Protein AF-A0A3M6UYC6-F1 (afdb_monomer_lite)

Secondary structure (DSSP, 8-state):
--HHHHHHHHHHHHHHHHHHHHHHHHHHHHHHHHHHHHHHHHHHS--TTTEEEEESSTTS-SEEEEETTEEEEETTSHHHHHHHHHHHHHTHHHHHHHHHHHHHHHHHTT-STTHHHHHHHHHHHTTB-GGGTTHHHHHHHHHHHHHHHHHHS-TT-HHHHHHHHHHHHHHHHHHHHH--BSSHHHHHHHHHHHHHHHHHHHHHHHHHHHHHH-TT-HHHHHHHHHHHHHHHHHHHHHHHHHHHHHHHHHHHHHHHHHHHHHHHHHHHHHHHHHHHHHH--S-----TTS-SHHHHHHHT---HHHHHHHHHHHHHHHHHTT-S-GGGTTS--BGGGT--S--TTTTSBPPPP-SSGGGGGSHHHHHHHHHHHS-HHHHS-SSHHHHHHH-

Sequence (391 aa):
MNKEDLCGHQKVMEVKSLKKSCYRNIFLLLLTTYPTTSKSIIQILPLPGACVETCFTDDKSDCIFLLRADYSIQCFTPRHSLYWLMASILALYPVGFPLLALFLTYKYRESQEYEAISFGLRVFFENYRNEFWFWEITEMYRKLILTSLIFLFGSKSLSQIGITVLTVSIFGVVYSLFRPIRDKFEDLLQIFSLWIIFFDVCLGAVYTNWDESQGEGKNDSIFVNVLFVVLNASVLLLAIGKGIRRVWSVRQNVAFNLTRCFSFLREAVTRLKNRVFTSTGTDDELHYRAHSAPLFSKLGILDIFRVNTFEIAKFMFYYRNNLLPPLLLNLFVTNSQIHNYGTRTASNYRTRLCRTNLKQFTILYQGAKIWNSLPVSVTRPSNLLSFKTKM

Structure (mmCIF, N/CA/C/O backbone):
data_AF-A0A3M6UYC6-F1
#
_entry.id   AF-A0A3M6UYC6-F1
#
loop_
_atom_site.group_PDB
_atom_site.id
_atom_site.type_symbol
_atom_site.label_atom_id
_atom_site.label_alt_id
_atom_site.label_comp_id
_atom_site.label_asym_id
_atom_site.label_entity_id
_atom_site.label_seq_id
_atom_site.pdbx_PDB_ins_code
_atom_site.Cartn_x
_atom_site.Cartn_y
_atom_site.Cartn_z
_atom_site.occupancy
_atom_site.B_iso_or_equiv
_atom_site.auth_seq_id
_atom_site.auth_comp_id
_atom_site.auth_asym_id
_atom_site.auth_atom_id
_atom_site.pdbx_PDB_model_num
ATOM 1 N N . MET A 1 1 ? -31.534 -22.264 29.968 1.00 52.84 1 MET A N 1
ATOM 2 C CA . MET A 1 1 ? -30.448 -22.465 28.985 1.00 52.84 1 MET A CA 1
ATOM 3 C C . MET A 1 1 ? -29.358 -23.265 29.678 1.00 52.84 1 MET A C 1
ATOM 5 O O . MET A 1 1 ? -28.902 -22.823 30.730 1.00 52.84 1 MET A O 1
ATOM 9 N N . ASN A 1 2 ? -29.043 -24.470 29.196 1.00 55.22 2 ASN A N 1
ATOM 10 C CA . ASN A 1 2 ? -28.123 -25.378 29.886 1.00 55.22 2 ASN A CA 1
ATOM 11 C C . ASN A 1 2 ? -26.664 -24.902 29.752 1.00 55.22 2 ASN A C 1
ATOM 13 O O . ASN A 1 2 ? -26.311 -24.178 28.822 1.00 55.22 2 ASN A O 1
ATOM 17 N N . LYS A 1 3 ? -25.793 -25.301 30.693 1.00 54.00 3 LYS A N 1
ATOM 18 C CA . LYS A 1 3 ? -24.348 -24.980 30.658 1.00 54.00 3 LYS A CA 1
ATOM 19 C C . LYS A 1 3 ? -23.662 -25.467 29.374 1.00 54.00 3 LYS A C 1
ATOM 21 O O . LYS A 1 3 ? -22.709 -24.835 28.924 1.00 54.00 3 LYS A O 1
ATOM 26 N N . GLU A 1 4 ? -24.150 -26.561 28.797 1.00 61.22 4 GLU A N 1
ATOM 27 C CA . GLU A 1 4 ? -23.664 -27.102 27.526 1.00 61.22 4 GLU A CA 1
ATOM 28 C C . GLU A 1 4 ? -24.011 -26.182 26.348 1.00 61.22 4 GLU A C 1
ATOM 30 O O . GLU A 1 4 ? -23.128 -25.885 25.544 1.00 61.22 4 GLU A O 1
ATOM 35 N N . ASP A 1 5 ? -25.218 -25.607 26.322 1.00 62.00 5 ASP A N 1
ATOM 36 C CA . ASP A 1 5 ? -25.631 -24.631 25.300 1.00 62.00 5 ASP A CA 1
ATOM 37 C C . ASP A 1 5 ? -24.810 -23.337 25.384 1.00 62.00 5 ASP A C 1
ATOM 39 O O . ASP A 1 5 ? -24.420 -22.767 24.365 1.00 62.00 5 ASP A O 1
ATOM 43 N N . LEU A 1 6 ? -24.499 -22.879 26.605 1.00 64.56 6 LEU A N 1
ATOM 44 C CA . LEU A 1 6 ? -23.694 -21.674 26.831 1.00 64.56 6 LEU A CA 1
ATOM 45 C C . LEU A 1 6 ? -22.235 -21.877 26.382 1.00 64.56 6 LEU A C 1
ATOM 47 O O . LEU A 1 6 ? -21.649 -20.999 25.748 1.00 64.56 6 LEU A O 1
ATOM 51 N N . CYS A 1 7 ? -21.662 -23.052 26.667 1.00 68.94 7 CYS A N 1
ATOM 52 C CA . CYS A 1 7 ? -20.328 -23.432 26.201 1.00 68.94 7 CYS A CA 1
ATOM 53 C C . CYS A 1 7 ? -20.288 -23.595 24.672 1.00 68.94 7 CYS A C 1
ATOM 55 O O . CYS A 1 7 ? -19.345 -23.128 24.030 1.00 68.94 7 CYS A O 1
ATOM 57 N N . GLY A 1 8 ? -21.322 -24.198 24.078 1.00 74.69 8 GLY A N 1
ATOM 58 C CA . GLY A 1 8 ? -21.476 -24.318 22.629 1.00 74.69 8 GLY A CA 1
ATOM 59 C C . GLY A 1 8 ? -21.560 -22.956 21.941 1.00 74.69 8 GLY A C 1
ATOM 60 O O . GLY A 1 8 ? -20.796 -22.684 21.016 1.00 74.69 8 GLY A O 1
ATOM 61 N N . HIS A 1 9 ? -22.405 -22.054 22.444 1.00 75.44 9 HIS A N 1
ATOM 62 C CA . HIS A 1 9 ? -22.546 -20.700 21.907 1.00 75.44 9 HIS A CA 1
ATOM 63 C C . HIS A 1 9 ? -21.238 -19.898 21.998 1.00 75.44 9 HIS A C 1
ATOM 65 O O . HIS A 1 9 ? -20.860 -19.200 21.055 1.00 75.44 9 HIS A O 1
ATOM 71 N N . GLN A 1 10 ? -20.504 -20.022 23.108 1.00 78.62 10 GLN A N 1
ATOM 72 C CA . GLN A 1 10 ? -19.215 -19.352 23.269 1.00 78.62 10 GLN A CA 1
ATOM 73 C C . GLN A 1 10 ? -18.165 -19.873 22.275 1.00 78.62 10 GLN A C 1
ATOM 75 O O . GLN A 1 10 ? -17.498 -19.068 21.624 1.00 78.62 10 GLN A O 1
ATOM 80 N N . LYS A 1 11 ? -18.093 -21.194 22.063 1.00 81.19 11 LYS A N 1
ATOM 81 C CA . LYS A 1 11 ? -17.222 -21.797 21.039 1.00 81.19 11 LYS A CA 1
ATOM 82 C C . LYS A 1 11 ? -17.581 -21.325 19.626 1.00 81.19 11 LYS A C 1
ATOM 84 O O . LYS A 1 11 ? -16.691 -20.998 18.846 1.00 81.19 11 LYS A O 1
ATOM 89 N N . VAL A 1 12 ? -18.870 -21.235 19.292 1.00 83.38 12 VAL A N 1
ATOM 90 C CA . VAL A 1 12 ? -19.331 -20.743 17.978 1.00 83.38 12 VAL A CA 1
ATOM 91 C C . VAL A 1 12 ? -18.917 -19.283 17.752 1.00 83.38 12 VAL A C 1
ATOM 93 O O . VAL A 1 12 ? -18.438 -18.936 16.669 1.00 83.38 12 VAL A O 1
ATOM 96 N N . MET A 1 13 ? -19.035 -18.432 18.775 1.00 82.69 13 MET A N 1
ATOM 97 C CA . MET A 1 13 ? -18.610 -17.029 18.713 1.00 82.69 13 MET A CA 1
ATOM 98 C C . MET A 1 13 ? -17.091 -16.880 18.547 1.00 82.69 13 MET A C 1
ATOM 100 O O . MET A 1 13 ? -16.644 -16.051 17.751 1.00 82.69 13 MET A O 1
ATOM 104 N N . GLU A 1 14 ? -16.297 -17.702 19.239 1.00 87.06 14 GLU A N 1
ATOM 105 C CA . GLU A 1 14 ? -14.835 -17.745 19.092 1.00 87.06 14 GLU A CA 1
ATOM 106 C C . GLU A 1 14 ? -14.411 -18.212 17.692 1.00 87.06 14 GLU A C 1
ATOM 108 O O . GLU A 1 14 ? -13.566 -17.586 17.055 1.00 87.06 14 GLU A O 1
ATOM 113 N N . VAL A 1 15 ? -15.050 -19.249 17.144 1.00 86.88 15 VAL A N 1
ATOM 114 C CA . VAL A 1 15 ? -14.785 -19.696 15.766 1.00 86.88 15 VAL A CA 1
ATOM 115 C C . VAL A 1 15 ? -15.145 -18.601 14.757 1.00 86.88 15 VAL A C 1
ATOM 117 O O . VAL A 1 15 ? -14.406 -18.369 13.797 1.00 86.88 15 VAL A O 1
ATOM 120 N N . LYS A 1 16 ? -16.256 -17.885 14.964 1.00 86.75 16 LYS A N 1
ATOM 121 C CA . LYS A 1 16 ? -16.679 -16.787 14.084 1.00 86.75 16 LYS A CA 1
ATOM 122 C C . LYS A 1 16 ? -15.695 -15.612 14.117 1.00 86.75 16 LYS A C 1
ATOM 124 O O . LYS A 1 16 ? -15.400 -15.042 13.064 1.00 86.75 16 LYS A O 1
ATOM 129 N N . SER A 1 17 ? -15.168 -15.254 15.291 1.00 87.56 17 SER A N 1
ATOM 130 C CA . SER A 1 17 ? -14.168 -14.186 15.424 1.00 87.56 17 SER A CA 1
ATOM 131 C C . SER A 1 17 ? -12.818 -14.583 14.814 1.00 87.56 17 SER A C 1
ATOM 133 O O . SER A 1 17 ? -12.215 -13.779 14.098 1.00 87.56 17 SER A O 1
ATOM 135 N N . LEU A 1 18 ? -12.396 -15.841 14.986 1.00 89.62 18 LEU A N 1
ATOM 136 C CA . LEU A 1 18 ? -11.199 -16.396 14.351 1.00 89.62 18 LEU A CA 1
ATOM 137 C C . LEU A 1 18 ? -11.305 -16.378 12.825 1.00 89.62 18 LEU A C 1
ATOM 139 O O . LEU A 1 18 ? -10.388 -15.896 12.163 1.00 89.62 18 LEU A O 1
ATOM 143 N N . LYS A 1 19 ? -12.437 -16.820 12.256 1.00 90.38 19 LYS A N 1
ATOM 144 C CA . LYS A 1 19 ? -12.676 -16.773 10.801 1.00 90.38 19 LYS A CA 1
ATOM 145 C C . LYS A 1 19 ? -12.556 -15.350 10.256 1.00 90.38 19 LYS A C 1
ATOM 147 O O . LYS A 1 19 ? -11.851 -15.135 9.275 1.00 90.38 19 LYS A O 1
ATOM 152 N N . LYS A 1 20 ? -13.181 -14.369 10.918 1.00 92.19 20 LYS A N 1
ATOM 153 C CA . LYS A 1 20 ? -13.075 -12.943 10.554 1.00 92.19 20 LYS A CA 1
ATOM 154 C C . LYS A 1 20 ? -11.625 -12.458 10.544 1.00 92.19 20 LYS A C 1
ATOM 156 O O . LYS A 1 20 ? -11.196 -11.830 9.579 1.00 92.19 20 LYS A O 1
ATOM 161 N N . SER A 1 21 ? -10.867 -12.759 11.601 1.00 91.31 21 SER A N 1
ATOM 162 C CA . SER A 1 21 ? -9.459 -12.358 11.682 1.00 91.31 21 SER A CA 1
ATOM 163 C C . SER A 1 21 ? -8.600 -13.062 10.631 1.00 91.31 21 SER A C 1
ATOM 165 O O . SER A 1 21 ? -7.697 -12.444 10.075 1.00 91.31 21 SER A O 1
ATOM 167 N N . CYS A 1 22 ? -8.886 -14.332 10.338 1.00 94.62 22 CYS A N 1
ATOM 168 C CA . CYS A 1 22 ? -8.178 -15.117 9.334 1.00 94.62 22 CYS A CA 1
ATOM 169 C C . CYS A 1 22 ? -8.372 -14.527 7.931 1.00 94.62 22 CYS A C 1
ATOM 171 O O . CYS A 1 22 ? -7.385 -14.178 7.289 1.00 94.62 22 CYS A O 1
ATOM 173 N N . TYR A 1 23 ? -9.620 -14.309 7.495 1.00 93.25 23 TYR A N 1
ATOM 174 C CA . TYR A 1 23 ? -9.899 -13.696 6.189 1.00 93.25 23 TYR A CA 1
ATOM 175 C C . TYR A 1 23 ? -9.268 -12.311 6.056 1.00 93.25 23 TYR A C 1
ATOM 177 O O . TYR A 1 23 ? -8.634 -12.025 5.043 1.00 93.25 23 TYR A O 1
ATOM 185 N N . ARG A 1 24 ? -9.387 -11.464 7.086 1.00 94.31 24 ARG A N 1
ATOM 186 C CA . ARG A 1 24 ? -8.769 -10.132 7.088 1.00 94.31 24 ARG A CA 1
ATOM 187 C C . ARG A 1 24 ? -7.253 -10.205 6.904 1.00 94.31 24 ARG A C 1
ATOM 189 O O . ARG A 1 24 ? -6.713 -9.472 6.084 1.00 94.31 24 ARG A O 1
ATOM 196 N N . ASN A 1 25 ? -6.575 -11.087 7.636 1.00 94.38 25 ASN A N 1
ATOM 197 C CA . ASN A 1 25 ? -5.124 -11.232 7.532 1.00 94.38 25 ASN A CA 1
ATOM 198 C C . ASN A 1 25 ? -4.698 -11.815 6.178 1.00 94.38 25 ASN A C 1
ATOM 200 O O . ASN A 1 25 ? -3.698 -11.366 5.628 1.00 94.38 25 ASN A O 1
ATOM 204 N N . ILE A 1 26 ? -5.463 -12.758 5.616 1.00 95.31 26 ILE A N 1
ATOM 205 C CA . ILE A 1 26 ? -5.207 -13.310 4.277 1.00 95.31 26 ILE A CA 1
ATOM 206 C C . ILE A 1 26 ? -5.325 -12.213 3.216 1.00 95.31 26 ILE A C 1
ATOM 208 O O . ILE A 1 26 ? -4.396 -12.025 2.436 1.00 95.31 26 ILE A O 1
ATOM 212 N N . PHE A 1 27 ? -6.426 -11.456 3.194 1.00 95.06 27 PHE A N 1
ATOM 213 C CA . PHE A 1 27 ? -6.597 -10.379 2.216 1.00 95.06 27 PHE A CA 1
ATOM 214 C C . PHE A 1 27 ? -5.557 -9.272 2.384 1.00 95.06 27 PHE A C 1
ATOM 216 O O . PHE A 1 27 ? -5.043 -8.774 1.388 1.00 95.06 27 PHE A O 1
ATOM 223 N N . LEU A 1 28 ? -5.188 -8.936 3.622 1.00 94.88 28 LEU A N 1
ATOM 224 C CA . LEU A 1 28 ? -4.113 -7.985 3.892 1.00 94.88 28 LEU A CA 1
ATOM 225 C C . LEU A 1 28 ? -2.761 -8.490 3.372 1.00 94.88 28 LEU A C 1
ATOM 227 O O . LEU A 1 28 ? -2.026 -7.728 2.746 1.00 94.88 28 LEU A O 1
ATOM 231 N N . LEU A 1 29 ? -2.437 -9.768 3.582 1.00 95.44 29 LEU A N 1
ATOM 232 C CA . LEU A 1 29 ? -1.210 -10.371 3.066 1.00 95.44 29 LEU A CA 1
ATOM 233 C C . LEU A 1 29 ? -1.194 -10.352 1.533 1.00 95.44 29 LEU A C 1
ATOM 235 O O . LEU A 1 29 ? -0.203 -9.944 0.935 1.00 95.44 29 LEU A O 1
ATOM 239 N N . LEU A 1 30 ? -2.299 -10.734 0.892 1.00 94.44 30 LEU A N 1
ATOM 240 C CA . LEU A 1 30 ? -2.424 -10.700 -0.567 1.00 94.44 30 LEU A CA 1
ATOM 241 C C . LEU A 1 30 ? -2.281 -9.274 -1.114 1.00 94.44 30 LEU A C 1
ATOM 243 O O . LEU A 1 30 ? -1.532 -9.057 -2.060 1.00 94.44 30 LEU A O 1
ATOM 247 N N . LEU A 1 31 ? -2.932 -8.288 -0.490 1.00 93.19 31 LEU A N 1
ATOM 248 C CA . LEU A 1 31 ? -2.850 -6.889 -0.911 1.00 93.19 31 LEU A CA 1
ATOM 249 C C . LEU A 1 31 ? -1.435 -6.312 -0.754 1.00 93.19 31 LEU A C 1
ATOM 251 O O . LEU A 1 31 ? -0.949 -5.602 -1.630 1.00 93.19 31 LEU A O 1
ATOM 255 N N . THR A 1 32 ? -0.756 -6.630 0.349 1.00 92.50 32 THR A N 1
ATOM 256 C CA . THR A 1 32 ? 0.599 -6.127 0.637 1.00 92.50 32 THR A CA 1
ATOM 257 C C . THR A 1 32 ? 1.678 -6.794 -0.217 1.00 92.50 32 THR A C 1
ATOM 259 O O . THR A 1 32 ? 2.638 -6.133 -0.606 1.00 92.50 32 THR A O 1
ATOM 262 N N . THR A 1 33 ? 1.520 -8.078 -0.549 1.00 94.50 33 THR A N 1
ATOM 263 C CA . THR A 1 33 ? 2.461 -8.830 -1.402 1.00 94.50 33 THR A CA 1
ATOM 264 C C . THR A 1 33 ? 2.193 -8.666 -2.900 1.00 94.50 33 THR A C 1
ATOM 266 O O . THR A 1 33 ? 3.075 -8.947 -3.711 1.00 94.50 33 THR A O 1
ATOM 269 N N . TYR A 1 34 ? 1.021 -8.169 -3.302 1.00 93.94 34 TYR A N 1
ATOM 270 C CA . TYR A 1 34 ? 0.656 -7.998 -4.711 1.00 93.94 34 TYR A CA 1
ATOM 271 C C . TYR A 1 34 ? 1.639 -7.128 -5.526 1.00 93.94 34 TYR A C 1
ATOM 273 O O . TYR A 1 34 ? 2.043 -7.563 -6.606 1.00 93.94 34 TYR A O 1
ATOM 281 N N . PRO A 1 35 ? 2.073 -5.929 -5.075 1.00 92.56 35 PRO A N 1
ATOM 282 C CA . PRO A 1 35 ? 2.946 -5.082 -5.890 1.00 92.56 35 PRO A CA 1
ATOM 283 C C . PRO A 1 35 ? 4.319 -5.710 -6.137 1.00 92.56 35 PRO A C 1
ATOM 285 O O . PRO A 1 35 ? 4.864 -5.595 -7.234 1.00 92.56 35 PRO A O 1
ATOM 288 N N . THR A 1 36 ? 4.882 -6.380 -5.128 1.00 92.44 36 THR A N 1
ATOM 289 C CA . THR A 1 36 ? 6.202 -7.014 -5.223 1.00 92.44 36 THR A CA 1
ATOM 290 C C . THR A 1 36 ? 6.150 -8.249 -6.111 1.00 92.44 36 THR A C 1
ATOM 292 O O . THR A 1 36 ? 6.947 -8.360 -7.037 1.00 92.44 36 THR A O 1
ATOM 295 N N . THR A 1 37 ? 5.167 -9.126 -5.896 1.00 93.50 37 THR A N 1
ATOM 296 C CA . THR A 1 37 ? 4.957 -10.325 -6.724 1.00 93.50 37 THR A CA 1
ATOM 297 C C . THR A 1 37 ? 4.672 -9.965 -8.180 1.00 93.50 37 THR A C 1
ATOM 299 O O . THR A 1 37 ? 5.302 -10.518 -9.079 1.00 93.50 37 THR A O 1
ATOM 302 N N . SER A 1 38 ? 3.805 -8.978 -8.428 1.00 93.81 38 SER A N 1
ATOM 303 C CA . SER A 1 38 ? 3.492 -8.523 -9.787 1.00 93.81 38 SER A CA 1
ATOM 304 C C . SER A 1 38 ? 4.711 -7.940 -10.494 1.00 93.81 38 SER A C 1
ATOM 306 O O . SER A 1 38 ? 4.972 -8.289 -11.644 1.00 93.81 38 SER A O 1
ATOM 308 N N . LYS A 1 39 ? 5.506 -7.110 -9.802 1.00 91.38 39 LYS A N 1
ATOM 309 C CA . LYS A 1 39 ? 6.760 -6.570 -10.343 1.00 91.38 39 LYS A CA 1
ATOM 310 C C . LYS A 1 39 ? 7.725 -7.690 -10.739 1.00 91.38 39 LYS A C 1
ATOM 312 O O . LYS A 1 39 ? 8.262 -7.647 -11.842 1.00 91.38 39 LYS A O 1
ATOM 317 N N . SER A 1 40 ? 7.931 -8.684 -9.874 1.00 90.75 40 SER A N 1
ATOM 318 C CA . SER A 1 40 ? 8.832 -9.807 -10.160 1.00 90.75 40 SER A CA 1
ATOM 319 C C . SER A 1 40 ? 8.378 -10.631 -11.365 1.00 90.75 40 SER A C 1
ATOM 321 O O . SER A 1 40 ? 9.211 -11.017 -12.177 1.00 90.75 40 SER A O 1
ATOM 323 N N . ILE A 1 41 ? 7.070 -10.858 -11.524 1.00 92.38 41 ILE A N 1
ATOM 324 C CA . ILE A 1 41 ? 6.526 -11.576 -12.687 1.00 92.38 41 ILE A CA 1
ATOM 325 C C . ILE A 1 41 ? 6.775 -10.782 -13.978 1.00 92.38 41 ILE A C 1
ATOM 327 O O . ILE A 1 41 ? 7.283 -11.336 -14.950 1.00 92.38 41 ILE A O 1
ATOM 331 N N . ILE A 1 42 ? 6.482 -9.476 -13.978 1.00 90.62 42 ILE A N 1
ATOM 332 C CA . ILE A 1 42 ? 6.685 -8.596 -15.144 1.00 90.62 42 ILE A CA 1
ATOM 333 C C . ILE A 1 42 ? 8.162 -8.533 -15.554 1.00 90.62 42 ILE A C 1
ATOM 335 O O . ILE A 1 42 ? 8.461 -8.486 -16.741 1.00 90.62 42 ILE A O 1
ATOM 339 N N . GLN A 1 43 ? 9.085 -8.569 -14.589 1.00 88.81 43 GLN A N 1
ATOM 340 C CA . GLN A 1 43 ? 10.531 -8.537 -14.839 1.00 88.81 43 GLN A CA 1
ATOM 341 C C . GLN A 1 43 ? 11.080 -9.786 -15.551 1.00 88.81 43 GLN A C 1
ATOM 343 O O . GLN A 1 43 ? 12.166 -9.712 -16.119 1.00 88.81 43 GLN A O 1
ATOM 348 N N . ILE A 1 44 ? 10.362 -10.913 -15.504 1.00 89.56 44 ILE A N 1
ATOM 349 C CA . ILE A 1 44 ? 10.750 -12.184 -16.146 1.00 89.56 44 ILE A CA 1
ATOM 350 C C . ILE A 1 44 ? 9.979 -12.399 -17.463 1.00 89.56 44 ILE A C 1
ATOM 352 O O . ILE A 1 44 ? 10.400 -13.175 -18.320 1.00 89.56 44 ILE A O 1
ATOM 356 N N . LEU A 1 45 ? 8.843 -11.717 -17.638 1.00 88.38 45 LEU A N 1
ATOM 357 C CA . LEU A 1 45 ? 8.027 -11.758 -18.853 1.00 88.38 45 LEU A CA 1
ATOM 358 C C . LEU A 1 45 ? 8.863 -11.311 -20.077 1.00 88.38 45 LEU A C 1
ATOM 360 O O . LEU A 1 45 ? 9.732 -10.454 -19.915 1.00 88.38 45 LEU A O 1
ATOM 364 N N . PRO A 1 46 ? 8.622 -11.837 -21.299 1.00 80.38 46 PRO A N 1
ATOM 365 C CA . PRO A 1 46 ? 9.439 -11.586 -22.495 1.00 80.38 46 PRO A CA 1
ATOM 366 C C . PRO A 1 46 ? 9.129 -10.206 -23.090 1.00 80.38 46 PRO A C 1
ATOM 368 O O . PRO A 1 46 ? 8.725 -10.064 -24.243 1.00 80.38 46 PRO A O 1
ATOM 371 N N . LEU A 1 47 ? 9.246 -9.174 -22.270 1.00 83.69 47 LEU A N 1
ATOM 372 C CA . LEU A 1 47 ? 9.134 -7.796 -22.691 1.00 83.69 47 LEU A CA 1
ATOM 373 C C . LEU A 1 47 ? 10.489 -7.361 -23.261 1.00 83.69 47 LEU A C 1
ATOM 375 O O . LEU A 1 47 ? 11.531 -7.795 -22.765 1.00 83.69 47 LEU A O 1
ATOM 379 N N . PRO A 1 48 ? 10.511 -6.489 -24.278 1.00 79.25 48 PRO A N 1
ATOM 380 C CA . PRO A 1 48 ? 11.753 -6.098 -24.945 1.00 79.25 48 PRO A CA 1
ATOM 381 C C . PRO A 1 48 ? 12.769 -5.443 -23.993 1.00 79.25 48 PRO A C 1
ATOM 383 O O . PRO A 1 48 ? 13.967 -5.540 -24.225 1.00 79.25 48 PRO A O 1
ATOM 386 N N . GLY A 1 49 ? 12.324 -4.825 -22.893 1.00 80.69 49 GLY A N 1
ATOM 387 C CA . GLY A 1 49 ? 13.187 -4.258 -21.852 1.00 80.69 49 GLY A CA 1
ATOM 388 C C . GLY A 1 49 ? 13.549 -5.201 -20.696 1.00 80.69 49 GLY A C 1
ATOM 389 O O . GLY A 1 49 ? 14.140 -4.736 -19.717 1.00 80.69 49 GLY A O 1
ATOM 390 N N . ALA A 1 50 ? 13.169 -6.484 -20.752 1.00 85.62 50 ALA A N 1
ATOM 391 C CA . ALA A 1 50 ? 13.515 -7.478 -19.730 1.00 85.62 50 ALA A CA 1
ATOM 392 C C . ALA A 1 50 ? 14.954 -7.996 -19.880 1.00 85.62 50 ALA A C 1
ATOM 394 O O . ALA A 1 50 ? 15.615 -8.271 -18.878 1.00 85.62 50 ALA A O 1
ATOM 395 N N . CYS A 1 51 ? 15.454 -8.081 -21.114 1.00 88.00 51 CYS A N 1
ATOM 396 C CA . CYS A 1 51 ? 16.841 -8.419 -21.412 1.00 88.00 51 CYS A CA 1
ATOM 397 C C . CYS A 1 51 ? 17.669 -7.145 -21.584 1.00 88.00 51 CYS A C 1
ATOM 399 O O . CYS A 1 51 ? 17.221 -6.181 -22.203 1.00 88.00 51 CYS A O 1
ATOM 401 N N . VAL A 1 52 ? 18.881 -7.147 -21.042 1.00 87.06 52 VAL A N 1
ATOM 402 C CA . VAL A 1 52 ? 19.851 -6.064 -21.195 1.00 87.06 52 VAL A CA 1
ATOM 403 C C . VAL A 1 52 ? 21.111 -6.606 -21.847 1.00 87.06 52 VAL A C 1
ATOM 405 O O . VAL A 1 52 ? 21.573 -7.698 -21.525 1.00 87.06 52 VAL A O 1
ATOM 408 N N . GLU A 1 53 ? 21.640 -5.846 -22.793 1.00 87.31 53 GLU A N 1
ATOM 409 C CA . GLU A 1 53 ? 22.913 -6.142 -23.433 1.00 87.31 53 GLU A CA 1
ATOM 410 C C . GLU A 1 53 ? 24.064 -5.749 -22.502 1.00 87.31 53 GLU A C 1
ATOM 412 O O . GLU A 1 53 ? 24.125 -4.620 -22.010 1.00 87.31 53 GLU A O 1
ATOM 417 N N . THR A 1 54 ? 24.972 -6.688 -22.258 1.00 87.00 54 THR A N 1
ATOM 418 C CA . THR A 1 54 ? 26.200 -6.477 -21.491 1.00 87.00 54 THR A CA 1
ATOM 419 C C . THR A 1 54 ? 27.388 -6.938 -22.321 1.00 87.00 54 THR A C 1
ATOM 421 O O . THR A 1 54 ? 27.437 -8.101 -22.722 1.00 87.00 54 THR A O 1
ATOM 424 N N . CYS A 1 55 ? 28.338 -6.038 -22.559 1.00 87.06 55 CYS A N 1
ATOM 425 C CA . CYS A 1 55 ? 29.572 -6.319 -23.288 1.00 87.06 55 CYS A CA 1
ATOM 426 C C . CYS A 1 55 ? 30.745 -6.363 -22.304 1.00 87.06 55 CYS A C 1
ATOM 428 O O . CYS A 1 55 ? 30.833 -5.506 -21.425 1.00 87.06 55 CYS A O 1
ATOM 430 N N . PHE A 1 56 ? 31.621 -7.362 -22.431 1.00 82.56 56 PHE A N 1
ATOM 431 C CA . PHE A 1 56 ? 32.781 -7.525 -21.538 1.00 82.56 56 PHE A CA 1
ATOM 432 C C . PHE A 1 56 ? 34.053 -6.847 -22.057 1.00 82.56 56 PHE A C 1
ATOM 434 O O . PHE A 1 56 ? 34.996 -6.659 -21.292 1.00 82.56 56 PHE A O 1
ATOM 441 N N . THR A 1 57 ? 34.080 -6.488 -23.339 1.00 81.44 57 THR A N 1
ATOM 442 C CA . THR A 1 57 ? 35.187 -5.792 -23.997 1.00 81.44 57 THR A CA 1
ATOM 443 C C . THR A 1 57 ? 34.783 -4.360 -24.347 1.00 81.44 57 THR A C 1
ATOM 445 O O . THR A 1 57 ? 33.650 -4.121 -24.776 1.00 81.44 57 THR A O 1
ATOM 448 N N . ASP A 1 58 ? 35.710 -3.407 -24.193 1.00 73.75 58 ASP A N 1
ATOM 449 C CA . ASP A 1 58 ? 35.487 -1.991 -24.543 1.00 73.75 58 ASP A CA 1
ATOM 450 C C . ASP A 1 58 ? 35.173 -1.809 -26.040 1.00 73.75 58 ASP A C 1
ATOM 452 O O . ASP A 1 58 ? 34.395 -0.934 -26.421 1.00 73.75 58 ASP A O 1
ATOM 456 N N . ASP A 1 59 ? 35.681 -2.717 -26.879 1.00 78.06 59 ASP A N 1
ATOM 457 C CA . ASP A 1 59 ? 35.438 -2.751 -28.325 1.00 78.06 59 ASP A CA 1
ATOM 458 C C . ASP A 1 59 ? 34.047 -3.300 -28.707 1.00 78.06 59 ASP A C 1
ATOM 460 O O . ASP A 1 59 ? 33.730 -3.404 -29.893 1.00 78.06 59 ASP A O 1
ATOM 464 N N . LYS A 1 60 ? 33.202 -3.668 -27.726 1.00 75.62 60 LYS A N 1
ATOM 465 C CA . LYS A 1 60 ? 31.868 -4.278 -27.925 1.00 75.62 60 LYS A CA 1
ATOM 466 C C . LYS A 1 60 ? 31.884 -5.538 -28.807 1.00 75.62 60 LYS A C 1
ATOM 468 O O . LYS A 1 60 ? 30.901 -5.841 -29.478 1.00 75.62 60 LYS A O 1
ATOM 473 N N . SER A 1 61 ? 32.995 -6.272 -28.818 1.00 75.12 61 SER A N 1
ATOM 474 C CA . SER A 1 61 ? 33.152 -7.481 -29.634 1.00 75.12 61 SER A CA 1
ATOM 475 C C . SER A 1 61 ? 32.396 -8.685 -29.061 1.00 75.12 61 SER A C 1
ATOM 477 O O . SER A 1 61 ? 31.833 -9.461 -29.827 1.00 75.12 61 SER A O 1
ATOM 479 N N . ASP A 1 62 ? 32.330 -8.802 -27.729 1.00 82.12 62 ASP A N 1
ATOM 480 C CA . ASP A 1 62 ? 31.688 -9.914 -27.020 1.00 82.12 62 ASP A CA 1
ATOM 481 C C . ASP A 1 62 ? 30.547 -9.404 -26.125 1.00 82.12 62 ASP A C 1
ATOM 483 O O . ASP A 1 62 ? 30.719 -9.151 -24.925 1.00 82.12 62 ASP A O 1
ATOM 487 N N . CYS A 1 63 ? 29.366 -9.234 -26.726 1.00 87.56 63 CYS A N 1
ATOM 488 C CA . CYS A 1 63 ? 28.145 -8.814 -26.040 1.00 87.56 63 CYS A CA 1
ATOM 489 C C . CYS A 1 63 ? 27.187 -9.994 -25.845 1.00 87.56 63 CYS A C 1
ATOM 491 O O . CYS A 1 63 ? 26.885 -10.745 -26.774 1.00 87.56 63 CYS A O 1
ATOM 493 N N . ILE A 1 64 ? 26.671 -10.141 -24.625 1.00 89.81 64 ILE A N 1
ATOM 494 C CA . ILE A 1 64 ? 25.636 -11.120 -24.288 1.00 89.81 64 ILE A CA 1
ATOM 495 C C . ILE A 1 64 ? 24.398 -10.413 -23.744 1.00 89.81 64 ILE A C 1
ATOM 497 O O . ILE A 1 64 ? 24.487 -9.382 -23.082 1.00 89.81 64 ILE A O 1
ATOM 501 N N . PHE A 1 65 ? 23.226 -10.990 -23.998 1.00 89.50 65 PHE A N 1
ATOM 502 C CA . PHE A 1 65 ? 21.974 -10.510 -23.423 1.00 89.50 65 PHE A CA 1
ATOM 503 C C . PHE A 1 65 ? 21.694 -11.247 -22.118 1.00 89.50 65 PHE A C 1
ATOM 505 O O . PHE A 1 65 ? 21.543 -12.469 -22.116 1.00 89.50 65 PHE A O 1
ATOM 512 N N . LEU A 1 66 ? 21.597 -10.509 -21.019 1.00 91.00 66 LEU A N 1
ATOM 513 C CA . LEU A 1 66 ? 21.312 -11.031 -19.686 1.00 91.00 66 LEU A CA 1
ATOM 514 C C . LEU A 1 66 ? 19.928 -10.586 -19.218 1.00 91.00 66 LEU A C 1
ATOM 516 O O . LEU A 1 66 ? 19.453 -9.503 -19.564 1.00 91.00 66 LEU A O 1
ATOM 520 N N . LEU A 1 67 ? 19.269 -11.416 -18.413 1.00 90.19 67 LEU A N 1
ATOM 521 C CA . LEU A 1 67 ? 17.979 -11.078 -17.825 1.00 90.19 67 LEU A CA 1
ATOM 522 C C . LEU A 1 67 ? 18.166 -10.024 -16.722 1.00 90.19 67 LEU A C 1
ATOM 524 O O . LEU A 1 67 ? 18.889 -10.236 -15.756 1.00 90.19 67 LEU A O 1
ATOM 528 N N . ARG A 1 68 ? 17.458 -8.894 -16.800 1.00 86.31 68 ARG A N 1
ATOM 529 C CA . ARG A 1 68 ? 17.575 -7.793 -15.824 1.00 86.31 68 ARG A CA 1
ATOM 530 C C . ARG A 1 68 ? 17.135 -8.180 -14.409 1.00 86.31 68 ARG A C 1
ATOM 532 O O . ARG A 1 68 ? 17.581 -7.576 -13.436 1.00 86.31 68 ARG A O 1
ATOM 539 N N . ALA A 1 69 ? 16.225 -9.147 -14.298 1.00 87.62 69 ALA A N 1
ATOM 540 C CA . ALA A 1 69 ? 15.791 -9.698 -13.017 1.00 87.62 69 ALA A CA 1
ATOM 541 C C . ALA A 1 69 ? 16.900 -10.513 -12.331 1.00 87.62 69 ALA A C 1
ATOM 543 O O . ALA A 1 69 ? 16.972 -10.533 -11.105 1.00 87.62 69 ALA A O 1
ATOM 544 N N . ASP A 1 70 ? 17.740 -11.176 -13.128 1.00 89.69 70 ASP A N 1
ATOM 545 C CA . ASP A 1 70 ? 18.810 -12.057 -12.676 1.00 89.69 70 ASP A CA 1
ATOM 546 C C . ASP A 1 70 ? 19.893 -12.165 -13.761 1.00 89.69 70 ASP A C 1
ATOM 548 O O . ASP A 1 70 ? 19.751 -12.900 -14.743 1.00 89.69 70 ASP A O 1
ATOM 552 N N . TYR A 1 71 ? 21.000 -11.449 -13.555 1.00 89.50 71 TYR A N 1
ATOM 553 C CA . TYR A 1 71 ? 22.130 -11.405 -14.486 1.00 89.50 71 TYR A CA 1
ATOM 554 C C . TYR A 1 71 ? 22.861 -12.750 -14.642 1.00 89.50 71 TYR A C 1
ATOM 556 O O . TYR A 1 71 ? 23.732 -12.863 -15.498 1.00 89.50 71 TYR A O 1
ATOM 564 N N . SER A 1 72 ? 22.530 -13.781 -13.856 1.00 89.69 72 SER A N 1
ATOM 565 C CA . SER A 1 72 ? 23.070 -15.133 -14.058 1.00 89.69 72 SER A CA 1
ATOM 566 C C . SER A 1 72 ? 22.407 -15.886 -15.219 1.00 89.69 72 SER A C 1
ATOM 568 O O . SER A 1 72 ? 22.914 -16.919 -15.662 1.00 89.69 72 SER A O 1
ATOM 570 N N . ILE A 1 73 ? 21.269 -15.391 -15.721 1.00 90.19 73 ILE A N 1
ATOM 571 C CA . ILE A 1 73 ? 20.498 -16.029 -16.788 1.00 90.19 73 ILE A CA 1
ATOM 572 C C . ILE A 1 73 ? 20.728 -15.283 -18.102 1.00 90.19 73 ILE A C 1
ATOM 574 O O . ILE A 1 73 ? 20.359 -14.119 -18.251 1.00 90.19 73 ILE A O 1
ATOM 578 N N . GLN A 1 74 ? 21.271 -15.990 -19.091 1.00 90.50 74 GLN A N 1
ATOM 579 C CA . GLN A 1 74 ? 21.419 -15.479 -20.450 1.00 90.50 74 GLN A CA 1
ATOM 580 C C . GLN A 1 74 ? 20.103 -15.606 -21.228 1.00 90.50 74 GLN A C 1
ATOM 582 O O . GLN A 1 74 ? 19.503 -16.685 -21.300 1.00 90.50 74 GLN A O 1
ATOM 587 N N . CYS A 1 75 ? 19.665 -14.505 -21.831 1.00 90.31 75 CYS A N 1
ATOM 588 C CA . CYS A 1 75 ? 18.497 -14.454 -22.699 1.00 90.31 75 CYS A CA 1
ATOM 589 C C . CYS A 1 75 ? 18.696 -15.298 -23.966 1.00 90.31 75 CYS A C 1
ATOM 591 O O . CYS A 1 75 ? 19.816 -15.588 -24.375 1.00 90.31 75 CYS A O 1
ATOM 593 N N . PHE A 1 76 ? 17.585 -15.716 -24.581 1.00 88.38 76 PHE A N 1
ATOM 594 C CA . PHE A 1 76 ? 17.560 -16.565 -25.788 1.00 88.38 76 PHE A CA 1
ATOM 595 C C . PHE A 1 76 ? 18.167 -17.973 -25.627 1.00 88.38 76 PHE A C 1
ATOM 597 O O . PHE A 1 76 ? 18.339 -18.692 -26.606 1.00 88.38 76 PHE A O 1
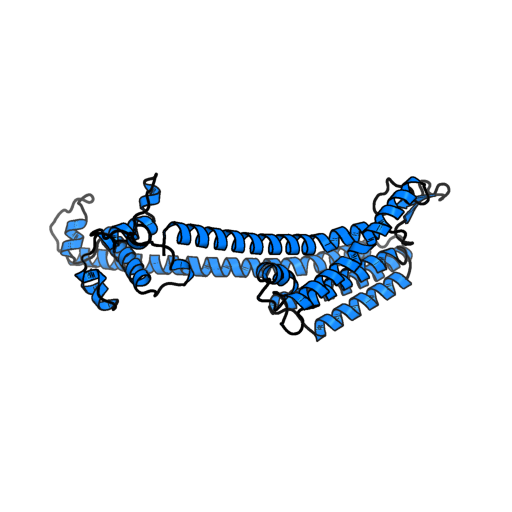ATOM 604 N N . THR A 1 77 ? 18.431 -18.413 -24.395 1.00 90.06 77 THR A N 1
ATOM 605 C CA . THR A 1 77 ? 18.839 -19.793 -24.094 1.00 90.06 77 THR A CA 1
ATOM 606 C C . THR A 1 77 ? 17.631 -20.697 -23.795 1.00 90.06 77 THR A C 1
ATOM 608 O O . THR A 1 77 ? 16.575 -20.204 -23.381 1.00 90.06 77 THR A O 1
ATOM 611 N N . PRO A 1 78 ? 17.756 -22.036 -23.911 1.00 91.25 78 PRO A N 1
ATOM 612 C CA . PRO A 1 78 ? 16.697 -22.967 -23.501 1.00 91.25 78 PRO A CA 1
ATOM 613 C C . PRO A 1 78 ? 16.286 -22.794 -22.032 1.00 91.25 78 PRO A C 1
ATOM 615 O O . PRO A 1 78 ? 15.107 -22.887 -21.690 1.00 91.25 78 PRO A O 1
ATOM 618 N N . ARG A 1 79 ? 17.252 -22.462 -21.163 1.00 88.81 79 ARG A N 1
ATOM 619 C CA . ARG A 1 79 ? 16.998 -22.142 -19.754 1.00 88.81 79 ARG A CA 1
ATOM 620 C C . ARG A 1 79 ? 16.082 -20.924 -19.621 1.00 88.81 79 ARG A C 1
ATOM 622 O O . ARG A 1 79 ? 15.113 -20.984 -18.873 1.00 88.81 79 ARG A O 1
ATOM 629 N N . HIS A 1 80 ? 16.343 -19.855 -20.373 1.00 89.38 80 HIS A N 1
ATOM 630 C CA . HIS A 1 80 ? 15.489 -18.665 -20.402 1.00 89.38 80 HIS A CA 1
ATOM 631 C C . HIS A 1 80 ? 14.073 -18.969 -20.921 1.00 89.38 80 HIS A C 1
ATOM 633 O O . HIS A 1 80 ? 13.099 -18.482 -20.352 1.00 89.38 80 HIS A O 1
ATOM 639 N N . SER A 1 81 ? 13.936 -19.829 -21.937 1.00 89.25 81 SER A N 1
ATOM 640 C CA . SER A 1 81 ? 12.626 -20.238 -22.470 1.00 89.25 81 SER A CA 1
ATOM 641 C C . SER A 1 81 ? 11.738 -20.920 -21.416 1.00 89.25 81 SER A C 1
ATOM 643 O O . SER A 1 81 ? 10.539 -20.642 -21.352 1.00 89.25 81 SER A O 1
ATOM 645 N N . LEU A 1 82 ? 12.319 -21.731 -20.522 1.00 91.00 82 LEU A N 1
ATOM 646 C CA . LEU A 1 82 ? 11.584 -22.337 -19.405 1.00 91.00 82 LEU A CA 1
ATOM 647 C C . LEU A 1 82 ? 11.053 -21.279 -18.420 1.00 91.00 82 LEU A C 1
ATOM 649 O O . LEU A 1 82 ? 9.884 -21.325 -18.035 1.00 91.00 82 LEU A O 1
ATOM 653 N N . TYR A 1 83 ? 11.889 -20.313 -18.023 1.00 89.50 83 TYR A N 1
ATOM 654 C CA . TYR A 1 83 ? 11.471 -19.217 -17.136 1.00 89.50 83 TYR A CA 1
ATOM 655 C C . TYR A 1 83 ? 10.409 -18.328 -17.772 1.00 89.50 83 TYR A C 1
ATOM 657 O O . TYR A 1 83 ? 9.455 -17.943 -17.098 1.00 89.50 83 TYR A O 1
ATOM 665 N N . TRP A 1 84 ? 10.526 -18.068 -19.072 1.00 88.19 84 TRP A N 1
ATOM 666 C CA . TRP A 1 84 ? 9.505 -17.367 -19.834 1.00 88.19 84 TRP A CA 1
ATOM 667 C C . TRP A 1 84 ? 8.152 -18.099 -19.780 1.00 88.19 84 TRP A C 1
ATOM 669 O O . TRP A 1 84 ? 7.131 -17.477 -19.465 1.00 88.19 84 TRP A O 1
ATOM 679 N N . LEU A 1 85 ? 8.119 -19.411 -20.035 1.00 90.31 85 LEU A N 1
ATOM 680 C CA . LEU A 1 85 ? 6.880 -20.192 -19.965 1.00 90.31 85 LEU A CA 1
ATOM 681 C C . LEU A 1 85 ? 6.232 -20.076 -18.574 1.00 90.31 85 LEU A C 1
ATOM 683 O O . LEU A 1 85 ? 5.044 -19.769 -18.464 1.00 90.31 85 LEU A O 1
ATOM 687 N N . MET A 1 86 ? 7.026 -20.249 -17.512 1.00 90.75 86 MET A N 1
ATOM 688 C CA . MET A 1 86 ? 6.555 -20.116 -16.128 1.00 90.75 86 MET A CA 1
ATOM 689 C C . MET A 1 86 ? 6.010 -18.710 -15.838 1.00 90.75 86 MET A C 1
ATOM 691 O O . MET A 1 86 ? 4.919 -18.574 -15.282 1.00 90.75 86 MET A O 1
ATOM 695 N N . ALA A 1 87 ? 6.728 -17.661 -16.247 1.00 90.81 87 ALA A N 1
ATOM 696 C CA . ALA A 1 87 ? 6.302 -16.277 -16.055 1.00 90.81 87 ALA A CA 1
ATOM 697 C C . ALA A 1 87 ? 5.026 -15.945 -16.839 1.00 90.81 87 ALA A C 1
ATOM 699 O O . ALA A 1 87 ? 4.175 -15.226 -16.326 1.00 90.81 87 ALA A O 1
ATOM 700 N N . SER A 1 88 ? 4.845 -16.510 -18.034 1.00 89.12 88 SER A N 1
ATOM 701 C CA . SER A 1 88 ? 3.637 -16.312 -18.847 1.00 89.12 88 SER A CA 1
ATOM 702 C C . SER A 1 88 ? 2.398 -16.927 -18.196 1.00 89.12 88 SER A C 1
ATOM 704 O O . SER A 1 88 ? 1.335 -16.313 -18.202 1.00 89.12 88 SER A O 1
ATOM 706 N N . ILE A 1 89 ? 2.532 -18.102 -17.570 1.00 91.25 89 ILE A N 1
ATOM 707 C CA . ILE A 1 89 ? 1.445 -18.721 -16.793 1.00 91.25 89 ILE A CA 1
ATOM 708 C C . ILE A 1 89 ? 1.119 -17.860 -15.564 1.00 91.25 89 ILE A C 1
ATOM 710 O O . ILE A 1 89 ? -0.047 -17.595 -15.266 1.00 91.25 89 ILE A O 1
ATOM 714 N N . LEU A 1 90 ? 2.148 -17.374 -14.867 1.00 93.00 90 LEU A N 1
ATOM 715 C CA . LEU A 1 90 ? 1.986 -16.526 -13.685 1.00 93.00 90 LEU A CA 1
ATOM 716 C C . LEU A 1 90 ? 1.520 -15.099 -14.014 1.00 93.00 90 LEU A C 1
ATOM 718 O O . LEU A 1 90 ? 0.983 -14.431 -13.133 1.00 93.00 90 LEU A O 1
ATOM 722 N N . ALA A 1 91 ? 1.639 -14.636 -15.262 1.00 90.88 91 ALA A N 1
ATOM 723 C CA . ALA A 1 91 ? 1.165 -13.323 -15.709 1.00 90.88 91 ALA A CA 1
ATOM 724 C C . ALA A 1 91 ? -0.360 -13.155 -15.599 1.00 90.88 91 ALA A C 1
ATOM 726 O O . ALA A 1 91 ? -0.862 -12.029 -15.601 1.00 90.88 91 ALA A O 1
ATOM 727 N N . LEU A 1 92 ? -1.100 -14.254 -15.413 1.00 92.31 92 LEU A N 1
ATOM 728 C CA . LEU A 1 92 ? -2.512 -14.194 -15.055 1.00 92.31 92 LEU A CA 1
ATOM 729 C C . LEU A 1 92 ? -2.734 -13.567 -13.670 1.00 92.31 92 LEU A C 1
ATOM 731 O O . LEU A 1 92 ? -3.766 -12.942 -13.454 1.00 92.31 92 LEU A O 1
ATOM 735 N N . TYR A 1 93 ? -1.791 -13.690 -12.730 1.00 94.00 93 TYR A N 1
ATOM 736 C CA . TYR A 1 93 ? -1.948 -13.166 -11.370 1.00 94.00 93 TYR A CA 1
ATOM 737 C C . TYR A 1 93 ? -2.030 -11.625 -11.310 1.00 94.00 93 TYR A C 1
ATOM 739 O O . TYR A 1 93 ? -3.005 -11.131 -10.734 1.00 94.00 93 TYR A O 1
ATOM 747 N N . PRO A 1 94 ? -1.105 -10.850 -11.922 1.00 93.56 94 PRO A N 1
ATOM 748 C CA . PRO A 1 94 ? -1.159 -9.386 -11.908 1.00 93.56 94 PRO A CA 1
ATOM 749 C C . PRO A 1 94 ? -2.475 -8.783 -12.419 1.00 93.56 94 PRO A C 1
ATOM 751 O O . PRO A 1 94 ? -2.912 -7.761 -11.906 1.00 93.56 94 PRO A O 1
ATOM 754 N N . VAL A 1 95 ? -3.133 -9.413 -13.399 1.00 92.00 95 VAL A N 1
ATOM 755 C CA . VAL A 1 95 ? -4.418 -8.936 -13.948 1.00 92.00 95 VAL A CA 1
ATOM 756 C C . VAL A 1 95 ? -5.611 -9.587 -13.240 1.00 92.00 95 VAL A C 1
ATOM 758 O O . VAL A 1 95 ? -6.587 -8.924 -12.893 1.00 92.00 95 VAL A O 1
ATOM 761 N N . GLY A 1 96 ? -5.538 -10.892 -12.984 1.00 93.88 96 GLY A N 1
ATOM 762 C CA . GLY A 1 96 ? -6.631 -11.685 -12.432 1.00 93.88 96 GLY A CA 1
ATOM 763 C C . GLY A 1 96 ? -6.934 -11.380 -10.969 1.00 93.88 96 GLY A C 1
ATOM 764 O O . GLY A 1 96 ? -8.103 -11.357 -10.589 1.00 93.88 96 GLY A O 1
ATOM 765 N N . PHE A 1 97 ? -5.921 -11.099 -10.142 1.00 94.88 97 PHE A N 1
ATOM 766 C CA . PHE A 1 97 ? -6.145 -10.789 -8.728 1.00 94.88 97 PHE A CA 1
ATOM 767 C C . PHE A 1 97 ? -6.931 -9.478 -8.517 1.00 94.88 97 PHE A C 1
ATOM 769 O O . PHE A 1 97 ? -7.935 -9.529 -7.802 1.00 94.88 97 PHE A O 1
ATOM 776 N N . PRO A 1 98 ? -6.586 -8.337 -9.154 1.00 95.25 98 PRO A N 1
ATOM 777 C CA . PRO A 1 98 ? -7.414 -7.129 -9.107 1.00 95.25 98 PRO A CA 1
ATOM 778 C C . PRO A 1 98 ? -8.859 -7.352 -9.580 1.00 95.25 98 PRO A C 1
ATOM 780 O O . PRO A 1 98 ? -9.788 -6.875 -8.929 1.00 95.25 98 PRO A O 1
ATOM 783 N N . LEU A 1 99 ? -9.075 -8.101 -10.674 1.00 95.19 99 LEU A N 1
ATOM 784 C CA . LEU A 1 99 ? -10.426 -8.419 -11.169 1.00 95.19 99 LEU A CA 1
ATOM 785 C C . LEU A 1 99 ? -11.218 -9.268 -10.176 1.00 95.19 99 LEU A C 1
ATOM 787 O O . LEU A 1 99 ? -12.386 -8.986 -9.908 1.00 95.19 99 LEU A O 1
ATOM 791 N N . LEU A 1 100 ? -10.580 -10.288 -9.602 1.00 94.94 100 LEU A N 1
ATOM 792 C CA . LEU A 1 100 ? -11.195 -11.132 -8.588 1.00 94.94 100 LEU A CA 1
ATOM 793 C C . LEU A 1 100 ? -11.540 -10.314 -7.339 1.00 94.94 100 LEU A C 1
ATOM 795 O O . LEU A 1 100 ? -12.650 -10.428 -6.826 1.00 94.94 100 LEU A O 1
ATOM 799 N N . ALA A 1 101 ? -10.631 -9.460 -6.869 1.00 94.62 101 ALA A N 1
ATOM 800 C CA . ALA A 1 101 ? -10.871 -8.584 -5.727 1.00 94.62 101 ALA A CA 1
ATOM 801 C C . ALA A 1 101 ? -12.016 -7.593 -5.999 1.00 94.62 101 ALA A C 1
ATOM 803 O O . ALA A 1 101 ? -12.867 -7.395 -5.128 1.00 94.62 101 ALA A O 1
ATOM 804 N N . LEU A 1 102 ? -12.099 -7.038 -7.213 1.00 95.50 102 LEU A N 1
ATOM 805 C CA . LEU A 1 102 ? -13.211 -6.189 -7.643 1.00 95.50 102 LEU A CA 1
ATOM 806 C C . LEU A 1 102 ? -14.539 -6.950 -7.615 1.00 95.50 102 LEU A C 1
ATOM 808 O O . LEU A 1 102 ? -15.499 -6.473 -7.016 1.00 95.50 102 LEU A O 1
ATOM 812 N N . PHE A 1 103 ? -14.582 -8.146 -8.204 1.00 95.44 103 PHE A N 1
ATOM 813 C CA . PHE A 1 103 ? -15.773 -8.993 -8.227 1.00 95.44 103 PHE A CA 1
ATOM 814 C C . PHE A 1 103 ? -16.228 -9.392 -6.817 1.00 95.44 103 PHE A C 1
ATOM 816 O O . PHE A 1 103 ? -17.405 -9.261 -6.481 1.00 95.44 103 PHE A O 1
ATOM 823 N N . LEU A 1 104 ? -15.300 -9.843 -5.967 1.00 94.12 104 LEU A N 1
ATOM 824 C CA . LEU A 1 104 ? -15.596 -10.227 -4.587 1.00 94.12 104 LEU A CA 1
ATOM 825 C C . LEU A 1 104 ? -16.103 -9.034 -3.774 1.00 94.12 104 LEU A C 1
ATOM 827 O O . LEU A 1 104 ? -17.073 -9.174 -3.030 1.00 94.12 104 LEU A O 1
ATOM 831 N N . THR A 1 105 ? -15.484 -7.864 -3.934 1.00 92.69 105 THR A N 1
ATOM 832 C CA . THR A 1 105 ? -15.906 -6.645 -3.237 1.00 92.69 105 THR A CA 1
ATOM 833 C C . THR A 1 105 ? -17.273 -6.187 -3.731 1.00 92.69 105 THR A C 1
ATOM 835 O O . THR A 1 105 ? -18.146 -5.919 -2.915 1.00 92.69 105 THR A O 1
ATOM 838 N N . TYR A 1 106 ? -17.515 -6.188 -5.042 1.00 93.81 106 TYR A N 1
ATOM 839 C CA . TYR A 1 106 ? -18.821 -5.858 -5.612 1.00 93.81 106 TYR A CA 1
ATOM 840 C C . TYR A 1 106 ? -19.931 -6.785 -5.091 1.00 93.81 106 TYR A C 1
ATOM 842 O O . TYR A 1 106 ? -20.990 -6.316 -4.684 1.00 93.81 106 TYR A O 1
ATOM 850 N N . LYS A 1 107 ? -19.673 -8.100 -5.044 1.00 93.44 107 LYS A N 1
ATOM 851 C CA . LYS A 1 107 ? -20.672 -9.108 -4.663 1.00 93.44 107 LYS A CA 1
ATOM 852 C C . LYS A 1 107 ? -20.915 -9.210 -3.154 1.00 93.44 107 LYS A C 1
ATOM 854 O O . LYS A 1 107 ? -22.053 -9.404 -2.735 1.00 93.44 107 LYS A O 1
ATOM 859 N N . TYR A 1 108 ? -19.866 -9.137 -2.331 1.00 91.94 108 TYR A N 1
ATOM 860 C CA . TYR A 1 108 ? -19.945 -9.484 -0.904 1.00 91.94 108 TYR A CA 1
ATOM 861 C C . TYR A 1 108 ? -19.807 -8.297 0.058 1.00 91.94 108 TYR A C 1
ATOM 863 O O . TYR A 1 108 ? -19.964 -8.501 1.262 1.00 91.94 108 TYR A O 1
ATOM 871 N N . ARG A 1 109 ? -19.550 -7.066 -0.412 1.00 88.12 109 ARG A N 1
ATOM 872 C CA . ARG A 1 109 ? -19.368 -5.883 0.460 1.00 88.12 109 ARG A CA 1
ATOM 873 C C . ARG A 1 109 ? -20.529 -5.653 1.428 1.00 88.12 109 ARG A C 1
ATOM 875 O O . ARG A 1 109 ? -20.283 -5.358 2.595 1.00 88.12 109 ARG A O 1
ATOM 882 N N . GLU A 1 110 ? -21.764 -5.808 0.958 1.00 88.56 110 GLU A N 1
ATOM 883 C CA . GLU A 1 110 ? -22.983 -5.585 1.754 1.00 88.56 110 GLU A CA 1
ATOM 884 C C . GLU A 1 110 ? -23.664 -6.890 2.200 1.00 88.56 110 GLU A C 1
ATOM 886 O O . GLU A 1 110 ? -24.731 -6.871 2.810 1.00 88.56 110 GLU A O 1
ATOM 891 N N . SER A 1 111 ? -23.042 -8.044 1.940 1.00 87.62 111 SER A N 1
ATOM 892 C CA . SER A 1 111 ? -23.624 -9.340 2.293 1.00 87.62 111 SER A CA 1
ATOM 893 C C . SER A 1 111 ? -23.587 -9.582 3.807 1.00 87.62 111 SER A C 1
ATOM 895 O O . SER A 1 111 ? -22.519 -9.601 4.430 1.00 87.62 111 SER A O 1
ATOM 897 N N . GLN A 1 112 ? -24.767 -9.809 4.394 1.00 81.19 112 GLN A N 1
ATOM 898 C CA . GLN A 1 112 ? -24.923 -10.203 5.800 1.00 81.19 112 GLN A CA 1
ATOM 899 C C . GLN A 1 112 ? -24.739 -11.713 6.015 1.00 81.19 112 GLN A C 1
ATOM 901 O O . GLN A 1 112 ? -24.282 -12.130 7.078 1.00 81.19 112 GLN A O 1
ATOM 906 N N . GLU A 1 113 ? -25.038 -12.526 4.998 1.00 85.06 113 GLU A N 1
ATOM 907 C CA . GLU A 1 113 ? -24.908 -13.988 5.040 1.00 85.06 113 GLU A CA 1
ATOM 908 C C . GLU A 1 113 ? -23.436 -14.420 5.176 1.00 85.06 113 GLU A C 1
ATOM 910 O O . GLU A 1 113 ? -23.100 -15.298 5.971 1.00 85.06 113 GLU A O 1
ATOM 915 N N . TYR A 1 114 ? -22.526 -13.718 4.491 1.00 84.12 114 TYR A N 1
ATOM 916 C CA . TYR A 1 114 ? -21.087 -14.001 4.491 1.00 84.12 114 TYR A CA 1
ATOM 917 C C . TYR A 1 114 ? -20.282 -12.986 5.316 1.00 84.12 114 TYR A C 1
ATOM 919 O O . TYR A 1 114 ? -19.268 -12.454 4.862 1.00 84.12 114 TYR A O 1
ATOM 927 N N . GLU A 1 115 ? -20.695 -12.745 6.566 1.00 88.12 115 GLU A N 1
ATOM 928 C CA . GLU A 1 115 ? -20.104 -11.716 7.442 1.00 88.12 115 GLU A CA 1
ATOM 929 C C . GLU A 1 115 ? -18.579 -11.857 7.642 1.00 88.12 115 GLU A C 1
ATOM 931 O O . GLU A 1 115 ? -17.863 -10.873 7.817 1.00 88.12 115 GLU A O 1
ATOM 936 N N . ALA A 1 116 ? -18.048 -13.085 7.634 1.00 88.94 116 ALA A N 1
ATOM 937 C CA . ALA A 1 116 ? -16.611 -13.313 7.793 1.00 88.94 116 ALA A CA 1
ATOM 938 C C . ALA A 1 116 ? -15.801 -12.840 6.573 1.00 88.94 116 ALA A C 1
ATOM 940 O O . ALA A 1 116 ? -14.728 -12.257 6.736 1.00 88.94 116 ALA A O 1
ATOM 941 N N . ILE A 1 117 ? -16.338 -13.060 5.370 1.00 89.50 117 ILE A N 1
ATOM 942 C CA . ILE A 1 117 ? -15.718 -12.662 4.103 1.00 89.50 117 ILE A CA 1
ATOM 943 C C . ILE A 1 117 ? -15.872 -11.155 3.911 1.00 89.50 117 ILE A C 1
ATOM 945 O O . ILE A 1 117 ? -14.885 -10.483 3.620 1.00 89.50 117 ILE A O 1
ATOM 949 N N . SER A 1 118 ? -17.069 -10.606 4.148 1.00 91.12 118 SER A N 1
ATOM 950 C CA . SER A 1 118 ? -17.314 -9.163 4.036 1.00 91.12 118 SER A CA 1
ATOM 951 C C . SER A 1 118 ? -16.455 -8.363 5.018 1.00 91.12 118 SER A C 1
ATOM 953 O O . SER A 1 118 ? -15.910 -7.324 4.650 1.00 91.12 118 SER A O 1
ATOM 955 N N . PHE A 1 119 ? -16.229 -8.877 6.235 1.00 91.62 119 PHE A N 1
ATOM 956 C CA . PHE A 1 119 ? -15.280 -8.288 7.183 1.00 91.62 119 PHE A CA 1
ATOM 957 C C . PHE A 1 119 ? -13.832 -8.327 6.681 1.00 91.62 119 PHE A C 1
ATOM 959 O O . PHE A 1 119 ? -13.101 -7.361 6.876 1.00 91.62 119 PHE A O 1
ATOM 966 N N . GLY A 1 120 ? -13.412 -9.417 6.034 1.00 92.12 120 GLY A N 1
ATOM 967 C CA . GLY A 1 120 ? -12.080 -9.511 5.439 1.00 92.12 120 GLY A CA 1
ATOM 968 C C . GLY A 1 120 ? -11.882 -8.537 4.273 1.00 92.12 120 GLY A C 1
ATOM 969 O O . GLY A 1 120 ? -10.862 -7.855 4.213 1.00 92.12 120 GLY A O 1
ATOM 970 N N . LEU A 1 121 ? -12.881 -8.416 3.393 1.00 92.75 121 LEU A N 1
ATOM 971 C CA . LEU A 1 121 ? -12.854 -7.524 2.229 1.00 92.75 121 LEU A CA 1
ATOM 972 C C . LEU A 1 121 ? -12.806 -6.037 2.598 1.00 92.75 121 LEU A C 1
ATOM 974 O O . LEU A 1 121 ? -12.385 -5.229 1.773 1.00 92.75 121 LEU A O 1
ATOM 978 N N . ARG A 1 122 ? -13.168 -5.663 3.836 1.00 91.81 122 ARG A N 1
ATOM 979 C CA . ARG A 1 122 ? -13.036 -4.279 4.326 1.00 91.81 122 ARG A CA 1
ATOM 980 C C . ARG A 1 122 ? -11.638 -3.715 4.128 1.00 91.81 122 ARG A C 1
ATOM 982 O O . ARG A 1 122 ? -11.528 -2.524 3.887 1.00 91.81 122 ARG A O 1
ATOM 989 N N . VAL A 1 123 ? -10.597 -4.548 4.140 1.00 93.50 123 VAL A N 1
ATOM 990 C CA . VAL A 1 123 ? -9.217 -4.109 3.880 1.00 93.50 123 VAL A CA 1
ATOM 991 C C . VAL A 1 123 ? -9.092 -3.309 2.574 1.00 93.50 123 VAL A C 1
ATOM 993 O O . VAL A 1 123 ? -8.324 -2.355 2.538 1.00 93.50 123 VAL A O 1
ATOM 996 N N . PHE A 1 124 ? -9.872 -3.635 1.537 1.00 92.75 124 PHE A N 1
ATOM 997 C CA . PHE A 1 124 ? -9.814 -2.945 0.243 1.00 92.75 124 PHE A CA 1
ATOM 998 C C . PHE A 1 124 ? -10.568 -1.607 0.212 1.00 92.75 124 PHE A C 1
ATOM 1000 O O . PHE A 1 124 ? -10.228 -0.746 -0.586 1.00 92.75 124 PHE A O 1
ATOM 1007 N N . PHE A 1 125 ? -11.597 -1.405 1.043 1.00 92.00 125 PHE A N 1
ATOM 1008 C CA . PHE A 1 125 ? -12.480 -0.231 0.925 1.00 92.00 125 PHE A CA 1
ATOM 1009 C C . PHE A 1 125 ? -12.654 0.586 2.215 1.00 92.00 125 PHE A C 1
ATOM 1011 O O . PHE A 1 125 ? -13.225 1.670 2.163 1.00 92.00 125 PHE A O 1
ATOM 1018 N N . GLU A 1 126 ? -12.169 0.117 3.370 1.00 91.12 126 GLU A N 1
ATOM 1019 C CA . GLU A 1 126 ? -12.335 0.776 4.679 1.00 91.12 126 GLU A CA 1
ATOM 1020 C C . GLU A 1 126 ? -11.695 2.171 4.725 1.00 91.12 126 GLU A C 1
ATOM 1022 O O . GLU A 1 126 ? -12.217 3.053 5.410 1.00 91.12 126 GLU A O 1
ATOM 1027 N N . ASN A 1 127 ? -10.612 2.391 3.968 1.00 91.56 127 ASN A N 1
ATOM 1028 C CA . ASN A 1 127 ? -9.920 3.682 3.932 1.00 91.56 127 ASN A CA 1
ATOM 1029 C C . ASN A 1 127 ? -10.549 4.715 2.975 1.00 91.56 127 ASN A C 1
ATOM 1031 O O . ASN A 1 127 ? -10.250 5.911 3.034 1.00 91.56 127 ASN A O 1
ATOM 1035 N N . TYR A 1 128 ? -11.434 4.272 2.085 1.00 92.75 128 TYR A N 1
ATOM 1036 C CA . TYR A 1 128 ? -12.000 5.109 1.033 1.00 92.75 128 TYR A CA 1
ATOM 1037 C C . TYR A 1 128 ? -13.399 5.610 1.397 1.00 92.75 128 TYR A C 1
ATOM 1039 O O . TYR A 1 128 ? -14.097 5.064 2.256 1.00 92.75 128 TYR A O 1
ATOM 1047 N N . ARG A 1 129 ? -13.831 6.691 0.743 1.00 91.81 129 ARG A N 1
ATOM 1048 C CA . ARG A 1 129 ? -15.225 7.146 0.813 1.00 91.81 129 ARG A CA 1
ATOM 1049 C C . ARG A 1 129 ? -16.152 6.099 0.188 1.00 91.81 129 ARG A C 1
ATOM 1051 O O . ARG A 1 129 ? -15.769 5.392 -0.738 1.00 91.81 129 ARG A O 1
ATOM 1058 N N . ASN A 1 130 ? -17.397 6.031 0.664 1.00 88.31 130 ASN A N 1
ATOM 1059 C CA . ASN A 1 130 ? -18.350 4.995 0.242 1.00 88.31 130 ASN A CA 1
ATOM 1060 C C . ASN A 1 130 ? -18.630 4.983 -1.271 1.00 88.31 130 ASN A C 1
ATOM 1062 O O . ASN A 1 130 ? -18.863 3.901 -1.813 1.00 88.31 130 ASN A O 1
ATOM 1066 N N . GLU A 1 131 ? -18.580 6.153 -1.914 1.00 91.00 131 GLU A N 1
ATOM 1067 C CA . GLU A 1 131 ? -18.732 6.359 -3.363 1.00 91.00 131 GLU A CA 1
ATOM 1068 C C . GLU A 1 131 ? -17.544 5.797 -4.166 1.00 91.00 131 GLU A C 1
ATOM 1070 O O . GLU A 1 131 ? -17.729 5.269 -5.258 1.00 91.00 131 GLU A O 1
ATOM 1075 N N . PHE A 1 132 ? -16.335 5.826 -3.593 1.00 93.06 132 PHE A N 1
ATOM 1076 C CA . PHE A 1 132 ? -15.071 5.435 -4.234 1.00 93.06 132 PHE A CA 1
ATOM 1077 C C . PHE A 1 132 ? -14.513 4.120 -3.672 1.00 93.06 132 PHE A C 1
ATOM 1079 O O . PHE A 1 132 ? -13.310 3.945 -3.502 1.00 93.06 132 PHE A O 1
ATOM 1086 N N . TRP A 1 133 ? -15.391 3.168 -3.369 1.00 93.06 133 TRP A N 1
ATOM 1087 C CA . TRP A 1 133 ? -15.024 1.897 -2.737 1.00 93.06 133 TRP A CA 1
ATOM 1088 C C . TRP A 1 133 ? -14.103 1.005 -3.582 1.00 93.06 133 TRP A C 1
ATOM 1090 O O . TRP A 1 133 ? -13.390 0.172 -3.033 1.00 93.06 133 TRP A O 1
ATOM 1100 N N . PHE A 1 134 ? -14.121 1.160 -4.907 1.00 94.06 134 PHE A N 1
ATOM 1101 C CA . PHE A 1 134 ? -13.306 0.386 -5.848 1.00 94.06 134 PHE A CA 1
ATOM 1102 C C . PHE A 1 134 ? -11.891 0.959 -6.028 1.00 94.06 134 PHE A C 1
ATOM 1104 O O . PHE A 1 134 ? -11.099 0.402 -6.786 1.00 94.06 134 PHE A O 1
ATOM 1111 N N . TRP A 1 135 ? -11.562 2.072 -5.364 1.00 94.75 135 TRP A N 1
ATOM 1112 C CA . TRP A 1 135 ? -10.346 2.827 -5.659 1.00 94.75 135 TRP A CA 1
ATOM 1113 C C . TRP A 1 135 ? -9.051 2.055 -5.388 1.00 94.75 135 TRP A C 1
ATOM 1115 O O . TRP A 1 135 ? -8.087 2.219 -6.130 1.00 94.75 135 TRP A O 1
ATOM 1125 N N . GLU A 1 136 ? -9.031 1.154 -4.402 1.00 94.12 136 GLU A N 1
ATOM 1126 C CA . GLU A 1 136 ? -7.864 0.290 -4.169 1.00 94.12 136 GLU A CA 1
ATOM 1127 C C . GLU A 1 136 ? -7.519 -0.548 -5.407 1.00 94.12 136 GLU A C 1
ATOM 1129 O O . GLU A 1 136 ? -6.351 -0.705 -5.752 1.00 94.12 136 GLU A O 1
ATOM 1134 N N . ILE A 1 137 ? -8.533 -1.019 -6.140 1.00 94.44 137 ILE A N 1
ATOM 1135 C CA . ILE A 1 137 ? -8.341 -1.775 -7.382 1.00 94.44 137 ILE A CA 1
ATOM 1136 C C . ILE A 1 137 ? -7.757 -0.869 -8.473 1.00 94.44 137 ILE A C 1
ATOM 1138 O O . ILE A 1 137 ? -6.833 -1.267 -9.185 1.00 94.44 137 ILE A O 1
ATOM 1142 N N . THR A 1 138 ? -8.240 0.370 -8.581 1.00 93.44 138 THR A N 1
ATOM 1143 C CA . THR A 1 138 ? -7.675 1.374 -9.495 1.00 93.44 138 THR A CA 1
ATOM 1144 C C . THR A 1 138 ? -6.203 1.652 -9.176 1.00 93.44 138 THR A C 1
ATOM 1146 O O . THR A 1 138 ? -5.375 1.703 -10.085 1.00 93.44 138 THR A O 1
ATOM 1149 N N . GLU A 1 139 ? -5.836 1.758 -7.895 1.00 92.19 139 GLU A N 1
ATOM 1150 C CA . GLU A 1 139 ? -4.442 1.922 -7.458 1.00 92.19 139 GLU A CA 1
ATOM 1151 C C . GLU A 1 139 ? -3.571 0.706 -7.804 1.00 92.19 139 GLU A C 1
ATOM 1153 O O . GLU A 1 139 ? -2.405 0.861 -8.184 1.00 92.19 139 GLU A O 1
ATOM 1158 N N . MET A 1 140 ? -4.120 -0.507 -7.715 1.00 93.75 140 MET A N 1
ATOM 1159 C CA . MET A 1 140 ? -3.428 -1.730 -8.133 1.00 93.75 140 MET A CA 1
ATOM 1160 C C . MET A 1 140 ? -3.143 -1.741 -9.638 1.00 93.75 140 MET A C 1
ATOM 1162 O O . MET A 1 140 ? -2.021 -2.067 -10.037 1.00 93.75 140 MET A O 1
ATOM 1166 N N . TYR A 1 141 ? -4.109 -1.336 -10.467 1.00 92.69 141 TYR A N 1
ATOM 1167 C CA . TYR A 1 141 ? -3.912 -1.204 -11.912 1.00 92.69 141 TYR A CA 1
ATOM 1168 C C . TYR A 1 141 ? -2.948 -0.084 -12.277 1.00 92.69 141 TYR A C 1
ATOM 1170 O O . TYR A 1 141 ? -2.093 -0.274 -13.136 1.00 92.69 141 TYR A O 1
ATOM 1178 N N . ARG A 1 142 ? -3.016 1.062 -11.595 1.00 92.50 142 ARG A N 1
ATOM 1179 C CA . ARG A 1 142 ? -2.062 2.160 -11.783 1.00 92.50 142 ARG A CA 1
ATOM 1180 C C . ARG A 1 142 ? -0.622 1.684 -11.581 1.00 92.50 142 ARG A C 1
ATOM 1182 O O . ARG A 1 142 ? 0.237 1.942 -12.422 1.00 92.50 142 ARG A O 1
ATOM 1189 N N . LYS A 1 143 ? -0.356 0.962 -10.485 1.00 91.31 143 LYS A N 1
ATOM 1190 C CA . LYS A 1 143 ? 0.966 0.375 -10.198 1.00 91.31 143 LYS A CA 1
ATOM 1191 C C . LYS A 1 143 ? 1.380 -0.631 -11.278 1.00 91.31 143 LYS A C 1
ATOM 1193 O O . LYS A 1 143 ? 2.541 -0.637 -11.686 1.00 91.31 143 LYS A O 1
ATOM 1198 N N . LEU A 1 144 ? 0.441 -1.442 -11.768 1.00 92.06 144 LEU A N 1
ATOM 1199 C CA . LEU A 1 144 ? 0.687 -2.416 -12.833 1.00 92.06 144 LEU A CA 1
ATOM 1200 C C . LEU A 1 144 ? 1.052 -1.749 -14.168 1.00 92.06 144 LEU A C 1
ATOM 1202 O O . LEU A 1 144 ? 2.021 -2.145 -14.809 1.00 92.06 144 LEU A O 1
ATOM 1206 N N . ILE A 1 145 ? 0.311 -0.715 -14.568 1.00 91.81 145 ILE A N 1
ATOM 1207 C CA . ILE A 1 145 ? 0.551 0.034 -15.808 1.00 91.81 145 ILE A CA 1
ATOM 1208 C C . ILE A 1 145 ? 1.927 0.701 -15.750 1.00 91.81 145 ILE A C 1
ATOM 1210 O O . ILE A 1 145 ? 2.734 0.511 -16.655 1.00 91.81 145 ILE A O 1
ATOM 1214 N N . LEU A 1 146 ? 2.236 1.409 -14.658 1.00 89.62 146 LEU A N 1
ATOM 1215 C CA . LEU A 1 146 ? 3.528 2.083 -14.496 1.00 89.62 146 LEU A CA 1
ATOM 1216 C C . LEU A 1 146 ? 4.706 1.103 -14.497 1.00 89.62 146 LEU A C 1
ATOM 1218 O O . LEU A 1 146 ? 5.729 1.378 -15.114 1.00 89.62 146 LEU A O 1
ATOM 1222 N N . THR A 1 147 ? 4.569 -0.052 -13.841 1.00 88.44 147 THR A N 1
ATOM 1223 C CA . THR A 1 147 ? 5.627 -1.074 -13.856 1.00 88.44 147 THR A CA 1
ATOM 1224 C C . THR A 1 147 ? 5.786 -1.716 -15.231 1.00 88.44 147 THR A C 1
ATOM 1226 O O . THR A 1 147 ? 6.915 -1.891 -15.671 1.00 88.44 147 THR A O 1
ATOM 1229 N N . SER A 1 148 ? 4.695 -1.999 -15.945 1.00 88.19 148 SER A N 1
ATOM 1230 C CA . SER A 1 148 ? 4.737 -2.612 -17.283 1.00 88.19 148 SER A CA 1
ATOM 1231 C C . SER A 1 148 ? 5.340 -1.682 -18.341 1.00 88.19 148 SER A C 1
ATOM 1233 O O . SER A 1 148 ? 6.154 -2.124 -19.151 1.00 88.19 148 SER A O 1
ATOM 1235 N N . LEU A 1 149 ? 5.000 -0.386 -18.311 1.00 86.88 149 LEU A N 1
ATOM 1236 C CA . LEU A 1 149 ? 5.521 0.617 -19.250 1.00 86.88 149 LEU A CA 1
ATOM 1237 C C . LEU A 1 149 ? 7.052 0.711 -19.228 1.00 86.88 149 LEU A C 1
ATOM 1239 O O . LEU A 1 149 ? 7.666 0.889 -20.278 1.00 86.88 149 LEU A O 1
ATOM 1243 N N . ILE A 1 150 ? 7.669 0.530 -18.057 1.00 82.56 150 ILE A N 1
ATOM 1244 C CA . ILE A 1 150 ? 9.129 0.590 -17.902 1.00 82.56 150 ILE A CA 1
ATOM 1245 C C . ILE A 1 150 ? 9.839 -0.544 -18.662 1.00 82.56 150 ILE A C 1
ATOM 1247 O O . ILE A 1 150 ? 10.956 -0.356 -19.143 1.00 82.56 150 ILE A O 1
ATOM 1251 N N . PHE A 1 151 ? 9.211 -1.719 -18.771 1.00 81.50 151 PHE A N 1
ATOM 1252 C CA . PHE A 1 151 ? 9.793 -2.891 -19.437 1.00 81.50 151 PHE A CA 1
ATOM 1253 C C . PHE A 1 151 ? 9.352 -3.038 -20.900 1.00 81.50 151 PHE A C 1
ATOM 1255 O O . PHE A 1 151 ? 10.022 -3.727 -21.664 1.00 81.50 151 PHE A O 1
ATOM 1262 N N . LEU A 1 152 ? 8.262 -2.386 -21.314 1.00 80.19 152 LEU A N 1
ATOM 1263 C CA . LEU A 1 152 ? 7.729 -2.479 -22.678 1.00 80.19 152 LEU A CA 1
ATOM 1264 C C . LEU A 1 152 ? 8.548 -1.729 -23.736 1.00 80.19 152 LEU A C 1
ATOM 1266 O O . LEU A 1 152 ? 8.478 -2.103 -24.901 1.00 80.19 152 LEU A O 1
ATOM 1270 N N . PHE A 1 153 ? 9.301 -0.691 -23.369 1.00 70.12 153 PHE A N 1
ATOM 1271 C CA . PHE A 1 153 ? 9.921 0.212 -24.349 1.00 70.12 153 PHE A CA 1
ATOM 1272 C C . PHE A 1 153 ? 11.459 0.264 -24.308 1.00 70.12 153 PHE A C 1
ATOM 1274 O O . PHE A 1 153 ? 12.059 1.011 -25.082 1.00 70.12 153 PHE A O 1
ATOM 1281 N N . GLY A 1 154 ? 12.101 -0.582 -23.492 1.00 63.62 154 GLY A N 1
ATOM 1282 C CA . GLY A 1 154 ? 13.563 -0.662 -23.379 1.00 63.62 154 GLY A CA 1
ATOM 1283 C C . GLY A 1 154 ? 14.185 0.585 -22.735 1.00 63.62 154 GLY A C 1
ATOM 1284 O O . GLY A 1 154 ? 13.759 1.710 -22.954 1.00 63.62 154 GLY A O 1
ATOM 1285 N N . SER A 1 155 ? 15.245 0.417 -21.943 1.00 58.75 155 SER A N 1
ATOM 1286 C CA . SER A 1 155 ? 15.737 1.443 -21.003 1.00 58.75 155 SER A CA 1
ATOM 1287 C C . SER A 1 155 ? 16.283 2.754 -21.594 1.00 58.75 155 SER A C 1
ATOM 1289 O O . SER A 1 155 ? 16.844 3.538 -20.837 1.00 58.75 155 SER A O 1
ATOM 1291 N N . LYS A 1 156 ? 16.175 2.988 -22.906 1.00 65.62 156 LYS A N 1
ATOM 1292 C CA . LYS A 1 156 ? 16.797 4.125 -23.602 1.00 65.62 156 LYS A CA 1
ATOM 1293 C C . LYS A 1 156 ? 15.892 4.830 -24.621 1.00 65.62 156 LYS A C 1
ATOM 1295 O O . LYS A 1 156 ? 16.371 5.683 -25.355 1.00 65.62 156 LYS A O 1
ATOM 1300 N N . SER A 1 157 ? 14.605 4.489 -24.723 1.00 78.12 157 SER A N 1
ATOM 1301 C CA . SER A 1 157 ? 13.737 5.148 -25.709 1.00 78.12 157 SER A CA 1
ATOM 1302 C C . SER A 1 157 ? 13.099 6.433 -25.158 1.00 78.12 157 SER A C 1
ATOM 1304 O O . SER A 1 157 ? 12.457 6.436 -24.107 1.00 78.12 157 SER A O 1
ATOM 1306 N N . LEU A 1 158 ? 13.217 7.538 -25.905 1.00 80.94 158 LEU A N 1
ATOM 1307 C CA . LEU A 1 158 ? 12.550 8.815 -25.590 1.00 80.94 158 LEU A CA 1
ATOM 1308 C C . LEU A 1 158 ? 11.020 8.665 -25.498 1.00 80.94 158 LEU A C 1
ATOM 1310 O O . LEU A 1 158 ? 10.364 9.333 -24.696 1.00 80.94 158 LEU A O 1
ATOM 1314 N N . SER A 1 159 ? 10.444 7.748 -26.281 1.00 83.38 159 SER A N 1
ATOM 1315 C CA . SER A 1 159 ? 9.018 7.416 -26.239 1.00 83.38 159 SER A CA 1
ATOM 1316 C C . SER A 1 159 ? 8.596 6.810 -24.898 1.00 83.38 159 SER A C 1
ATOM 1318 O O . SER A 1 159 ? 7.536 7.175 -24.390 1.00 83.38 159 SER A O 1
ATOM 1320 N N . GLN A 1 160 ? 9.424 5.959 -24.274 1.00 84.88 160 GLN A N 1
ATOM 1321 C CA . GLN A 1 160 ? 9.153 5.425 -22.935 1.00 84.88 160 GLN A CA 1
ATOM 1322 C C . GLN A 1 160 ? 9.010 6.544 -21.909 1.00 84.88 160 GLN A C 1
ATOM 1324 O O . GLN A 1 160 ? 8.067 6.549 -21.113 1.00 84.88 160 GLN A O 1
ATOM 1329 N N . ILE A 1 161 ? 9.954 7.486 -21.927 1.00 85.62 161 ILE A N 1
ATOM 1330 C CA . ILE A 1 161 ? 9.991 8.610 -20.993 1.00 85.62 161 ILE A CA 1
ATOM 1331 C C . ILE A 1 161 ? 8.731 9.463 -21.173 1.00 85.62 161 ILE A C 1
ATOM 1333 O O . ILE A 1 161 ? 8.009 9.697 -20.203 1.00 85.62 161 ILE A O 1
ATOM 1337 N N . GLY A 1 162 ? 8.407 9.839 -22.415 1.00 88.38 162 GLY A N 1
ATOM 1338 C CA . GLY A 1 162 ? 7.215 10.631 -22.728 1.00 88.38 162 GLY A CA 1
ATOM 1339 C C . GLY A 1 162 ? 5.907 9.959 -22.291 1.00 88.38 162 GLY A C 1
ATOM 1340 O O . GLY A 1 162 ? 5.087 10.584 -21.615 1.00 88.38 162 GLY A O 1
ATOM 1341 N N . ILE A 1 163 ? 5.726 8.669 -22.602 1.00 89.75 163 ILE A N 1
ATOM 1342 C CA . ILE A 1 163 ? 4.532 7.903 -22.201 1.00 89.75 163 ILE A CA 1
ATOM 1343 C C . ILE A 1 163 ? 4.445 7.781 -20.674 1.00 89.75 163 ILE A C 1
ATOM 1345 O O . ILE A 1 163 ? 3.354 7.886 -20.108 1.00 89.75 163 ILE A O 1
ATOM 1349 N N . THR A 1 164 ? 5.573 7.594 -19.985 1.00 89.88 164 THR A N 1
ATOM 1350 C CA . THR A 1 164 ? 5.602 7.478 -18.519 1.00 89.88 164 THR A CA 1
ATOM 1351 C C . THR A 1 164 ? 5.210 8.797 -17.854 1.00 89.88 164 THR A C 1
ATOM 1353 O O . THR A 1 164 ? 4.338 8.796 -16.984 1.00 89.88 164 THR A O 1
ATOM 1356 N N . VAL A 1 165 ? 5.776 9.926 -18.300 1.00 91.75 165 VAL A N 1
ATOM 1357 C CA . VAL A 1 165 ? 5.422 11.270 -17.807 1.00 91.75 165 VAL A CA 1
ATOM 1358 C C . VAL A 1 165 ? 3.934 11.546 -18.021 1.00 91.75 165 VAL A C 1
ATOM 1360 O O . VAL A 1 165 ? 3.242 11.953 -17.083 1.00 91.75 165 VAL A O 1
ATOM 1363 N N . LEU A 1 166 ? 3.414 11.271 -19.221 1.00 93.38 166 LEU A N 1
ATOM 1364 C CA . LEU A 1 166 ? 1.994 11.444 -19.529 1.00 93.38 166 LEU A CA 1
ATOM 1365 C C . LEU A 1 166 ? 1.114 10.592 -18.602 1.00 93.38 166 LEU A C 1
ATOM 1367 O O . LEU A 1 166 ? 0.158 11.092 -18.012 1.00 93.38 166 LEU A O 1
ATOM 1371 N N . THR A 1 167 ? 1.471 9.320 -18.422 1.00 92.75 167 THR A N 1
ATOM 1372 C CA . THR A 1 167 ? 0.709 8.373 -17.599 1.00 92.75 167 THR A CA 1
ATOM 1373 C C . THR A 1 167 ? 0.674 8.801 -16.130 1.00 92.75 167 THR A C 1
ATOM 1375 O O . THR A 1 167 ? -0.399 8.844 -15.527 1.00 92.75 167 THR A O 1
ATOM 1378 N N . VAL A 1 168 ? 1.822 9.168 -15.548 1.00 94.56 168 VAL A N 1
ATOM 1379 C CA . VAL A 1 168 ? 1.897 9.658 -14.160 1.00 94.56 168 VAL A CA 1
ATOM 1380 C C . VAL A 1 168 ? 1.094 10.949 -13.988 1.00 94.56 168 VAL A C 1
ATOM 1382 O O . VAL A 1 168 ? 0.372 11.085 -12.999 1.00 94.56 168 VAL A O 1
ATOM 1385 N N . SER A 1 169 ? 1.152 11.856 -14.968 1.00 93.81 169 SER A N 1
ATOM 1386 C CA . SER A 1 169 ? 0.398 13.117 -14.944 1.00 93.81 169 SER A CA 1
ATOM 1387 C C . SER A 1 169 ? -1.109 12.878 -14.926 1.00 93.81 169 SER A C 1
ATOM 1389 O O . SER A 1 169 ? -1.812 13.432 -14.082 1.00 93.81 169 SER A O 1
ATOM 1391 N N . ILE A 1 170 ? -1.611 12.009 -15.812 1.00 95.12 170 ILE A N 1
ATOM 1392 C CA . ILE A 1 170 ? -3.039 11.672 -15.889 1.00 95.12 170 ILE A CA 1
ATOM 1393 C C . ILE A 1 170 ? -3.516 11.085 -14.560 1.00 95.12 170 ILE A C 1
ATOM 1395 O O . ILE A 1 170 ? -4.510 11.555 -14.008 1.00 95.12 170 ILE A O 1
ATOM 1399 N N . PHE A 1 171 ? -2.798 10.107 -13.999 1.00 94.69 171 PHE A N 1
ATOM 1400 C CA . PHE A 1 171 ? -3.183 9.511 -12.717 1.00 94.69 171 PHE A CA 1
ATOM 1401 C C . PHE A 1 171 ? -3.129 10.510 -11.554 1.00 94.69 171 PHE A C 1
ATOM 1403 O O . PHE A 1 171 ? -4.012 10.484 -10.696 1.00 94.69 171 PHE A O 1
ATOM 1410 N N . GLY A 1 172 ? -2.138 11.408 -11.531 1.00 93.94 172 GLY A N 1
ATOM 1411 C CA . GLY A 1 172 ? -2.036 12.470 -10.528 1.00 93.94 172 GLY A CA 1
ATOM 1412 C C . GLY A 1 172 ? -3.203 13.459 -10.590 1.00 93.94 172 GLY A C 1
ATOM 1413 O O . GLY A 1 172 ? -3.784 13.796 -9.554 1.00 93.94 172 GLY A O 1
ATOM 1414 N N . VAL A 1 173 ? -3.599 13.879 -11.797 1.00 94.88 173 VAL A N 1
ATOM 1415 C CA . VAL A 1 173 ? -4.754 14.766 -12.017 1.00 94.88 173 VAL A CA 1
ATOM 1416 C C . VAL A 1 173 ? -6.053 14.065 -11.631 1.00 94.88 173 VAL A C 1
ATOM 1418 O O . VAL A 1 173 ? -6.823 14.608 -10.842 1.00 94.88 173 VAL A O 1
ATOM 1421 N N . VAL A 1 174 ? -6.272 12.839 -12.115 1.00 95.00 174 VAL A N 1
ATOM 1422 C CA . VAL A 1 174 ? -7.455 12.028 -11.785 1.00 95.00 174 VAL A CA 1
ATOM 1423 C C . VAL A 1 174 ? -7.594 11.876 -10.269 1.00 95.00 174 VAL A C 1
ATOM 1425 O O . VAL A 1 174 ? -8.653 12.172 -9.716 1.00 95.00 174 VAL A O 1
ATOM 1428 N N . TYR A 1 175 ? -6.522 11.505 -9.566 1.00 95.00 175 TYR A N 1
ATOM 1429 C CA . TYR A 1 175 ? -6.555 11.406 -8.107 1.00 95.00 175 TYR A CA 1
ATOM 1430 C C . TYR A 1 175 ? -6.867 12.762 -7.448 1.00 95.00 175 TYR A C 1
ATOM 1432 O O . TYR A 1 175 ? -7.701 12.832 -6.544 1.00 95.00 175 TYR A O 1
ATOM 1440 N N . SER A 1 176 ? -6.235 13.847 -7.908 1.00 92.88 176 SER A N 1
ATOM 1441 C CA . SER A 1 176 ? -6.423 15.195 -7.348 1.00 92.88 176 SER A CA 1
ATOM 1442 C C . SER A 1 176 ? -7.854 15.724 -7.503 1.00 92.88 176 SER A C 1
ATOM 1444 O O . SER A 1 176 ? -8.288 16.523 -6.670 1.00 92.88 176 SER A O 1
ATOM 1446 N N . LEU A 1 177 ? -8.582 15.269 -8.529 1.00 92.88 177 LEU A N 1
ATOM 1447 C CA . LEU A 1 177 ? -9.989 15.602 -8.764 1.00 92.88 177 LEU A CA 1
ATOM 1448 C C . LEU A 1 177 ? -10.936 14.796 -7.863 1.00 92.88 177 LEU A C 1
ATOM 1450 O O . LEU A 1 177 ? -11.838 15.370 -7.258 1.00 92.88 177 LEU A O 1
ATOM 1454 N N . PHE A 1 178 ? -10.733 13.481 -7.742 1.00 92.56 178 PHE A N 1
ATOM 1455 C CA . PHE A 1 178 ? -11.661 12.612 -7.002 1.00 92.56 178 PHE A CA 1
ATOM 1456 C C . PHE A 1 178 ? -11.400 12.565 -5.485 1.00 92.56 178 PHE A C 1
ATOM 1458 O O . PHE A 1 178 ? -12.347 12.454 -4.698 1.00 92.56 178 PHE A O 1
ATOM 1465 N N . ARG A 1 179 ? -10.133 12.672 -5.053 1.00 92.94 179 ARG A N 1
ATOM 1466 C CA . ARG A 1 179 ? -9.687 12.629 -3.640 1.00 92.94 179 ARG A CA 1
ATOM 1467 C C . ARG A 1 179 ? -10.347 11.516 -2.809 1.00 92.94 179 ARG A C 1
ATOM 1469 O O . ARG A 1 179 ? -10.977 11.796 -1.795 1.00 92.94 179 ARG A O 1
ATOM 1476 N N . PRO A 1 180 ? -10.265 10.252 -3.224 1.00 93.69 180 PRO A N 1
ATOM 1477 C CA . PRO A 1 180 ? -11.114 9.150 -2.753 1.00 93.69 180 PRO A CA 1
ATOM 1478 C C . PRO A 1 180 ? -10.920 8.755 -1.275 1.00 93.69 180 PRO A C 1
ATOM 1480 O O . PRO A 1 180 ? -11.805 8.114 -0.703 1.00 93.69 180 PRO A O 1
ATOM 1483 N N . ILE A 1 181 ? -9.787 9.098 -0.650 1.00 93.62 181 ILE A N 1
ATOM 1484 C CA . ILE A 1 181 ? -9.456 8.714 0.731 1.00 93.62 181 ILE A CA 1
ATOM 1485 C C . ILE A 1 181 ? -10.330 9.481 1.738 1.00 93.62 181 ILE A C 1
ATOM 1487 O O . ILE A 1 181 ? -10.682 10.651 1.553 1.00 93.62 181 ILE A O 1
ATOM 1491 N N . ARG A 1 182 ? -10.719 8.804 2.826 1.00 91.31 182 ARG A N 1
ATOM 1492 C CA . ARG A 1 182 ? -11.595 9.369 3.862 1.00 91.31 182 ARG A CA 1
ATOM 1493 C C . ARG A 1 182 ? -10.862 10.306 4.827 1.00 91.31 182 ARG A C 1
ATOM 1495 O O . ARG A 1 182 ? -11.404 11.360 5.167 1.00 91.31 182 ARG A O 1
ATOM 1502 N N . ASP A 1 183 ? -9.681 9.923 5.314 1.00 90.75 183 ASP A N 1
ATOM 1503 C CA . ASP A 1 183 ? -8.895 10.757 6.233 1.00 90.75 183 ASP A CA 1
ATOM 1504 C C . ASP A 1 183 ? -8.182 11.883 5.472 1.00 90.75 183 ASP A C 1
ATOM 1506 O O . ASP A 1 183 ? -7.440 11.643 4.522 1.00 90.75 183 ASP A O 1
ATOM 1510 N N . LYS A 1 184 ? -8.380 13.134 5.910 1.00 90.62 184 LYS A N 1
ATOM 1511 C CA . LYS A 1 184 ? -7.840 14.320 5.219 1.00 90.62 184 LYS A CA 1
ATOM 1512 C C . LYS A 1 184 ? -6.318 14.311 5.112 1.00 90.62 184 LYS A C 1
ATOM 1514 O O . LYS A 1 184 ? -5.771 14.828 4.145 1.00 90.62 184 LYS A O 1
ATOM 1519 N N . PHE A 1 185 ? -5.628 13.803 6.129 1.00 89.88 185 PHE A N 1
ATOM 1520 C CA . PHE A 1 185 ? -4.172 13.789 6.117 1.00 89.88 185 PHE A CA 1
ATOM 1521 C C . PHE A 1 185 ? -3.639 12.666 5.240 1.00 89.88 185 PHE A C 1
ATOM 1523 O O . PHE A 1 185 ? -2.663 12.888 4.538 1.00 89.88 185 PHE A O 1
ATOM 1530 N N . GLU A 1 186 ? -4.255 11.485 5.283 1.00 90.62 186 GLU A N 1
ATOM 1531 C CA . GLU A 1 186 ? -3.873 10.394 4.383 1.00 90.62 186 GLU A CA 1
ATOM 1532 C C . GLU A 1 186 ? -4.114 10.778 2.918 1.00 90.62 186 GLU A C 1
ATOM 1534 O O . GLU A 1 186 ? -3.247 10.533 2.085 1.00 90.62 186 GLU A O 1
ATOM 1539 N N . ASP A 1 187 ? -5.206 11.494 2.620 1.00 93.88 187 ASP A N 1
ATOM 1540 C CA . ASP A 1 187 ? -5.444 12.078 1.293 1.00 93.88 187 ASP A CA 1
ATOM 1541 C C . ASP A 1 187 ? -4.347 13.080 0.892 1.00 93.88 187 ASP A C 1
ATOM 1543 O O . ASP A 1 187 ? -3.769 12.974 -0.186 1.00 93.88 187 ASP A O 1
ATOM 1547 N N . LEU A 1 188 ? -4.001 14.027 1.774 1.00 91.31 188 LEU A N 1
ATOM 1548 C CA . LEU A 1 188 ? -2.912 14.986 1.536 1.00 91.31 188 LEU A CA 1
ATOM 1549 C C . LEU A 1 188 ? -1.564 14.290 1.305 1.00 91.31 188 LEU A C 1
ATOM 1551 O O . LEU A 1 188 ? -0.816 14.693 0.416 1.00 91.31 188 LEU A O 1
ATOM 1555 N N . LEU A 1 189 ? -1.262 13.253 2.089 1.00 92.25 189 LEU A N 1
ATOM 1556 C CA . LEU A 1 189 ? -0.035 12.471 1.965 1.00 92.25 189 LEU A CA 1
ATOM 1557 C C . LEU A 1 189 ? 0.016 11.737 0.620 1.00 92.25 189 LEU A C 1
ATOM 1559 O O . LEU A 1 189 ? 1.055 11.745 -0.037 1.00 92.25 189 LEU A O 1
ATOM 1563 N N . GLN A 1 190 ? -1.105 11.155 0.191 1.00 93.31 190 GLN A N 1
ATOM 1564 C CA . GLN A 1 190 ? -1.218 10.470 -1.093 1.00 93.31 190 GLN A CA 1
ATOM 1565 C C . GLN A 1 190 ? -1.045 11.439 -2.270 1.00 93.31 190 GLN A C 1
ATOM 1567 O O . GLN A 1 190 ? -0.276 11.151 -3.184 1.00 93.31 190 GLN A O 1
ATOM 1572 N N . ILE A 1 191 ? -1.686 12.614 -2.237 1.00 92.94 191 ILE A N 1
ATOM 1573 C CA . ILE A 1 191 ? -1.518 13.653 -3.272 1.00 92.94 191 ILE A CA 1
ATOM 1574 C C . ILE A 1 191 ? -0.061 14.083 -3.359 1.00 92.94 191 ILE A C 1
ATOM 1576 O O . ILE A 1 191 ? 0.510 14.133 -4.445 1.00 92.94 191 ILE A O 1
ATOM 1580 N N . PHE A 1 192 ? 0.551 14.368 -2.212 1.00 93.00 192 PHE A N 1
ATOM 1581 C CA . PHE A 1 192 ? 1.944 14.783 -2.154 1.00 93.00 192 PHE A CA 1
ATOM 1582 C C . PHE A 1 192 ? 2.884 13.699 -2.702 1.00 93.00 192 PHE A C 1
ATOM 1584 O O . PHE A 1 192 ? 3.776 14.000 -3.492 1.00 93.00 192 PHE A O 1
ATOM 1591 N N . SER A 1 193 ? 2.629 12.428 -2.375 1.00 94.06 193 SER A N 1
ATOM 1592 C CA . SER A 1 193 ? 3.368 11.295 -2.937 1.00 94.06 193 SER A CA 1
ATOM 1593 C C . SER A 1 193 ? 3.215 11.187 -4.459 1.00 94.06 193 SER A C 1
ATOM 1595 O O . SER A 1 193 ? 4.208 10.950 -5.140 1.00 94.06 193 SER A O 1
ATOM 1597 N N . LEU A 1 194 ? 2.014 11.391 -5.011 1.00 93.88 194 LEU A N 1
ATOM 1598 C CA . LEU A 1 194 ? 1.788 11.353 -6.461 1.00 93.88 194 LEU A CA 1
ATOM 1599 C C . LEU A 1 194 ? 2.509 12.492 -7.194 1.00 93.88 194 LEU A C 1
ATOM 1601 O O . LEU A 1 194 ? 3.083 12.260 -8.257 1.00 93.88 194 LEU A O 1
ATOM 1605 N N . TRP A 1 195 ? 2.534 13.695 -6.615 1.00 92.62 195 TRP A N 1
ATOM 1606 C CA . TRP A 1 195 ? 3.309 14.814 -7.158 1.00 92.62 195 TRP A CA 1
ATOM 1607 C C . TRP A 1 195 ? 4.811 14.548 -7.133 1.00 92.62 195 TRP A C 1
ATOM 1609 O O . TRP A 1 195 ? 5.498 14.866 -8.098 1.00 92.62 195 TRP A O 1
ATOM 1619 N N . ILE A 1 196 ? 5.324 13.924 -6.073 1.00 93.88 196 ILE A N 1
ATOM 1620 C CA . ILE A 1 196 ? 6.742 13.556 -6.002 1.00 93.88 196 ILE A CA 1
ATOM 1621 C C . ILE A 1 196 ? 7.098 12.517 -7.058 1.00 93.88 196 ILE A C 1
ATOM 1623 O O . ILE A 1 196 ? 8.093 12.701 -7.743 1.00 93.88 196 ILE A O 1
ATOM 1627 N N . ILE A 1 197 ? 6.253 11.506 -7.283 1.00 92.88 197 ILE A N 1
ATOM 1628 C CA . ILE A 1 197 ? 6.468 10.544 -8.377 1.00 92.88 197 ILE A CA 1
ATOM 1629 C C . ILE A 1 197 ? 6.520 11.266 -9.733 1.00 92.88 197 ILE A C 1
ATOM 1631 O O . ILE A 1 197 ? 7.356 10.935 -10.568 1.00 92.88 197 ILE A O 1
ATOM 1635 N N . PHE A 1 198 ? 5.660 12.262 -9.963 1.00 93.56 198 PHE A N 1
ATOM 1636 C CA . PHE A 1 198 ? 5.710 13.077 -11.181 1.00 93.56 198 PHE A CA 1
ATOM 1637 C C . PHE A 1 198 ? 7.034 13.841 -11.315 1.00 93.56 198 PHE A C 1
ATOM 1639 O O . PHE A 1 198 ? 7.685 13.752 -12.357 1.00 93.56 198 PHE A O 1
ATOM 1646 N N . PHE A 1 199 ? 7.458 14.553 -10.267 1.00 92.62 199 PHE A N 1
ATOM 1647 C CA . PHE A 1 199 ? 8.718 15.296 -10.288 1.00 92.62 199 PHE A CA 1
ATOM 1648 C C . PHE A 1 199 ? 9.930 14.377 -10.449 1.00 92.62 199 PHE A C 1
ATOM 1650 O O . PHE A 1 199 ? 10.808 14.692 -11.244 1.00 92.62 199 PHE A O 1
ATOM 1657 N N . ASP A 1 200 ? 9.948 13.224 -9.784 1.00 92.31 200 ASP A N 1
ATOM 1658 C CA . ASP A 1 200 ? 11.015 12.229 -9.891 1.00 92.31 200 ASP A CA 1
ATOM 1659 C C . ASP A 1 200 ? 11.140 11.683 -11.320 1.00 92.31 200 ASP A C 1
ATOM 1661 O O . ASP A 1 200 ? 12.243 11.573 -11.855 1.00 92.31 200 ASP A O 1
ATOM 1665 N N . VAL A 1 201 ? 10.020 11.385 -11.986 1.00 90.69 201 VAL A N 1
ATOM 1666 C CA . VAL A 1 201 ? 10.048 10.939 -13.388 1.00 90.69 201 VAL A CA 1
ATOM 1667 C C . VAL A 1 201 ? 10.553 12.055 -14.310 1.00 90.69 201 VAL A C 1
ATOM 1669 O O . VAL A 1 201 ? 11.364 11.786 -15.195 1.00 90.69 201 VAL A O 1
ATOM 1672 N N . CYS A 1 202 ? 10.140 13.307 -14.091 1.00 89.56 202 CYS A N 1
ATOM 1673 C CA . CYS A 1 202 ? 10.640 14.457 -14.850 1.00 89.56 202 CYS A CA 1
ATOM 1674 C C . CYS A 1 202 ? 12.142 14.695 -14.628 1.00 89.56 202 CYS A C 1
ATOM 1676 O O . CYS A 1 202 ? 12.873 14.936 -15.585 1.00 89.56 202 CYS A O 1
ATOM 1678 N N . LEU A 1 203 ? 12.628 14.582 -13.391 1.00 89.06 203 LEU A N 1
ATOM 1679 C CA . LEU A 1 203 ? 14.054 14.679 -13.080 1.00 89.06 203 LEU A CA 1
ATOM 1680 C C . LEU A 1 203 ? 14.845 13.538 -13.723 1.00 89.06 203 LEU A C 1
ATOM 1682 O O . LEU A 1 203 ? 15.920 13.779 -14.263 1.00 89.06 203 LEU A O 1
ATOM 1686 N N . GLY A 1 204 ? 14.297 12.320 -13.737 1.00 86.56 204 GLY A N 1
ATOM 1687 C CA . GLY A 1 204 ? 14.913 11.172 -14.406 1.00 86.56 204 GLY A CA 1
ATOM 1688 C C . GLY A 1 204 ? 15.010 11.359 -15.923 1.00 86.56 204 GLY A C 1
ATOM 1689 O O . GLY A 1 204 ? 16.021 11.007 -16.531 1.00 86.56 204 GLY A O 1
ATOM 1690 N N . ALA A 1 205 ? 13.994 11.976 -16.531 1.00 84.81 205 ALA A N 1
ATOM 1691 C CA . ALA A 1 205 ? 14.006 12.360 -17.941 1.00 84.81 205 ALA A CA 1
ATOM 1692 C C . ALA A 1 205 ? 15.099 13.394 -18.253 1.00 84.81 205 ALA A C 1
ATOM 1694 O O . ALA A 1 205 ? 15.803 13.280 -19.251 1.00 84.81 205 ALA A O 1
ATOM 1695 N N . VAL A 1 206 ? 15.262 14.403 -17.393 1.00 83.38 206 VAL A N 1
ATOM 1696 C CA . VAL A 1 206 ? 16.323 15.408 -17.548 1.00 83.38 206 VAL A CA 1
ATOM 1697 C C . VAL A 1 206 ? 17.697 14.760 -17.371 1.00 83.38 206 VAL A C 1
ATOM 1699 O O . VAL A 1 206 ? 18.566 14.954 -18.211 1.00 83.38 206 VAL A O 1
ATOM 1702 N N . TYR A 1 207 ? 17.869 13.933 -16.339 1.00 82.25 207 TYR A N 1
ATOM 1703 C CA . TYR A 1 207 ? 19.131 13.260 -16.033 1.00 82.25 207 TYR A CA 1
ATOM 1704 C C . TYR A 1 207 ? 19.634 12.376 -17.181 1.00 82.25 207 TYR A C 1
ATOM 1706 O O . TYR A 1 207 ? 20.800 12.451 -17.551 1.00 82.25 207 TYR A O 1
ATOM 1714 N N . THR A 1 208 ? 18.746 11.577 -17.777 1.00 77.19 208 THR A N 1
ATOM 1715 C CA . THR A 1 208 ? 19.094 10.691 -18.902 1.00 77.19 208 THR A CA 1
ATOM 1716 C C . THR A 1 208 ? 19.548 11.462 -20.142 1.00 77.19 208 THR A C 1
ATOM 1718 O O . THR A 1 208 ? 20.543 11.086 -20.752 1.00 77.19 208 THR A O 1
ATOM 1721 N N . ASN A 1 209 ? 18.897 12.583 -20.469 1.00 71.38 209 ASN A N 1
ATOM 1722 C CA . ASN A 1 209 ? 19.326 13.445 -21.578 1.00 71.38 209 ASN A CA 1
ATOM 1723 C C . ASN A 1 209 ? 20.677 14.140 -21.307 1.00 71.38 209 ASN A C 1
ATOM 1725 O O . ASN A 1 209 ? 21.413 14.470 -22.238 1.00 71.38 209 ASN A O 1
ATOM 1729 N N . TRP A 1 210 ? 20.999 14.411 -20.039 1.00 69.19 210 TRP A N 1
ATOM 1730 C CA . TRP A 1 210 ? 22.257 15.058 -19.649 1.00 69.19 210 TRP A CA 1
ATOM 1731 C C . TRP A 1 210 ? 23.439 14.088 -19.729 1.00 69.19 210 TRP A C 1
ATOM 1733 O O . TRP A 1 210 ? 24.485 14.458 -20.255 1.00 69.19 210 TRP A O 1
ATOM 1743 N N . ASP A 1 211 ? 23.247 12.843 -19.284 1.00 66.38 211 ASP A N 1
ATOM 1744 C CA . ASP A 1 211 ? 24.251 11.772 -19.379 1.00 66.38 211 ASP A CA 1
ATOM 1745 C C . ASP A 1 211 ? 24.643 11.481 -20.841 1.00 66.38 211 ASP A C 1
ATOM 1747 O O . ASP A 1 211 ? 25.807 11.251 -21.156 1.00 66.38 211 ASP A O 1
ATOM 1751 N N . GLU A 1 212 ? 23.682 11.581 -21.765 1.00 65.44 212 GLU A N 1
ATOM 1752 C CA . GLU A 1 212 ? 23.917 11.360 -23.196 1.00 65.44 212 GLU A CA 1
ATOM 1753 C C . GLU A 1 212 ? 24.607 12.550 -23.899 1.00 65.44 212 GLU A C 1
ATOM 1755 O O . GLU A 1 212 ? 25.227 12.371 -24.947 1.00 65.44 212 GLU A O 1
ATOM 1760 N N . SER A 1 213 ? 24.533 13.763 -23.332 1.00 60.78 213 SER A N 1
ATOM 1761 C CA . SER A 1 213 ? 25.019 14.999 -23.972 1.00 60.78 213 SER A CA 1
ATOM 1762 C C . SER A 1 213 ? 26.346 15.542 -23.436 1.00 60.78 213 SER A C 1
ATOM 1764 O O . SER A 1 213 ? 27.028 16.256 -24.174 1.00 60.78 213 SER A O 1
ATOM 1766 N N . GLN A 1 214 ? 26.760 15.220 -22.206 1.00 55.59 214 GLN A N 1
ATOM 1767 C CA . GLN A 1 214 ? 28.061 15.645 -21.675 1.00 55.59 214 GLN A CA 1
ATOM 1768 C C . GLN A 1 214 ? 28.694 14.596 -20.758 1.00 55.59 214 GLN A C 1
ATOM 1770 O O . GLN A 1 214 ? 28.263 14.392 -19.627 1.00 55.59 214 GLN A O 1
ATOM 1775 N N . GLY A 1 215 ? 29.813 14.025 -21.202 1.00 54.88 215 GLY A N 1
ATOM 1776 C CA . GLY A 1 215 ? 30.604 13.055 -20.440 1.00 54.88 215 GLY A CA 1
ATOM 1777 C C . GLY A 1 215 ? 31.345 13.589 -19.202 1.00 54.88 215 GLY A C 1
ATOM 1778 O O . GLY A 1 215 ? 32.222 12.885 -18.717 1.00 54.88 215 GLY A O 1
ATOM 1779 N N . GLU A 1 216 ? 31.067 14.796 -18.681 1.00 51.44 216 GLU A N 1
ATOM 1780 C CA . GLU A 1 216 ? 31.887 15.365 -17.588 1.00 51.44 216 GLU A CA 1
ATOM 1781 C C . GLU A 1 216 ? 31.210 16.428 -16.681 1.00 51.44 216 GLU A C 1
ATOM 1783 O O . GLU A 1 216 ? 31.874 17.250 -16.053 1.00 51.44 216 GLU A O 1
ATOM 1788 N N . GLY A 1 217 ? 29.880 16.406 -16.523 1.00 59.56 217 GLY A N 1
ATOM 1789 C CA . GLY A 1 217 ? 29.138 17.301 -15.610 1.00 59.56 217 GLY A CA 1
ATOM 1790 C C . GLY A 1 217 ? 29.007 16.781 -14.165 1.00 59.56 217 GLY A C 1
ATOM 1791 O O . GLY A 1 217 ? 27.907 16.470 -13.699 1.00 59.56 217 GLY A O 1
ATOM 1792 N N . LYS A 1 218 ? 30.113 16.645 -13.416 1.00 62.34 218 LYS A N 1
ATOM 1793 C CA . LYS A 1 218 ? 30.100 16.020 -12.068 1.00 62.34 218 LYS A CA 1
ATOM 1794 C C . LYS A 1 218 ? 29.232 16.760 -11.034 1.00 62.34 218 LYS A C 1
ATOM 1796 O O . LYS A 1 218 ? 28.650 16.120 -10.164 1.00 62.34 218 LYS A O 1
ATOM 1801 N N . ASN A 1 219 ? 29.115 18.085 -11.115 1.00 68.50 219 ASN A N 1
ATOM 1802 C CA . ASN A 1 219 ? 28.352 18.866 -10.130 1.00 68.50 219 ASN A CA 1
ATOM 1803 C C . ASN A 1 219 ? 26.833 18.769 -10.343 1.00 68.50 219 ASN A C 1
ATOM 1805 O O . ASN A 1 219 ? 26.078 18.720 -9.370 1.00 68.50 219 ASN A O 1
ATOM 1809 N N . ASP A 1 220 ? 26.386 18.667 -11.592 1.00 70.62 220 ASP A N 1
ATOM 1810 C CA . ASP A 1 220 ? 24.959 18.649 -11.921 1.00 70.62 220 ASP A CA 1
ATOM 1811 C C . ASP A 1 220 ? 24.322 17.283 -11.645 1.00 70.62 220 ASP A C 1
ATOM 1813 O O . ASP A 1 220 ? 23.211 17.196 -11.118 1.00 70.62 220 ASP A O 1
ATOM 1817 N N . SER A 1 221 ? 25.070 16.199 -11.876 1.00 76.75 221 SER A N 1
ATOM 1818 C CA . SER A 1 221 ? 24.663 14.849 -11.462 1.00 76.75 221 SER A CA 1
ATOM 1819 C C . SER A 1 221 ? 24.523 14.720 -9.939 1.00 76.75 221 SER A C 1
ATOM 1821 O O . SER A 1 221 ? 23.586 14.083 -9.453 1.00 76.75 221 SER A O 1
ATOM 1823 N N . ILE A 1 222 ? 25.400 15.371 -9.162 1.00 83.94 222 ILE A N 1
ATOM 1824 C CA . ILE A 1 222 ? 25.281 15.430 -7.697 1.00 83.94 222 ILE A CA 1
ATOM 1825 C C . ILE A 1 222 ? 24.017 16.195 -7.294 1.00 83.94 222 ILE A C 1
ATOM 1827 O O . ILE A 1 222 ? 23.273 15.721 -6.435 1.00 83.94 222 ILE A O 1
ATOM 1831 N N . PHE A 1 223 ? 23.746 17.344 -7.918 1.00 84.56 223 PHE A N 1
ATOM 1832 C CA . PHE A 1 223 ? 22.558 18.144 -7.618 1.00 84.56 223 PHE A CA 1
ATOM 1833 C C . PHE A 1 223 ? 21.256 17.362 -7.846 1.00 84.56 223 PHE A C 1
ATOM 1835 O O . PHE A 1 223 ? 20.408 17.312 -6.952 1.00 84.56 223 PHE A O 1
ATOM 1842 N N . VAL A 1 224 ? 21.119 16.698 -8.998 1.00 85.31 224 VAL A N 1
ATOM 1843 C CA . VAL A 1 224 ? 19.928 15.896 -9.321 1.00 85.31 224 VAL A CA 1
ATOM 1844 C C . VAL A 1 224 ? 19.746 14.749 -8.322 1.00 85.31 224 VAL A C 1
ATOM 1846 O O . VAL A 1 224 ? 18.646 14.557 -7.802 1.00 85.31 224 VAL A O 1
ATOM 1849 N N . ASN A 1 225 ? 20.821 14.037 -7.971 1.00 86.75 225 ASN A N 1
ATOM 1850 C CA . ASN A 1 225 ? 20.773 12.961 -6.976 1.00 86.75 225 ASN A CA 1
ATOM 1851 C C . ASN A 1 225 ? 20.360 13.458 -5.580 1.00 86.75 225 ASN A C 1
ATOM 1853 O O . ASN A 1 225 ? 19.549 12.817 -4.909 1.00 86.75 225 ASN A O 1
ATOM 1857 N N . VAL A 1 226 ? 20.875 14.611 -5.139 1.00 91.12 226 VAL A N 1
ATOM 1858 C CA . VAL A 1 226 ? 20.464 15.234 -3.868 1.00 91.12 226 VAL A CA 1
ATOM 1859 C C . VAL A 1 226 ? 18.980 15.595 -3.904 1.00 91.12 226 VAL A C 1
ATOM 1861 O O . VAL A 1 226 ? 18.262 15.318 -2.942 1.00 91.12 226 VAL A O 1
ATOM 1864 N N . LEU A 1 227 ? 18.499 16.160 -5.012 1.00 91.62 227 LEU A N 1
ATOM 1865 C CA . LEU A 1 227 ? 17.097 16.531 -5.170 1.00 91.62 227 LEU A CA 1
ATOM 1866 C C . LEU A 1 227 ? 16.169 15.308 -5.092 1.00 91.62 227 LEU A C 1
ATOM 1868 O O . LEU A 1 227 ? 15.187 15.352 -4.350 1.00 91.62 227 LEU A O 1
ATOM 1872 N N . PHE A 1 228 ? 16.520 14.199 -5.751 1.00 90.31 228 PHE A N 1
ATOM 1873 C CA . PHE A 1 228 ? 15.799 12.924 -5.638 1.00 90.31 228 PHE A CA 1
ATOM 1874 C C . PHE A 1 228 ? 15.673 12.451 -4.185 1.00 90.31 228 PHE A C 1
ATOM 1876 O O . PHE A 1 228 ? 14.584 12.086 -3.730 1.00 90.31 228 PHE A O 1
ATOM 1883 N N . VAL A 1 229 ? 16.778 12.476 -3.432 1.00 93.12 229 VAL A N 1
ATOM 1884 C CA . VAL A 1 229 ? 16.789 12.056 -2.022 1.00 93.12 229 VAL A CA 1
ATOM 1885 C C . VAL A 1 229 ? 15.917 12.977 -1.171 1.00 93.12 229 VAL A C 1
ATOM 1887 O O . VAL A 1 229 ? 15.130 12.491 -0.358 1.00 93.12 229 VAL A O 1
ATOM 1890 N N . VAL A 1 230 ? 16.014 14.295 -1.363 1.00 94.38 230 VAL A N 1
ATOM 1891 C CA . VAL A 1 230 ? 15.237 15.286 -0.602 1.00 94.38 230 VAL A CA 1
ATOM 1892 C C . VAL A 1 230 ? 13.738 15.140 -0.867 1.00 94.38 230 VAL A C 1
ATOM 1894 O O . VAL A 1 230 ? 12.952 15.117 0.086 1.00 94.38 230 VAL A O 1
ATOM 1897 N N . LEU A 1 231 ? 13.335 14.996 -2.133 1.00 93.56 231 LEU A N 1
ATOM 1898 C CA . LEU A 1 231 ? 11.935 14.797 -2.509 1.00 93.56 231 LEU A CA 1
ATOM 1899 C C . LEU A 1 231 ? 11.371 13.532 -1.856 1.00 93.56 231 LEU A C 1
ATOM 1901 O O . LEU A 1 231 ? 10.366 13.607 -1.147 1.00 93.56 231 LEU A O 1
ATOM 1905 N N . A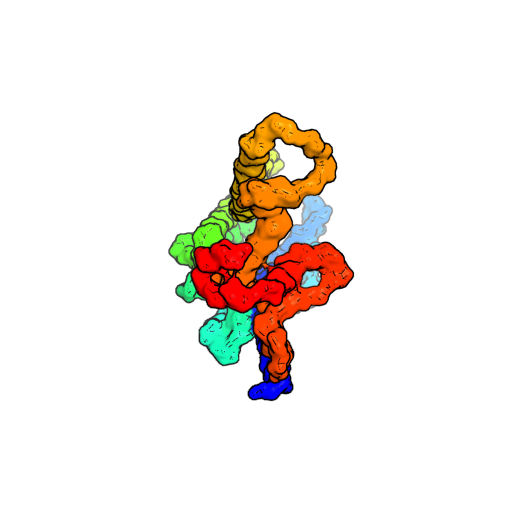SN A 1 232 ? 12.056 12.396 -1.975 1.00 92.19 232 ASN A N 1
ATOM 1906 C CA . ASN A 1 232 ? 11.605 11.139 -1.374 1.00 92.19 232 ASN A CA 1
ATOM 1907 C C . ASN A 1 232 ? 11.589 11.185 0.167 1.00 92.19 232 ASN A C 1
ATOM 1909 O O . ASN A 1 232 ? 10.643 10.707 0.802 1.00 92.19 232 ASN A O 1
ATOM 1913 N N . ALA A 1 233 ? 12.586 11.821 0.790 1.00 94.38 233 ALA A N 1
ATOM 1914 C CA . ALA A 1 233 ? 12.640 11.993 2.241 1.00 94.38 233 ALA A CA 1
ATOM 1915 C C . ALA A 1 233 ? 11.491 12.864 2.771 1.00 94.38 233 ALA A C 1
ATOM 1917 O O . ALA A 1 233 ? 10.998 12.624 3.875 1.00 94.38 233 ALA A O 1
ATOM 1918 N N . SER A 1 234 ? 11.023 13.846 1.994 1.00 93.06 234 SER A N 1
ATOM 1919 C CA . SER A 1 234 ? 9.970 14.769 2.425 1.00 93.06 234 SER A CA 1
ATOM 1920 C C . SER A 1 234 ? 8.653 14.057 2.781 1.00 93.06 234 SER A C 1
ATOM 1922 O O . SER A 1 234 ? 8.055 14.365 3.815 1.00 93.06 234 SER A O 1
ATOM 1924 N N . VAL A 1 235 ? 8.239 13.036 2.016 1.00 91.69 235 VAL A N 1
ATOM 1925 C CA . VAL A 1 235 ? 7.038 12.224 2.318 1.00 91.69 235 VAL A CA 1
ATOM 1926 C C . VAL A 1 235 ? 7.208 11.477 3.635 1.00 91.69 235 VAL A C 1
ATOM 1928 O O . VAL A 1 235 ? 6.320 11.491 4.494 1.00 91.69 235 VAL A O 1
ATOM 1931 N N . LEU A 1 236 ? 8.368 10.841 3.811 1.00 91.88 236 LEU A N 1
ATOM 1932 C CA . LEU A 1 236 ? 8.674 10.049 4.996 1.00 91.88 236 LEU A CA 1
ATOM 1933 C C . LEU A 1 236 ? 8.695 10.928 6.254 1.00 91.88 236 LEU A C 1
ATOM 1935 O O . LEU A 1 236 ? 8.104 10.568 7.274 1.00 91.88 236 LEU A O 1
ATOM 1939 N N . LEU A 1 237 ? 9.309 12.110 6.168 1.00 92.44 237 LEU A N 1
ATOM 1940 C CA . LEU A 1 237 ? 9.365 13.081 7.260 1.00 92.44 237 LEU A CA 1
ATOM 1941 C C . LEU A 1 237 ? 7.974 13.597 7.646 1.00 92.44 237 LEU A C 1
ATOM 1943 O O . LEU A 1 237 ? 7.685 13.719 8.837 1.00 92.44 237 LEU A O 1
ATOM 1947 N N . LEU A 1 238 ? 7.084 13.848 6.679 1.00 91.06 238 LEU A N 1
ATOM 1948 C CA . LEU A 1 238 ? 5.700 14.250 6.959 1.00 91.06 238 LEU A CA 1
ATOM 1949 C C . LEU A 1 238 ? 4.910 13.143 7.674 1.00 91.06 238 LEU A C 1
ATOM 1951 O O . LEU A 1 238 ? 4.210 13.416 8.658 1.00 91.06 238 LEU A O 1
ATOM 1955 N N . ALA A 1 239 ? 5.050 11.893 7.225 1.00 90.75 239 ALA A N 1
ATOM 1956 C CA . ALA A 1 239 ? 4.398 10.740 7.843 1.00 90.75 239 ALA A CA 1
ATOM 1957 C C . ALA A 1 239 ? 4.880 10.516 9.289 1.00 90.75 239 ALA A C 1
ATOM 1959 O O . ALA A 1 239 ? 4.067 10.440 10.220 1.00 90.75 239 ALA A O 1
ATOM 1960 N N . ILE A 1 240 ? 6.201 10.492 9.500 1.00 92.19 240 ILE A N 1
ATOM 1961 C CA . ILE A 1 240 ? 6.818 10.349 10.827 1.00 92.19 240 ILE A CA 1
ATOM 1962 C C . ILE A 1 240 ? 6.446 11.536 11.722 1.00 92.19 240 ILE A C 1
ATOM 1964 O O . ILE A 1 240 ? 6.070 11.345 12.880 1.00 92.19 240 ILE A O 1
ATOM 1968 N N . GLY A 1 241 ? 6.475 12.758 11.186 1.00 90.88 241 GLY A N 1
ATOM 1969 C CA . GLY A 1 241 ? 6.153 13.983 11.912 1.00 90.88 241 GLY A CA 1
ATOM 1970 C C . GLY A 1 241 ? 4.751 13.962 12.521 1.00 90.88 241 GLY A C 1
ATOM 1971 O O . GLY A 1 241 ? 4.582 14.323 13.690 1.00 90.88 241 GLY A O 1
ATOM 1972 N N . LYS A 1 242 ? 3.738 13.471 11.792 1.00 87.50 242 LYS A N 1
ATOM 1973 C CA . LYS A 1 242 ? 2.390 13.286 12.363 1.00 87.50 242 LYS A CA 1
ATOM 1974 C C . LYS A 1 242 ? 2.373 12.208 13.447 1.00 87.50 242 LYS A C 1
ATOM 1976 O O . LYS A 1 242 ? 1.741 12.415 14.486 1.00 87.50 242 LYS A O 1
ATOM 1981 N N . GLY A 1 243 ? 3.058 11.085 13.226 1.00 85.50 243 GLY A N 1
ATOM 1982 C CA . GLY A 1 243 ? 3.181 10.010 14.214 1.00 85.50 243 GLY A CA 1
ATOM 1983 C C . GLY A 1 243 ? 3.761 10.516 15.536 1.00 85.50 243 GLY A C 1
ATOM 1984 O O . GLY A 1 243 ? 3.150 10.338 16.592 1.00 85.50 243 GLY A O 1
ATOM 1985 N N . ILE A 1 244 ? 4.874 11.252 15.466 1.00 89.88 244 ILE A N 1
ATOM 1986 C CA . ILE A 1 244 ? 5.526 11.874 16.623 1.00 89.88 244 ILE A CA 1
ATOM 1987 C C . ILE A 1 244 ? 4.59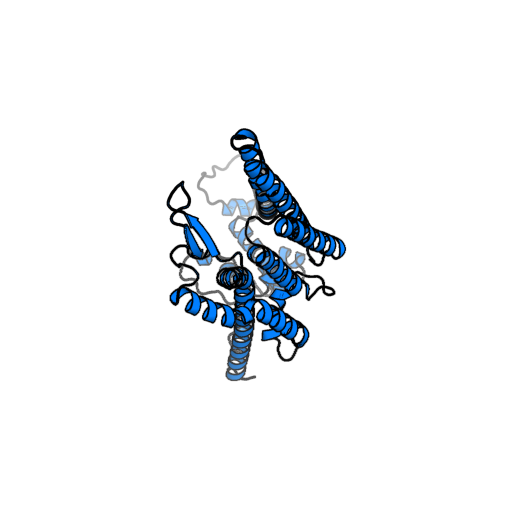8 12.887 17.290 1.00 89.88 244 ILE A C 1
ATOM 1989 O O . ILE A 1 244 ? 4.428 12.820 18.503 1.00 89.88 244 ILE A O 1
ATOM 1993 N N . ARG A 1 245 ? 3.936 13.781 16.538 1.00 88.12 245 ARG A N 1
ATOM 1994 C CA . ARG A 1 245 ? 2.974 14.741 17.118 1.00 88.12 245 ARG A CA 1
ATOM 1995 C C . ARG A 1 245 ? 1.848 14.040 17.873 1.00 88.12 245 ARG A C 1
ATOM 1997 O O . ARG A 1 245 ? 1.455 14.503 18.942 1.00 88.12 245 ARG A O 1
ATOM 2004 N N . ARG A 1 246 ? 1.346 12.914 17.357 1.00 84.25 246 ARG A N 1
ATOM 2005 C CA . ARG A 1 246 ? 0.294 12.130 18.019 1.00 84.25 246 ARG A CA 1
ATOM 2006 C C . ARG A 1 246 ? 0.798 11.503 19.316 1.00 84.25 246 ARG A C 1
ATOM 2008 O O . ARG A 1 246 ? 0.142 11.642 20.344 1.00 84.25 246 ARG A O 1
ATOM 2015 N N . VAL A 1 247 ? 1.968 10.866 19.285 1.00 82.75 247 VAL A N 1
ATOM 2016 C CA . VAL A 1 247 ? 2.603 10.283 20.479 1.00 82.75 247 VAL A CA 1
ATOM 2017 C C . VAL A 1 247 ? 2.918 11.366 21.510 1.00 82.75 247 VAL A C 1
ATOM 2019 O O . VAL A 1 247 ? 2.648 11.184 22.695 1.00 82.75 247 VAL A O 1
ATOM 2022 N N . TRP A 1 248 ? 3.431 12.512 21.067 1.00 82.62 248 TRP A N 1
ATOM 2023 C CA . TRP A 1 248 ? 3.757 13.643 21.925 1.00 82.62 248 TRP A CA 1
ATOM 2024 C C . TRP A 1 248 ? 2.506 14.247 22.567 1.00 82.62 248 TRP A C 1
ATOM 2026 O O . TRP A 1 248 ? 2.494 14.444 23.776 1.00 82.62 248 TRP A O 1
ATOM 2036 N N . SER A 1 249 ? 1.418 14.423 21.812 1.00 77.88 249 SER A N 1
ATOM 2037 C CA . SER A 1 249 ? 0.125 14.874 22.346 1.00 77.88 249 SER A CA 1
ATOM 2038 C C . SER A 1 249 ? -0.449 13.899 23.382 1.00 77.88 249 SER A C 1
ATOM 2040 O O . SER A 1 249 ? -0.894 14.321 24.450 1.00 77.88 249 SER A O 1
ATOM 2042 N N . VAL A 1 250 ? -0.381 12.586 23.129 1.00 79.69 250 VAL A N 1
ATOM 2043 C CA . VAL A 1 250 ? -0.805 11.565 24.105 1.00 79.69 250 VAL A CA 1
ATOM 2044 C C . VAL A 1 250 ? 0.073 11.614 25.355 1.00 79.69 250 VAL A C 1
ATOM 2046 O O . VAL A 1 250 ? -0.449 11.635 26.468 1.00 79.69 250 VAL A O 1
ATOM 2049 N N . ARG A 1 251 ? 1.398 11.693 25.190 1.00 74.44 251 ARG A N 1
ATOM 2050 C CA . ARG A 1 251 ? 2.348 11.816 26.302 1.00 74.44 251 ARG A CA 1
ATOM 2051 C C . ARG A 1 251 ? 2.091 13.084 27.115 1.00 74.44 251 ARG A C 1
ATOM 2053 O O . ARG A 1 251 ? 2.109 13.013 28.338 1.00 74.44 251 ARG A O 1
ATOM 2060 N N . GLN A 1 252 ? 1.825 14.214 26.465 1.00 71.31 252 GLN A N 1
ATOM 2061 C CA . GLN A 1 252 ? 1.528 15.483 27.124 1.00 71.31 252 GLN A CA 1
ATOM 2062 C C . GLN A 1 252 ? 0.206 15.413 27.895 1.00 71.31 252 GLN A C 1
ATOM 2064 O O . GLN A 1 252 ? 0.168 15.833 29.045 1.00 71.31 252 GLN A O 1
ATOM 2069 N N . ASN A 1 253 ? -0.839 14.797 27.335 1.00 67.31 253 ASN A N 1
ATOM 2070 C CA . ASN A 1 253 ? -2.113 14.585 28.033 1.00 67.31 253 ASN A CA 1
ATOM 2071 C C . ASN A 1 253 ? -1.977 13.643 29.244 1.00 67.31 253 ASN A C 1
ATOM 2073 O O . ASN A 1 253 ? -2.565 13.894 30.296 1.00 67.31 253 ASN A O 1
ATOM 2077 N N . VAL A 1 254 ? -1.179 12.575 29.133 1.00 69.25 254 VAL A N 1
ATOM 2078 C CA . VAL A 1 254 ? -0.885 11.667 30.256 1.00 69.25 254 VAL A CA 1
ATOM 2079 C C . VAL A 1 254 ? -0.059 12.377 31.332 1.00 69.25 254 VAL A C 1
ATOM 2081 O O . VAL A 1 254 ? -0.388 12.287 32.514 1.00 69.25 254 VAL A O 1
ATOM 2084 N N . ALA A 1 255 ? 0.974 13.124 30.935 1.00 62.16 255 ALA A N 1
ATOM 2085 C CA . ALA A 1 255 ? 1.817 13.886 31.851 1.00 62.16 255 ALA A CA 1
ATOM 2086 C C . ALA A 1 255 ? 1.024 14.982 32.574 1.00 62.16 255 ALA A C 1
ATOM 2088 O O . ALA A 1 255 ? 1.149 15.098 33.787 1.00 62.16 255 ALA A O 1
ATOM 2089 N N . PHE A 1 256 ? 0.165 15.719 31.861 1.00 54.12 256 PHE A N 1
ATOM 2090 C CA . PHE A 1 256 ? -0.687 16.773 32.418 1.00 54.12 256 PHE A CA 1
ATOM 2091 C C . PHE A 1 256 ? -1.680 16.232 33.458 1.00 54.12 256 PHE A C 1
ATOM 2093 O O . PHE A 1 256 ? -1.899 16.853 34.496 1.00 54.12 256 PHE A O 1
ATOM 2100 N N . ASN A 1 257 ? -2.234 15.035 33.236 1.00 54.62 257 ASN A N 1
ATOM 2101 C CA . ASN A 1 257 ? -3.070 14.361 34.233 1.00 54.62 257 ASN A CA 1
ATOM 2102 C C . ASN A 1 257 ? -2.268 13.924 35.472 1.00 54.62 257 ASN A C 1
ATOM 2104 O O . ASN A 1 257 ? -2.781 14.005 36.590 1.00 54.62 257 ASN A O 1
ATOM 2108 N N . LEU A 1 258 ? -1.005 13.516 35.300 1.00 55.41 258 LEU A N 1
ATOM 2109 C CA . LEU A 1 258 ? -0.118 13.160 36.411 1.00 55.41 258 LEU A CA 1
ATOM 2110 C C . LEU A 1 258 ? 0.293 14.386 37.241 1.00 55.41 258 LEU A C 1
ATOM 2112 O O . LEU A 1 258 ? 0.215 14.339 38.467 1.00 55.41 258 LEU A O 1
ATOM 2116 N N . THR A 1 259 ? 0.682 15.497 36.605 1.00 58.78 259 THR A N 1
ATOM 2117 C CA . THR A 1 259 ? 1.038 16.741 37.310 1.00 58.78 259 THR A CA 1
ATOM 2118 C C . THR A 1 259 ? -0.159 17.367 38.003 1.00 58.78 259 THR A C 1
ATOM 2120 O O . THR A 1 259 ? -0.005 17.845 39.122 1.00 58.78 259 THR A O 1
ATOM 2123 N N . ARG A 1 260 ? -1.356 17.305 37.410 1.00 55.03 260 ARG A N 1
ATOM 2124 C CA . ARG A 1 260 ? -2.595 17.770 38.052 1.00 55.03 260 ARG A CA 1
ATOM 2125 C C . ARG A 1 260 ? -2.989 16.909 39.259 1.00 55.03 260 ARG A C 1
ATOM 2127 O O . ARG A 1 260 ? -3.513 17.430 40.240 1.00 55.03 260 ARG A O 1
ATOM 2134 N N . CYS A 1 261 ? -2.700 15.607 39.223 1.00 53.66 261 CYS A N 1
ATOM 2135 C CA . CYS A 1 261 ? -2.841 14.724 40.384 1.00 53.66 261 CYS A CA 1
ATOM 2136 C C . CYS A 1 261 ? -1.812 15.069 41.478 1.00 53.66 261 CYS A C 1
ATOM 2138 O O . CYS A 1 261 ? -2.158 15.188 42.653 1.00 53.66 261 CYS A O 1
ATOM 2140 N N . PHE A 1 262 ? -0.556 15.309 41.090 1.00 56.12 262 PHE A N 1
ATOM 2141 C CA . PHE A 1 262 ? 0.526 15.632 42.020 1.00 56.12 262 PHE A CA 1
ATOM 2142 C C . PHE A 1 262 ? 0.370 17.018 42.660 1.00 56.12 262 PHE A C 1
ATOM 2144 O O . PHE A 1 262 ? 0.650 17.179 43.845 1.00 56.12 262 PHE A O 1
ATOM 2151 N N . SER A 1 263 ? -0.118 18.018 41.918 1.00 56.31 263 SER A N 1
ATOM 2152 C CA . SER A 1 263 ? -0.417 19.347 42.462 1.00 56.31 263 SER A CA 1
ATOM 2153 C C . SER A 1 263 ? -1.553 19.283 43.480 1.00 56.31 263 SER A C 1
ATOM 2155 O O . SER A 1 263 ? -1.443 19.888 44.541 1.00 56.31 263 SER A O 1
ATOM 2157 N N . PHE A 1 264 ? -2.589 18.481 43.212 1.00 57.66 264 PHE A N 1
ATOM 2158 C CA . PHE A 1 264 ? -3.694 18.259 44.145 1.00 57.66 264 PHE A CA 1
ATOM 2159 C C . PHE A 1 264 ? -3.226 17.552 45.429 1.00 57.66 264 PHE A C 1
ATOM 2161 O O . PHE A 1 264 ? -3.571 17.968 46.534 1.00 57.66 264 PHE A O 1
ATOM 2168 N N . LEU A 1 265 ? -2.367 16.533 45.297 1.00 57.97 265 LEU A N 1
ATOM 2169 C CA . LEU A 1 265 ? -1.715 15.860 46.427 1.00 57.97 265 LEU A CA 1
ATOM 2170 C C . LEU A 1 265 ? -0.817 16.811 47.231 1.00 57.97 265 LEU A C 1
ATOM 2172 O O . LEU A 1 265 ? -0.880 16.825 48.458 1.00 57.97 265 LEU A O 1
ATOM 2176 N N . ARG A 1 266 ? -0.007 17.639 46.563 1.00 61.25 266 ARG A N 1
ATOM 2177 C CA . ARG A 1 266 ? 0.881 18.611 47.218 1.00 61.25 266 ARG A CA 1
ATOM 2178 C C . ARG A 1 266 ? 0.093 19.672 47.979 1.00 61.25 266 ARG A C 1
ATOM 2180 O O . ARG A 1 266 ? 0.461 20.017 49.100 1.00 61.25 266 ARG A O 1
ATOM 2187 N N . GLU A 1 267 ? -0.988 20.177 47.400 1.00 62.22 267 GLU A N 1
ATOM 2188 C CA . GLU A 1 267 ? -1.843 21.170 48.047 1.00 62.22 267 GLU A CA 1
ATOM 2189 C C . GLU A 1 267 ? -2.574 20.576 49.260 1.00 62.22 267 GLU A C 1
ATOM 2191 O O . GLU A 1 267 ? -2.608 21.200 50.320 1.00 62.22 267 GLU A O 1
ATOM 2196 N N . ALA A 1 268 ? -3.045 19.327 49.163 1.00 56.88 268 ALA A N 1
ATOM 2197 C CA . ALA A 1 268 ? -3.598 18.588 50.296 1.00 56.88 268 ALA A CA 1
ATOM 2198 C C . ALA A 1 268 ? -2.566 18.395 51.425 1.00 56.88 268 ALA A C 1
ATOM 2200 O O . ALA A 1 268 ? -2.875 18.670 52.584 1.00 56.88 268 ALA A O 1
ATOM 2201 N N . VAL A 1 269 ? -1.326 18.007 51.098 1.00 64.06 269 VAL A N 1
ATOM 2202 C CA . VAL A 1 269 ? -0.226 17.846 52.072 1.00 64.06 269 VAL A CA 1
ATOM 2203 C C . VAL A 1 269 ? 0.178 19.181 52.710 1.00 64.06 269 VAL A C 1
ATOM 2205 O O . VAL A 1 269 ? 0.457 19.235 53.906 1.00 64.06 269 VAL A O 1
ATOM 2208 N N . THR A 1 270 ? 0.175 20.276 51.949 1.00 59.81 270 THR A N 1
ATOM 2209 C CA . THR A 1 270 ? 0.533 21.609 52.468 1.00 59.81 270 THR A CA 1
ATOM 2210 C C . THR A 1 270 ? -0.550 22.138 53.411 1.00 59.81 270 THR A C 1
ATOM 2212 O O . THR A 1 270 ? -0.237 22.642 54.488 1.00 59.81 270 THR A O 1
ATOM 2215 N N . ARG A 1 271 ? -1.834 21.938 53.072 1.00 58.59 271 ARG A N 1
ATOM 2216 C CA . ARG A 1 271 ? -2.961 22.246 53.971 1.00 58.59 271 ARG A CA 1
ATOM 2217 C C . ARG A 1 271 ? -2.910 21.408 55.249 1.00 58.59 271 ARG A C 1
ATOM 2219 O O . ARG A 1 271 ? -3.157 21.943 56.324 1.00 58.59 271 ARG A O 1
ATOM 2226 N N . LEU A 1 272 ? -2.536 20.133 55.138 1.00 56.31 272 LEU A N 1
ATOM 2227 C CA . LEU A 1 272 ? -2.268 19.231 56.262 1.00 56.31 272 LEU A CA 1
ATOM 2228 C C . LEU A 1 272 ? -1.176 19.772 57.185 1.00 56.31 272 LEU A C 1
ATOM 2230 O O . LEU A 1 272 ? -1.414 19.932 58.377 1.00 56.31 272 LEU A O 1
ATOM 2234 N N . LYS A 1 273 ? -0.007 20.106 56.628 1.00 57.81 273 LYS A N 1
ATOM 2235 C CA . LYS A 1 273 ? 1.138 20.635 57.380 1.00 57.81 273 LYS A CA 1
ATOM 2236 C C . LYS A 1 273 ? 0.784 21.926 58.124 1.00 57.81 273 LYS A C 1
ATOM 2238 O O . LYS A 1 273 ? 1.118 22.059 59.297 1.00 57.81 273 LYS A O 1
ATOM 2243 N N . ASN A 1 274 ? 0.064 22.837 57.471 1.00 56.69 274 ASN A N 1
ATOM 2244 C CA . ASN A 1 274 ? -0.341 24.100 58.086 1.00 56.69 274 ASN A CA 1
ATOM 2245 C C . ASN A 1 274 ? -1.378 23.892 59.202 1.00 56.69 274 ASN A C 1
ATOM 2247 O O . ASN A 1 274 ? -1.279 24.542 60.235 1.00 56.69 274 ASN A O 1
ATOM 2251 N N . ARG A 1 275 ? -2.319 22.946 59.042 1.00 56.25 275 ARG A N 1
ATOM 2252 C CA . ARG A 1 275 ? -3.301 22.599 60.088 1.00 56.25 275 ARG A CA 1
ATOM 2253 C C . ARG A 1 275 ? -2.668 21.939 61.313 1.00 56.25 275 ARG A C 1
ATOM 2255 O O . ARG A 1 275 ? -3.086 22.235 62.429 1.00 56.25 275 ARG A O 1
ATOM 2262 N N . VAL A 1 276 ? -1.672 21.071 61.105 1.00 53.28 276 VAL A N 1
ATOM 2263 C CA . VAL A 1 276 ? -0.861 20.482 62.187 1.00 53.28 276 VAL A CA 1
ATOM 2264 C C . VAL A 1 276 ? -0.211 21.601 62.999 1.00 53.28 276 VAL A C 1
ATOM 2266 O O . VAL A 1 276 ? -0.422 21.661 64.204 1.00 53.28 276 VAL A O 1
ATOM 2269 N N . PHE A 1 277 ? 0.485 22.524 62.327 1.00 52.66 277 PHE A N 1
ATOM 2270 C CA . PHE A 1 277 ? 1.224 23.614 62.970 1.00 52.66 277 PHE A CA 1
ATOM 2271 C C . PHE A 1 277 ? 0.321 24.569 63.766 1.00 52.66 277 PHE A C 1
ATOM 2273 O O . PHE A 1 277 ? 0.710 25.039 64.825 1.00 52.66 277 PHE A O 1
ATOM 2280 N N . THR A 1 278 ? -0.908 24.822 63.302 1.00 52.47 278 THR A N 1
ATOM 2281 C CA . THR A 1 278 ? -1.887 25.635 64.048 1.00 52.47 278 THR A CA 1
ATOM 2282 C C . THR A 1 278 ? -2.558 24.904 65.214 1.00 52.47 278 THR A C 1
ATOM 2284 O O . THR A 1 278 ? -3.084 25.560 66.104 1.00 52.47 278 THR A O 1
ATOM 2287 N N . SER A 1 279 ? -2.598 23.565 65.211 1.00 50.69 279 SER A N 1
ATOM 2288 C CA . SER A 1 279 ? -3.272 22.779 66.259 1.00 50.69 279 SER A CA 1
ATOM 2289 C C . SER A 1 279 ? -2.329 22.315 67.368 1.00 50.69 279 SER A C 1
ATOM 2291 O O . SER A 1 279 ? -2.802 21.993 68.457 1.00 50.69 279 SER A O 1
ATOM 2293 N N . THR A 1 280 ? -1.028 22.244 67.098 1.00 49.03 280 THR A N 1
ATOM 2294 C CA . THR A 1 280 ? 0.014 22.079 68.111 1.00 49.03 280 THR A CA 1
ATOM 2295 C C . THR A 1 280 ? 0.473 23.470 68.530 1.00 49.03 280 THR A C 1
ATOM 2297 O O . THR A 1 280 ? 1.517 23.952 68.096 1.00 49.03 280 THR A O 1
ATOM 2300 N N . GLY A 1 281 ? -0.348 24.139 69.344 1.00 47.16 281 GLY A N 1
ATOM 2301 C CA . GLY A 1 281 ? 0.205 25.117 70.273 1.00 47.16 281 GLY A CA 1
ATOM 2302 C C . GLY A 1 281 ? 1.320 24.437 71.068 1.00 47.16 281 GLY A C 1
ATOM 2303 O O . GLY A 1 281 ? 1.246 23.232 71.304 1.00 47.16 281 GLY A O 1
ATOM 2304 N N . THR A 1 282 ? 2.362 25.209 71.356 1.00 46.81 282 THR A N 1
ATOM 2305 C CA . THR A 1 282 ? 3.465 24.907 72.277 1.00 46.81 282 THR A CA 1
ATOM 2306 C C . THR A 1 282 ? 3.120 23.819 73.299 1.00 46.81 282 THR A C 1
ATOM 2308 O O . THR A 1 282 ? 2.101 23.941 73.974 1.00 46.81 282 THR A O 1
ATOM 2311 N N . ASP A 1 283 ? 4.000 22.820 73.403 1.00 44.66 283 ASP A N 1
ATOM 2312 C CA . ASP A 1 283 ? 4.026 21.738 74.403 1.00 44.66 283 ASP A CA 1
ATOM 2313 C C . ASP A 1 283 ? 3.396 20.404 73.960 1.00 44.66 283 ASP A C 1
ATOM 2315 O O . ASP A 1 283 ? 2.274 20.062 74.308 1.00 44.66 283 ASP A O 1
ATOM 2319 N N . ASP A 1 284 ? 4.153 19.643 73.162 1.00 46.12 284 ASP A N 1
ATOM 2320 C CA . ASP A 1 284 ? 4.322 18.189 73.330 1.00 46.12 284 ASP A CA 1
ATOM 2321 C C . ASP A 1 284 ? 5.431 17.708 72.372 1.00 46.12 284 ASP A C 1
ATOM 2323 O O . ASP A 1 284 ? 5.322 17.832 71.147 1.00 46.12 284 ASP A O 1
ATOM 2327 N N . GLU A 1 285 ? 6.520 17.160 72.921 1.00 48.78 285 GLU A N 1
ATOM 2328 C CA . GLU A 1 285 ? 7.606 16.506 72.176 1.00 48.78 285 GLU A CA 1
ATOM 2329 C C . GLU A 1 285 ? 7.086 15.252 71.444 1.00 48.78 285 GLU A C 1
ATOM 2331 O O . GLU A 1 285 ? 7.250 14.112 71.882 1.00 48.78 285 GLU A O 1
ATOM 2336 N N . LEU A 1 286 ? 6.461 15.426 70.277 1.00 50.88 286 LEU A N 1
ATOM 2337 C CA . LEU A 1 286 ? 6.232 14.309 69.363 1.00 50.88 286 LEU A CA 1
ATOM 2338 C C . LEU A 1 286 ? 7.568 13.912 68.723 1.00 50.88 286 LEU A C 1
ATOM 2340 O O . LEU A 1 286 ? 8.057 14.557 67.794 1.00 50.88 286 LEU A O 1
ATOM 2344 N N . HIS A 1 287 ? 8.138 12.801 69.190 1.00 49.97 287 HIS A N 1
ATOM 2345 C CA . HIS A 1 287 ? 9.259 12.124 68.538 1.00 49.97 287 HIS A CA 1
ATOM 2346 C C . HIS A 1 287 ? 9.006 12.011 67.023 1.00 49.97 287 HIS A C 1
ATOM 2348 O O . HIS A 1 287 ? 7.959 11.526 66.599 1.00 49.97 287 HIS A O 1
ATOM 2354 N N . TYR A 1 288 ? 9.985 12.363 66.185 1.00 54.84 288 TYR A N 1
ATOM 2355 C CA . TYR A 1 288 ? 9.872 12.338 64.712 1.00 54.84 288 TYR A CA 1
ATOM 2356 C C . TYR A 1 288 ? 9.514 10.960 64.100 1.00 54.84 288 TYR A C 1
ATOM 2358 O O . TYR A 1 288 ? 9.245 10.864 62.903 1.00 54.84 288 TYR A O 1
ATOM 2366 N N . ARG A 1 289 ? 9.526 9.887 64.906 1.00 47.56 289 ARG A N 1
ATOM 2367 C CA . ARG A 1 289 ? 9.114 8.514 64.551 1.00 47.56 289 ARG A CA 1
ATOM 2368 C C . ARG A 1 289 ? 7.739 8.108 65.094 1.00 47.56 289 ARG A C 1
ATOM 2370 O O . ARG A 1 289 ? 7.342 6.961 64.907 1.00 47.56 289 ARG A O 1
ATOM 2377 N N . ALA A 1 290 ? 7.024 8.997 65.778 1.00 59.97 290 ALA A N 1
ATOM 2378 C CA . ALA A 1 290 ? 5.690 8.709 66.2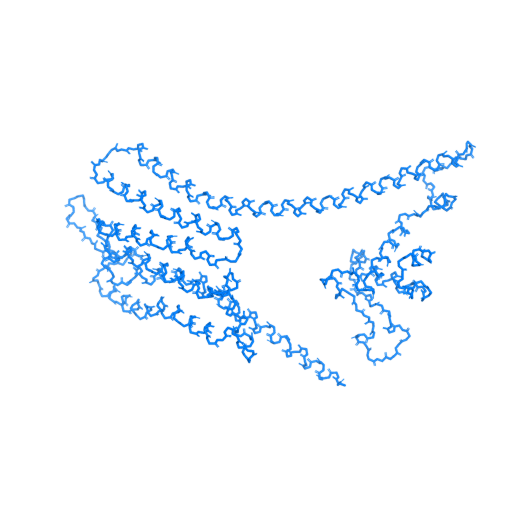85 1.00 59.97 290 ALA A CA 1
ATOM 2379 C C . ALA A 1 290 ? 4.722 8.418 65.127 1.00 59.97 290 ALA A C 1
ATOM 2381 O O . ALA A 1 290 ? 4.783 9.037 64.060 1.00 59.97 290 ALA A O 1
ATOM 2382 N N . HIS A 1 291 ? 3.817 7.458 65.331 1.00 60.47 291 HIS A N 1
ATOM 2383 C CA . HIS A 1 291 ? 2.805 7.125 64.335 1.00 60.47 291 HIS A CA 1
ATOM 2384 C C . HIS A 1 291 ? 1.929 8.345 64.034 1.00 60.47 291 HIS A C 1
ATOM 2386 O O . HIS A 1 291 ? 1.401 8.993 64.933 1.00 60.47 291 HIS A O 1
ATOM 2392 N N . SER A 1 292 ? 1.731 8.629 62.748 1.00 67.25 292 SER A N 1
ATOM 2393 C CA . SER A 1 292 ? 0.987 9.806 62.293 1.00 67.25 292 SER A CA 1
ATOM 2394 C C . SER A 1 292 ? -0.538 9.655 62.397 1.00 67.25 292 SER A C 1
ATOM 2396 O O . SER A 1 292 ? -1.253 10.653 62.391 1.00 67.25 292 SER A O 1
ATOM 2398 N N . ALA A 1 293 ? -1.055 8.430 62.542 1.00 68.81 293 ALA A N 1
ATOM 2399 C CA . ALA A 1 293 ? -2.489 8.128 62.637 1.00 68.81 293 ALA A CA 1
ATOM 2400 C C . ALA A 1 293 ? -3.273 8.937 63.708 1.00 68.81 293 ALA A C 1
ATOM 2402 O O . ALA A 1 293 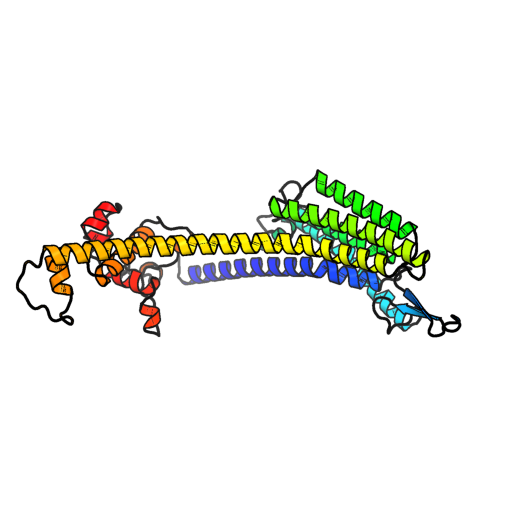? -4.309 9.507 63.354 1.00 68.81 293 ALA A O 1
ATOM 2403 N N . PRO A 1 294 ? -2.822 9.056 64.978 1.00 71.94 294 PRO A N 1
ATOM 2404 C CA . PRO A 1 294 ? -3.503 9.879 65.988 1.00 71.94 294 PRO A CA 1
ATOM 2405 C C . PRO A 1 294 ? -3.568 11.368 65.614 1.00 71.94 294 PRO A C 1
ATOM 2407 O O . PRO A 1 294 ? -4.583 12.021 65.863 1.00 71.94 294 PRO A O 1
ATOM 2410 N N . LEU A 1 295 ? -2.538 11.895 64.945 1.00 70.56 295 LEU A N 1
ATOM 2411 C CA . LEU A 1 295 ? -2.495 13.285 64.482 1.00 70.56 295 LEU A CA 1
ATOM 2412 C C . LEU A 1 295 ? -3.523 13.546 63.368 1.00 70.56 295 LEU A C 1
ATOM 2414 O O . LEU A 1 295 ? -4.255 14.534 63.418 1.00 70.56 295 LEU A O 1
ATOM 2418 N N . PHE A 1 296 ? -3.633 12.632 62.398 1.00 69.88 296 PHE A N 1
ATOM 2419 C CA . PHE A 1 296 ? -4.652 12.690 61.342 1.00 69.88 296 PHE A CA 1
ATOM 2420 C C . PHE A 1 296 ? -6.077 12.655 61.914 1.00 69.88 296 PHE A C 1
ATOM 2422 O O . PHE A 1 296 ? -6.936 13.424 61.477 1.00 69.88 296 PHE A O 1
ATOM 2429 N N . SER A 1 297 ? -6.310 11.825 62.939 1.00 72.06 297 SER A N 1
ATOM 2430 C CA . SER A 1 297 ? -7.603 11.746 63.627 1.00 72.06 297 SER A CA 1
ATOM 2431 C C . SER A 1 297 ? -7.954 13.045 64.358 1.00 72.06 297 SER A C 1
ATOM 2433 O O . SER A 1 297 ? -9.086 13.509 64.246 1.00 72.06 297 SER A O 1
ATOM 2435 N N . LYS A 1 298 ? -6.993 13.660 65.064 1.00 72.94 298 LYS A N 1
ATOM 2436 C CA . LYS A 1 298 ? -7.196 14.927 65.794 1.00 72.94 298 LYS A CA 1
ATOM 2437 C C . LYS A 1 298 ? -7.505 16.099 64.855 1.00 72.94 298 LYS A C 1
ATOM 2439 O O . LYS A 1 298 ? -8.300 16.966 65.193 1.00 72.94 298 LYS A O 1
ATOM 2444 N N . LEU A 1 299 ? -6.912 16.106 63.659 1.00 73.81 299 LEU A N 1
ATOM 2445 C CA . LEU A 1 299 ? -7.089 17.169 62.661 1.00 73.81 299 LEU A CA 1
ATOM 2446 C C . LEU A 1 299 ? -8.287 16.963 61.723 1.00 73.81 299 LEU A C 1
ATOM 2448 O O . LEU A 1 299 ? -8.568 17.835 60.893 1.00 73.81 299 LEU A O 1
ATOM 2452 N N . GLY A 1 300 ? -8.969 15.817 61.821 1.00 70.38 300 GLY A N 1
ATOM 2453 C CA . GLY A 1 300 ? -10.077 15.455 60.938 1.00 70.38 300 GLY A CA 1
ATOM 2454 C C . GLY A 1 300 ? -9.647 15.296 59.478 1.00 70.38 300 GLY A C 1
ATOM 2455 O O . GLY A 1 300 ? -10.368 15.720 58.575 1.00 70.38 300 GLY A O 1
ATOM 2456 N N . ILE A 1 301 ? -8.451 14.750 59.229 1.00 73.69 301 ILE A N 1
ATOM 2457 C CA . ILE A 1 301 ? -7.906 14.581 57.877 1.00 73.69 301 ILE A CA 1
ATOM 2458 C C . ILE A 1 301 ? -7.664 13.099 57.600 1.00 73.69 301 ILE A C 1
ATOM 2460 O O . ILE A 1 301 ? -7.139 12.377 58.442 1.00 73.69 301 ILE A O 1
ATOM 2464 N N . LEU A 1 302 ? -8.047 12.637 56.408 1.00 70.62 302 LEU A N 1
ATOM 2465 C CA . LEU A 1 302 ? -7.826 11.254 55.994 1.00 70.62 302 LEU A CA 1
ATOM 2466 C C . LEU A 1 302 ? -6.337 10.994 55.734 1.00 70.62 302 LEU A C 1
ATOM 2468 O O . LEU A 1 302 ? -5.673 11.760 55.035 1.00 70.62 302 LEU A O 1
ATOM 2472 N N . ASP A 1 303 ? -5.836 9.880 56.264 1.00 74.50 303 ASP A N 1
ATOM 2473 C CA . ASP A 1 303 ? -4.501 9.381 55.945 1.00 74.50 303 ASP A CA 1
ATOM 2474 C C . ASP A 1 303 ? -4.412 8.892 54.481 1.00 74.50 303 ASP A C 1
ATOM 2476 O O . ASP A 1 303 ? -5.421 8.639 53.814 1.00 74.50 303 ASP A O 1
ATOM 2480 N N . ILE A 1 304 ? -3.190 8.739 53.961 1.00 74.31 304 ILE A N 1
ATOM 2481 C CA . ILE A 1 304 ? -2.953 8.338 52.563 1.00 74.31 304 ILE A CA 1
ATOM 2482 C C . ILE A 1 304 ? -3.558 6.966 52.218 1.00 74.31 304 ILE A C 1
ATOM 2484 O O . ILE A 1 304 ? -3.970 6.735 51.080 1.00 74.31 304 ILE A O 1
ATOM 2488 N N . PHE A 1 305 ? -3.658 6.060 53.193 1.00 77.94 305 PHE A N 1
ATOM 2489 C CA . PHE A 1 305 ? -4.224 4.728 52.991 1.00 77.94 305 PHE A CA 1
ATOM 2490 C C . PHE A 1 305 ? -5.748 4.796 52.857 1.00 77.94 305 PHE A C 1
ATOM 2492 O O . PHE A 1 305 ? -6.323 4.144 51.980 1.00 77.94 305 PHE A O 1
ATOM 2499 N N . ARG A 1 306 ? -6.404 5.636 53.660 1.00 79.88 306 ARG A N 1
ATOM 2500 C CA . ARG A 1 306 ? -7.834 5.940 53.584 1.00 79.88 306 ARG A CA 1
ATOM 2501 C C . ARG A 1 306 ? -8.173 6.711 52.314 1.00 79.88 306 ARG A C 1
ATOM 2503 O O . ARG A 1 306 ? -9.154 6.365 51.668 1.00 79.88 306 ARG A O 1
ATOM 2510 N N . VAL A 1 307 ? -7.342 7.668 51.894 1.00 82.00 307 VAL A N 1
ATOM 2511 C CA . VAL A 1 307 ? -7.505 8.371 50.606 1.00 82.00 307 VAL A CA 1
ATOM 2512 C C . VAL A 1 307 ? -7.428 7.391 49.436 1.00 82.00 307 VAL A C 1
ATOM 2514 O O . VAL A 1 307 ? -8.296 7.400 48.565 1.00 82.00 307 VAL A O 1
ATOM 2517 N N . ASN A 1 308 ? -6.435 6.499 49.430 1.00 81.06 308 ASN A N 1
ATOM 2518 C CA . ASN A 1 308 ? -6.323 5.469 48.397 1.00 81.06 308 ASN A CA 1
ATOM 2519 C C . ASN A 1 308 ? -7.544 4.530 48.397 1.00 81.06 308 ASN A C 1
ATOM 2521 O O . ASN A 1 308 ? -8.114 4.240 47.347 1.00 81.06 308 ASN A O 1
ATOM 2525 N N . THR A 1 309 ? -7.996 4.107 49.581 1.00 83.50 309 THR A N 1
ATOM 2526 C CA . THR A 1 309 ? -9.203 3.278 49.743 1.00 83.50 309 THR A CA 1
ATOM 2527 C C . THR A 1 309 ? -10.445 3.988 49.193 1.00 83.50 309 THR A C 1
ATOM 2529 O O . THR A 1 309 ? -11.242 3.375 48.481 1.00 83.50 309 THR A O 1
ATOM 2532 N N . PHE A 1 310 ? -10.578 5.288 49.458 1.00 85.25 310 PHE A N 1
ATOM 2533 C CA . PHE A 1 310 ? -11.670 6.127 48.974 1.00 85.25 310 PHE A CA 1
ATOM 2534 C C . PHE A 1 310 ? -11.674 6.282 47.451 1.00 85.25 310 PHE A C 1
ATOM 2536 O O . PHE A 1 310 ? -12.709 6.069 46.819 1.00 85.25 310 PHE A O 1
ATOM 2543 N N . GLU A 1 311 ? -10.533 6.590 46.831 1.00 84.06 311 GLU A N 1
ATOM 2544 C CA . GLU A 1 311 ? -10.459 6.733 45.370 1.00 84.06 311 GLU A CA 1
ATOM 2545 C C . GLU A 1 311 ? -10.707 5.399 44.646 1.00 84.06 311 GLU A C 1
ATOM 2547 O O . GLU A 1 311 ? -11.416 5.367 43.637 1.00 84.06 311 GLU A O 1
ATOM 2552 N N . ILE A 1 312 ? -10.224 4.275 45.193 1.00 84.94 312 ILE A N 1
ATOM 2553 C CA . ILE A 1 312 ? -10.538 2.939 44.663 1.00 84.94 312 ILE A CA 1
ATOM 2554 C C . ILE A 1 312 ? -12.042 2.648 44.768 1.00 84.94 312 ILE A C 1
ATOM 2556 O O . ILE A 1 312 ? -12.650 2.171 43.807 1.00 84.94 312 ILE A O 1
ATOM 2560 N N . ALA A 1 313 ? -12.672 2.959 45.903 1.00 86.75 313 ALA A N 1
ATOM 2561 C CA . ALA A 1 313 ? -14.107 2.757 46.077 1.00 86.75 313 ALA A CA 1
ATOM 2562 C C . ALA A 1 313 ? -14.928 3.647 45.130 1.00 86.75 313 ALA A C 1
ATOM 2564 O O . ALA A 1 313 ? -15.889 3.191 44.518 1.00 86.75 313 ALA A O 1
ATOM 2565 N N . LYS A 1 314 ? -14.519 4.899 44.931 1.00 87.19 314 LYS A N 1
ATOM 2566 C CA . LYS A 1 314 ? -15.141 5.827 43.980 1.00 87.19 314 LYS A CA 1
ATOM 2567 C C . LYS A 1 314 ? -15.031 5.335 42.533 1.00 87.19 314 LYS A C 1
ATOM 2569 O O . LYS A 1 314 ? -15.999 5.432 41.782 1.00 87.19 314 LYS A O 1
ATOM 2574 N N . PHE A 1 315 ? -13.900 4.749 42.140 1.00 88.50 315 PHE A N 1
ATOM 2575 C CA . PHE A 1 315 ? -13.772 4.082 40.841 1.00 88.50 315 PHE A CA 1
ATOM 2576 C C . PHE A 1 315 ? -14.769 2.922 40.693 1.00 88.50 315 PHE A C 1
ATOM 2578 O O . PHE A 1 315 ? -15.477 2.837 39.688 1.00 88.50 315 PHE A O 1
ATOM 2585 N N . MET A 1 316 ? -14.884 2.071 41.716 1.00 87.25 316 MET A N 1
ATOM 2586 C CA . MET A 1 316 ? -15.848 0.964 41.737 1.00 87.25 316 MET A CA 1
ATOM 2587 C C . MET A 1 316 ? -17.307 1.447 41.698 1.00 87.25 316 MET A C 1
ATOM 2589 O O . MET A 1 316 ? -18.149 0.807 41.066 1.00 87.25 316 MET A O 1
ATOM 2593 N N . PHE A 1 317 ? -17.603 2.605 42.294 1.00 88.00 317 PHE A N 1
ATOM 2594 C CA . PHE A 1 317 ? -18.905 3.262 42.195 1.00 88.00 317 PHE A CA 1
ATOM 2595 C C . PHE A 1 317 ? -19.224 3.687 40.757 1.00 88.00 317 PHE A C 1
ATOM 2597 O O . PHE A 1 317 ? -20.313 3.391 40.259 1.00 88.00 317 PHE A O 1
ATOM 2604 N N . TYR A 1 318 ? -18.285 4.340 40.062 1.00 85.25 318 TYR A N 1
ATOM 2605 C CA . TYR A 1 318 ? -18.473 4.709 38.653 1.00 85.25 318 TYR A CA 1
ATOM 2606 C C . TYR A 1 318 ? -18.638 3.481 37.759 1.00 85.25 318 TYR A C 1
ATOM 2608 O O . TYR A 1 318 ? -19.485 3.487 36.867 1.00 85.25 318 TYR A O 1
ATOM 2616 N N . TYR A 1 319 ? -17.874 2.421 38.030 1.00 85.38 319 TYR A N 1
ATOM 2617 C CA . TYR A 1 319 ? -18.002 1.143 37.338 1.00 85.38 319 TYR A CA 1
ATOM 2618 C C . TYR A 1 319 ? -19.400 0.536 37.523 1.00 85.38 319 TYR A C 1
ATOM 2620 O O . TYR A 1 319 ? -20.062 0.212 36.542 1.00 85.38 319 TYR A O 1
ATOM 2628 N N . ARG A 1 320 ? -19.897 0.452 38.766 1.00 85.31 320 ARG A N 1
ATOM 2629 C CA . ARG A 1 320 ? -21.222 -0.111 39.081 1.00 85.31 320 ARG A CA 1
ATOM 2630 C C . ARG A 1 320 ? -22.373 0.651 38.419 1.00 85.31 320 ARG A C 1
ATOM 2632 O O . ARG A 1 320 ? -23.373 0.031 38.072 1.00 85.31 320 ARG A O 1
ATOM 2639 N N . ASN A 1 321 ? -22.236 1.968 38.265 1.00 83.56 321 ASN A N 1
ATOM 2640 C CA . ASN A 1 321 ? -23.249 2.837 37.661 1.00 83.56 321 ASN A CA 1
ATOM 2641 C C . ASN A 1 321 ? -23.059 3.042 36.142 1.00 83.56 321 ASN A C 1
ATOM 2643 O O . ASN A 1 321 ? -23.732 3.890 35.567 1.00 83.56 321 ASN A O 1
ATOM 2647 N N . ASN A 1 322 ? -22.163 2.290 35.483 1.00 82.38 322 ASN A N 1
ATOM 2648 C CA . ASN A 1 322 ? -21.872 2.399 34.043 1.00 82.38 322 ASN A CA 1
ATOM 2649 C C . ASN A 1 322 ? -21.432 3.804 33.580 1.00 82.38 322 ASN A C 1
ATOM 2651 O O . ASN A 1 322 ? -21.662 4.193 32.439 1.00 82.38 322 ASN A O 1
ATOM 2655 N N . LEU A 1 323 ? -20.771 4.569 34.454 1.00 82.44 323 LEU A N 1
ATOM 2656 C CA . LEU A 1 323 ? -20.284 5.926 34.165 1.00 82.44 323 LEU A CA 1
ATOM 2657 C C . LEU A 1 323 ? -18.843 5.948 33.614 1.00 82.44 323 LEU A C 1
ATOM 2659 O O . LEU A 1 323 ? -18.254 7.016 33.456 1.00 82.44 323 LEU A O 1
ATOM 2663 N N . LEU A 1 324 ? -18.248 4.779 33.353 1.00 78.56 324 LEU A N 1
ATOM 2664 C CA . LEU A 1 324 ? -16.895 4.640 32.806 1.00 78.56 324 LEU A CA 1
ATOM 2665 C C . LEU A 1 324 ? -16.909 4.444 31.276 1.00 78.56 324 LEU A C 1
ATOM 2667 O O . LEU A 1 324 ? -17.882 3.918 30.737 1.00 78.56 324 LEU A O 1
ATOM 2671 N N . PRO A 1 325 ? -15.817 4.802 30.568 1.00 76.75 325 PRO A N 1
ATOM 2672 C CA . PRO A 1 325 ? -15.655 4.521 29.142 1.00 76.75 325 PRO A CA 1
ATOM 2673 C C . PRO A 1 325 ? -15.936 3.049 28.772 1.00 76.75 325 PRO A C 1
ATOM 2675 O O . PRO A 1 325 ? -15.556 2.160 29.542 1.00 76.75 325 PRO A O 1
ATOM 2678 N N . PRO A 1 326 ? -16.485 2.756 27.571 1.00 70.12 326 PRO A N 1
ATOM 2679 C CA . PRO A 1 326 ? -16.922 1.406 27.180 1.00 70.12 326 PRO A CA 1
ATOM 2680 C C . PRO A 1 326 ? -15.849 0.316 27.304 1.00 70.12 326 PRO A C 1
ATOM 2682 O O . PRO A 1 326 ? -16.148 -0.831 27.621 1.00 70.12 326 PRO A O 1
ATOM 2685 N N . LEU A 1 327 ? -14.580 0.687 27.114 1.00 69.38 327 LEU A N 1
ATOM 2686 C CA . LEU A 1 327 ? -13.420 -0.202 27.232 1.00 69.38 327 LEU A CA 1
ATOM 2687 C C . LEU A 1 327 ? -13.232 -0.782 28.647 1.00 69.38 327 LEU A C 1
ATOM 2689 O O . LEU A 1 327 ? -12.612 -1.8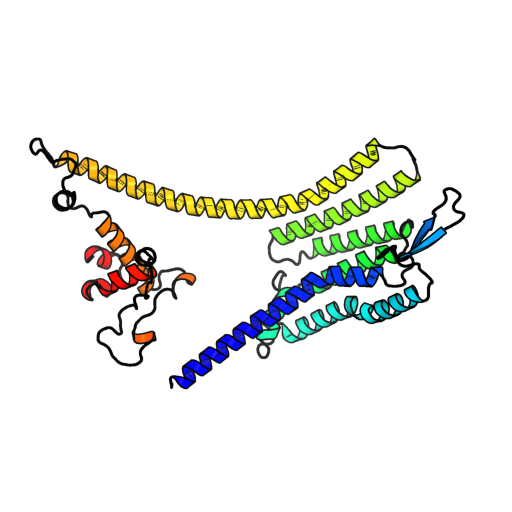30 28.801 1.00 69.38 327 LEU A O 1
ATOM 2693 N N . LEU A 1 328 ? -13.741 -0.105 29.682 1.00 72.75 328 LEU A N 1
ATOM 2694 C CA . LEU A 1 328 ? -13.532 -0.461 31.089 1.00 72.75 328 LEU A CA 1
ATOM 2695 C C . LEU A 1 328 ? -14.723 -1.211 31.705 1.00 72.75 328 LEU A C 1
ATOM 2697 O O . LEU A 1 328 ? -14.616 -1.663 32.841 1.00 72.75 328 LEU A O 1
ATOM 2701 N N . LEU A 1 329 ? -15.838 -1.377 30.983 1.00 76.19 329 LEU A N 1
ATOM 2702 C CA . LEU A 1 329 ? -17.071 -1.979 31.516 1.00 76.19 329 LEU A CA 1
ATOM 2703 C C . LEU A 1 329 ? -16.960 -3.497 31.761 1.00 76.19 329 LEU A C 1
ATOM 2705 O O . LEU A 1 329 ? -17.666 -4.035 32.609 1.00 76.19 329 LEU A O 1
ATOM 2709 N N . ASN A 1 330 ? -16.001 -4.178 31.128 1.00 81.00 330 ASN A N 1
ATOM 2710 C CA . ASN A 1 330 ? -15.788 -5.627 31.274 1.00 81.00 330 ASN A CA 1
ATOM 2711 C C . ASN A 1 330 ? -14.637 -5.996 32.237 1.00 81.00 330 ASN A C 1
ATOM 2713 O O . ASN A 1 330 ? -14.084 -7.093 32.159 1.00 81.00 330 ASN A O 1
ATOM 2717 N N . LEU A 1 331 ? -14.225 -5.082 33.125 1.00 82.38 331 LEU A N 1
ATOM 2718 C CA . LEU A 1 331 ? -13.078 -5.308 34.017 1.00 82.38 331 LEU A CA 1
ATOM 2719 C C . LEU A 1 331 ? -13.369 -6.241 35.204 1.00 82.38 331 LEU A C 1
ATOM 2721 O O . LEU A 1 331 ? -12.495 -7.036 35.573 1.00 82.38 331 LEU A O 1
ATOM 2725 N N . PHE A 1 332 ? -14.562 -6.154 35.802 1.00 85.44 332 PHE A N 1
ATOM 2726 C CA . PHE A 1 332 ? -14.954 -6.953 36.966 1.00 85.44 332 PHE A CA 1
ATOM 2727 C C . PHE A 1 332 ? -16.063 -7.940 36.612 1.00 85.44 332 PHE A C 1
ATOM 2729 O O . PHE A 1 332 ? -16.863 -7.715 35.712 1.00 85.44 332 PHE A O 1
ATOM 2736 N N . VAL A 1 333 ? -16.102 -9.049 37.348 1.00 84.75 333 VAL A N 1
ATOM 2737 C CA . VAL A 1 333 ? -17.102 -10.111 37.188 1.00 84.75 333 VAL A CA 1
ATOM 2738 C C . VAL A 1 333 ? -17.670 -10.426 38.568 1.00 84.75 333 VAL A C 1
ATOM 2740 O O . VAL A 1 333 ? -16.911 -10.497 39.539 1.00 84.75 333 VAL A O 1
ATOM 2743 N N . THR A 1 334 ? -18.985 -10.581 38.690 1.00 83.94 334 THR A N 1
ATOM 2744 C CA . THR A 1 334 ? -19.636 -10.983 39.947 1.00 83.94 334 THR A CA 1
ATOM 2745 C C . THR A 1 334 ? -19.651 -12.499 40.101 1.00 83.94 334 THR A C 1
ATOM 2747 O O . THR A 1 334 ? -19.571 -13.250 39.129 1.00 83.94 334 THR A O 1
ATOM 2750 N N . ASN A 1 335 ? -19.779 -12.986 41.334 1.00 82.06 335 ASN A N 1
ATOM 2751 C CA . ASN A 1 335 ? -19.851 -14.428 41.581 1.00 82.06 335 ASN A CA 1
ATOM 2752 C C . ASN A 1 335 ? -21.075 -15.076 40.910 1.00 82.06 335 ASN A C 1
ATOM 2754 O O . ASN A 1 335 ? -20.963 -16.194 40.409 1.00 82.06 335 ASN A O 1
ATOM 2758 N N . SER A 1 336 ? -22.199 -14.356 40.826 1.00 80.19 336 SER A N 1
ATOM 2759 C CA . SER A 1 336 ? -23.415 -14.784 40.119 1.00 80.19 336 SER A CA 1
ATOM 2760 C C . SER A 1 336 ? -23.231 -14.986 38.613 1.00 80.19 336 SER A C 1
ATOM 2762 O O . SER A 1 336 ? -23.951 -15.776 38.015 1.00 80.19 336 SER A O 1
ATOM 2764 N N . GLN A 1 337 ? -22.270 -14.299 37.987 1.00 79.38 337 GLN A N 1
ATOM 2765 C CA . GLN A 1 337 ? -21.985 -14.447 36.556 1.00 79.38 337 GLN A CA 1
ATOM 2766 C C . GLN A 1 337 ? -21.203 -15.731 36.240 1.00 79.38 337 GLN A C 1
ATOM 2768 O O . GLN A 1 337 ? -21.108 -16.114 35.079 1.00 79.38 337 GLN A O 1
ATOM 2773 N N . ILE A 1 338 ? -20.636 -16.399 37.253 1.00 74.94 338 ILE A N 1
ATOM 2774 C CA . ILE A 1 338 ? -19.812 -17.607 37.084 1.00 74.94 338 ILE A CA 1
ATOM 2775 C C . ILE A 1 338 ? -20.483 -18.834 37.713 1.00 74.94 338 ILE A C 1
ATOM 2777 O O . ILE A 1 338 ? -20.418 -19.935 37.163 1.00 74.94 338 ILE A O 1
ATOM 2781 N N . HIS A 1 339 ? -21.121 -18.666 38.872 1.00 72.81 339 HIS A N 1
ATOM 2782 C CA . HIS A 1 339 ? -21.769 -19.747 39.609 1.00 72.81 339 HIS A CA 1
ATOM 2783 C C . HIS A 1 339 ? -23.293 -19.596 39.547 1.00 72.81 339 HIS A C 1
ATOM 2785 O O . HIS A 1 339 ? -23.833 -18.553 39.896 1.00 72.81 339 HIS A O 1
ATOM 2791 N N . ASN A 1 340 ? -23.982 -20.661 39.125 1.00 63.16 340 ASN A N 1
ATOM 2792 C CA . ASN A 1 340 ? -25.432 -20.673 38.877 1.00 63.16 340 ASN A CA 1
ATOM 2793 C C . ASN A 1 340 ? -26.278 -21.041 40.117 1.00 63.16 340 ASN A C 1
ATOM 2795 O O . ASN A 1 340 ? -27.447 -21.383 39.992 1.00 63.16 340 ASN A O 1
ATOM 2799 N N . TYR A 1 341 ? -25.683 -21.052 41.311 1.00 70.00 341 TYR A N 1
ATOM 2800 C CA . TYR A 1 341 ? -26.372 -21.392 42.557 1.00 70.00 341 TYR A CA 1
ATOM 2801 C C . TYR A 1 341 ? -26.321 -20.209 43.524 1.00 70.00 341 TYR A C 1
ATOM 2803 O O . TYR A 1 341 ? -25.315 -19.502 43.611 1.00 70.00 341 TYR A O 1
ATOM 2811 N N . GLY A 1 342 ? -27.427 -19.979 44.235 1.00 65.38 342 GLY A N 1
ATOM 2812 C CA . GLY A 1 342 ? -27.601 -18.826 45.113 1.00 65.38 342 GLY A CA 1
ATOM 2813 C C . GLY A 1 342 ? -26.696 -18.896 46.339 1.00 65.38 342 GLY A C 1
ATOM 2814 O O . GLY A 1 342 ? -27.033 -19.531 47.333 1.00 65.38 342 GLY A O 1
ATOM 2815 N N . THR A 1 343 ? -25.549 -18.223 46.286 1.00 72.25 343 THR A N 1
ATOM 2816 C CA . THR A 1 343 ? -24.693 -18.009 47.458 1.00 72.25 343 THR A CA 1
ATOM 2817 C C . THR A 1 343 ? -24.966 -16.642 48.078 1.00 72.25 343 THR A C 1
ATOM 2819 O O . THR A 1 343 ? -25.298 -15.679 47.386 1.00 72.25 343 THR A O 1
ATOM 2822 N N . ARG A 1 344 ? -24.758 -16.513 49.397 1.00 73.06 344 ARG A N 1
ATOM 2823 C CA . ARG A 1 344 ? -24.858 -15.222 50.113 1.00 73.06 344 ARG A CA 1
ATOM 2824 C C . ARG A 1 344 ? -23.918 -14.142 49.547 1.00 73.06 344 ARG A C 1
ATOM 2826 O O . ARG A 1 344 ? -24.128 -12.963 49.791 1.00 73.06 344 ARG A O 1
ATOM 2833 N N . THR A 1 345 ? -22.899 -14.539 48.782 1.00 78.62 345 THR A N 1
ATOM 2834 C CA . THR A 1 345 ? -21.900 -13.671 48.140 1.00 78.62 345 THR A CA 1
ATOM 2835 C C . THR A 1 345 ? -22.091 -13.549 46.624 1.00 78.62 345 THR A C 1
ATOM 2837 O O . THR A 1 345 ? -21.179 -13.095 45.930 1.00 78.62 345 THR A O 1
ATOM 2840 N N . ALA A 1 346 ? -23.248 -13.942 46.081 1.00 76.38 346 ALA A N 1
ATOM 2841 C CA . ALA A 1 346 ? -23.511 -13.933 44.641 1.00 76.38 346 ALA A CA 1
ATOM 2842 C C . ALA A 1 346 ? -23.372 -12.531 44.012 1.00 76.38 346 ALA A C 1
ATOM 2844 O O . ALA A 1 346 ? -22.871 -12.401 42.895 1.00 76.38 346 ALA A O 1
ATOM 2845 N N . SER A 1 347 ? -23.752 -11.481 44.746 1.00 79.25 347 SER A N 1
ATOM 2846 C CA . SER A 1 347 ? -23.638 -10.077 44.328 1.00 79.25 347 SER A CA 1
ATOM 2847 C C . SER A 1 347 ? -22.229 -9.487 44.470 1.00 79.25 347 SER A C 1
ATOM 2849 O O . SER A 1 347 ? -21.982 -8.399 43.950 1.00 79.25 347 SER A O 1
ATOM 2851 N N . ASN A 1 348 ? -21.305 -10.181 45.142 1.00 85.44 348 ASN A N 1
ATOM 2852 C CA . ASN A 1 348 ? -19.945 -9.693 45.355 1.00 85.44 348 ASN A CA 1
ATOM 2853 C C . ASN A 1 348 ? -19.108 -9.829 44.078 1.00 85.44 348 ASN A C 1
ATOM 2855 O O . ASN A 1 348 ? -19.239 -10.798 43.320 1.00 85.44 348 ASN A O 1
ATOM 2859 N N . TYR A 1 349 ? -18.201 -8.875 43.866 1.00 87.88 349 TYR A N 1
ATOM 2860 C CA . TYR A 1 349 ? -17.220 -8.953 42.789 1.00 87.88 349 TYR A CA 1
ATOM 2861 C C . TYR A 1 349 ? -16.176 -10.017 43.106 1.00 87.88 349 TYR A C 1
ATOM 2863 O O . TYR A 1 349 ? -15.647 -10.084 44.215 1.00 87.88 349 TYR A O 1
ATOM 2871 N N . ARG A 1 350 ? -15.838 -10.852 42.131 1.00 83.25 350 ARG A N 1
ATOM 2872 C CA . ARG A 1 350 ? -14.843 -11.899 42.322 1.00 83.25 350 ARG A CA 1
ATOM 2873 C C . ARG A 1 350 ? -13.447 -11.291 42.408 1.00 83.25 350 ARG A C 1
ATOM 2875 O O . ARG A 1 350 ? -12.980 -10.636 41.477 1.00 83.25 350 ARG A O 1
ATOM 2882 N N . THR A 1 351 ? -12.748 -11.558 43.504 1.00 82.25 351 THR A N 1
ATOM 2883 C CA . THR A 1 351 ? -11.323 -11.246 43.637 1.00 82.25 351 THR A CA 1
ATOM 2884 C C . THR A 1 351 ? -10.509 -12.221 42.780 1.00 82.25 351 THR A C 1
ATOM 2886 O O . THR A 1 351 ? -10.717 -13.436 42.815 1.00 82.25 351 THR A O 1
ATOM 2889 N N . ARG A 1 352 ? -9.590 -11.703 41.955 1.00 77.25 352 ARG A N 1
ATOM 2890 C CA . ARG A 1 352 ? -8.703 -12.553 41.143 1.00 77.25 352 ARG A CA 1
ATOM 2891 C C . ARG A 1 352 ? -7.663 -13.235 42.035 1.00 77.25 352 ARG A C 1
ATOM 2893 O O . ARG A 1 352 ? -7.096 -12.601 42.920 1.00 77.25 352 ARG A O 1
ATOM 2900 N N . LEU A 1 353 ? -7.378 -14.509 41.767 1.00 75.56 353 LEU A N 1
ATOM 2901 C CA . LEU A 1 353 ? -6.271 -15.226 42.401 1.00 75.56 353 LEU A CA 1
ATOM 2902 C C . LEU A 1 353 ? -4.942 -14.657 41.885 1.00 75.56 353 LEU A C 1
ATOM 2904 O O . LEU A 1 353 ? -4.662 -14.677 40.685 1.00 75.56 353 LEU A O 1
ATOM 2908 N N . CYS A 1 354 ? -4.129 -14.130 42.798 1.00 74.31 354 CYS A N 1
ATOM 2909 C CA . CYS A 1 354 ? -2.851 -13.494 42.494 1.00 74.31 354 CYS A CA 1
ATOM 2910 C C . CYS A 1 354 ? -1.703 -14.342 43.052 1.00 74.31 354 CYS A C 1
ATOM 2912 O O . CYS A 1 354 ? -1.634 -14.558 44.255 1.00 74.31 354 CYS A O 1
ATOM 2914 N N . ARG A 1 355 ? -0.779 -14.785 42.185 1.00 70.06 355 ARG A N 1
ATOM 2915 C CA . ARG A 1 355 ? 0.410 -15.569 42.582 1.00 70.06 355 ARG A CA 1
ATOM 2916 C C . ARG A 1 355 ? 1.502 -14.724 43.259 1.00 70.06 355 ARG A C 1
ATOM 2918 O O . ARG A 1 355 ? 2.332 -15.273 43.967 1.00 70.06 355 ARG A O 1
ATOM 2925 N N . THR A 1 356 ? 1.519 -13.407 43.038 1.00 73.62 356 THR A N 1
ATOM 2926 C CA . THR A 1 356 ? 2.527 -12.493 43.602 1.00 73.62 356 THR A CA 1
ATOM 2927 C C . THR A 1 356 ? 1.885 -11.357 44.392 1.00 73.62 356 THR A C 1
ATOM 2929 O O . THR A 1 356 ? 0.801 -10.881 44.038 1.00 73.62 356 THR A O 1
ATOM 2932 N N . ASN A 1 357 ? 2.593 -10.871 45.419 1.00 70.50 357 ASN A N 1
ATOM 2933 C CA . ASN A 1 357 ? 2.167 -9.724 46.230 1.00 70.50 357 ASN A CA 1
ATOM 2934 C C . ASN A 1 357 ? 2.020 -8.447 45.387 1.00 70.50 357 ASN A C 1
ATOM 2936 O O . ASN A 1 357 ? 1.102 -7.668 45.616 1.00 70.50 357 ASN A O 1
ATOM 2940 N N . LEU A 1 358 ? 2.832 -8.275 44.334 1.00 73.38 358 LEU A N 1
ATOM 2941 C CA . LEU A 1 358 ? 2.728 -7.118 43.438 1.00 73.38 358 LEU A CA 1
ATOM 2942 C C . LEU A 1 358 ? 1.357 -7.036 42.740 1.00 73.38 358 LEU A C 1
ATOM 2944 O O . LEU A 1 358 ? 0.762 -5.965 42.642 1.00 73.38 358 LEU A O 1
ATOM 2948 N N . LYS A 1 359 ? 0.807 -8.177 42.299 1.00 68.94 359 LYS A N 1
ATOM 2949 C CA . LYS A 1 359 ? -0.516 -8.215 41.653 1.00 68.94 359 LYS A CA 1
ATOM 2950 C C . LYS A 1 359 ? -1.653 -7.853 42.613 1.00 68.94 359 LYS A C 1
ATOM 2952 O O . LYS A 1 359 ? -2.709 -7.420 42.150 1.00 68.94 359 LYS A O 1
ATOM 2957 N N . GLN A 1 360 ? -1.444 -7.964 43.926 1.00 75.25 360 GLN A N 1
ATOM 2958 C CA . GLN A 1 360 ? -2.433 -7.550 44.920 1.00 75.25 360 GLN A CA 1
ATOM 2959 C C . GLN A 1 360 ? -2.586 -6.028 45.007 1.00 75.25 360 GLN A C 1
ATOM 2961 O O . GLN A 1 360 ? -3.596 -5.576 45.526 1.00 75.25 360 GLN A O 1
ATOM 2966 N N . PHE A 1 361 ? -1.657 -5.226 44.478 1.00 75.44 361 PHE A N 1
ATOM 2967 C CA . PHE A 1 361 ? -1.810 -3.763 44.421 1.00 75.44 361 PHE A CA 1
ATOM 2968 C C . PHE A 1 361 ? -2.624 -3.283 43.211 1.00 75.44 361 PHE A C 1
ATOM 2970 O O . PHE A 1 361 ? -2.904 -2.095 43.083 1.00 75.44 361 PHE A O 1
ATOM 2977 N N . THR A 1 362 ? -3.024 -4.185 42.311 1.00 79.50 362 THR A N 1
ATOM 2978 C CA . THR A 1 362 ? -3.802 -3.814 41.122 1.00 79.50 362 THR A CA 1
ATOM 2979 C C . THR A 1 362 ? -5.244 -3.451 41.469 1.00 79.50 362 THR A C 1
ATOM 2981 O O . THR A 1 362 ? -5.848 -4.026 42.378 1.00 79.50 362 THR A O 1
ATOM 2984 N N . ILE A 1 363 ? -5.839 -2.557 40.672 1.00 84.25 363 ILE A N 1
ATOM 2985 C CA . ILE A 1 363 ? -7.246 -2.153 40.818 1.00 84.25 363 ILE A CA 1
ATOM 2986 C C . ILE A 1 363 ? -8.215 -3.337 40.691 1.00 84.25 363 ILE A C 1
ATOM 2988 O O . ILE A 1 363 ? -9.242 -3.371 41.358 1.00 84.25 363 ILE A O 1
ATOM 2992 N N . LEU A 1 364 ? -7.858 -4.354 39.901 1.00 82.94 364 LEU A N 1
ATOM 2993 C CA . LEU A 1 364 ? -8.657 -5.571 39.735 1.00 82.94 364 LEU A CA 1
ATOM 2994 C C . LEU A 1 364 ? -8.755 -6.388 41.028 1.00 82.94 364 LEU A C 1
ATOM 2996 O O . LEU A 1 364 ? -9.762 -7.052 41.263 1.00 82.94 364 LEU A O 1
ATOM 3000 N N . TYR A 1 365 ? -7.713 -6.350 41.859 1.00 84.00 365 TYR A N 1
ATOM 3001 C CA . TYR A 1 365 ? -7.696 -7.043 43.140 1.00 84.00 365 TYR A CA 1
ATOM 3002 C C . TYR A 1 365 ? -8.253 -6.159 44.260 1.00 84.00 365 TYR A C 1
ATOM 3004 O O . TYR A 1 365 ? -9.223 -6.542 44.916 1.00 84.00 365 TYR A O 1
ATOM 3012 N N . GLN A 1 366 ? -7.684 -4.962 44.453 1.00 86.31 366 GLN A N 1
ATOM 3013 C CA . GLN A 1 366 ? -8.103 -4.064 45.535 1.00 86.31 366 GLN A CA 1
ATOM 3014 C C . GLN A 1 366 ? -9.512 -3.518 45.331 1.00 86.31 366 GLN A C 1
ATOM 3016 O O . GLN A 1 366 ? -10.259 -3.433 46.297 1.00 86.31 366 GLN A O 1
ATOM 3021 N N . GLY A 1 367 ? -9.915 -3.216 44.094 1.00 87.69 367 GLY A N 1
ATOM 3022 C CA . GLY A 1 367 ? -11.263 -2.734 43.790 1.00 87.69 367 GLY A CA 1
ATOM 3023 C C . GLY A 1 367 ? -12.337 -3.720 44.235 1.00 87.69 367 GLY A C 1
ATOM 3024 O O . GLY A 1 367 ? -13.223 -3.358 45.005 1.00 87.69 367 GLY A O 1
ATOM 3025 N N . ALA A 1 368 ? -12.212 -4.992 43.841 1.00 88.81 368 ALA A N 1
ATOM 3026 C CA . ALA A 1 368 ? -13.140 -6.038 44.268 1.00 88.81 368 ALA A CA 1
ATOM 3027 C C . ALA A 1 368 ? -13.093 -6.262 45.790 1.00 88.81 368 ALA A C 1
ATOM 3029 O O . ALA A 1 368 ? -14.137 -6.361 46.430 1.00 88.81 368 ALA A O 1
ATOM 3030 N N . LYS A 1 369 ? -11.892 -6.301 46.386 1.00 89.00 369 LYS A N 1
ATOM 3031 C CA . LYS A 1 369 ? -11.713 -6.522 47.829 1.00 89.00 369 LYS A CA 1
ATOM 3032 C C . LYS A 1 369 ? -12.359 -5.416 48.671 1.00 89.00 369 LYS A C 1
ATOM 3034 O O . LYS A 1 369 ? -13.128 -5.721 49.577 1.00 89.00 369 LYS A O 1
ATOM 3039 N N . ILE A 1 370 ? -12.060 -4.154 48.360 1.00 89.69 370 ILE A N 1
ATOM 3040 C CA . ILE A 1 370 ? -12.567 -2.985 49.088 1.00 89.69 370 ILE A CA 1
ATOM 3041 C C . ILE A 1 370 ? -14.076 -2.883 48.900 1.00 89.69 370 ILE A C 1
ATOM 3043 O O . ILE A 1 370 ? -14.801 -2.789 49.884 1.00 89.69 370 ILE A O 1
ATOM 3047 N N . TRP A 1 371 ? -14.573 -2.993 47.666 1.00 90.38 371 TRP A N 1
ATOM 3048 C CA . TRP A 1 371 ? -16.006 -2.870 47.399 1.00 90.38 371 TRP A CA 1
ATOM 3049 C C . TRP A 1 371 ? -16.843 -3.927 48.125 1.00 90.38 371 TRP A C 1
ATOM 3051 O O . TRP A 1 371 ? -17.882 -3.605 48.690 1.00 90.38 371 TRP A O 1
ATOM 3061 N N . ASN A 1 372 ? -16.369 -5.174 48.172 1.00 90.06 372 ASN A N 1
ATOM 3062 C CA . ASN A 1 372 ? -17.058 -6.254 48.883 1.00 90.06 372 ASN A CA 1
ATOM 3063 C C . ASN A 1 372 ? -17.038 -6.094 50.409 1.00 90.06 372 ASN A C 1
ATOM 3065 O O . ASN A 1 372 ? -17.847 -6.718 51.090 1.00 90.06 372 ASN A O 1
ATOM 3069 N N . SER A 1 373 ? -16.099 -5.312 50.946 1.00 89.06 373 SER A N 1
ATOM 3070 C CA . SER A 1 373 ? -16.024 -5.014 52.379 1.00 89.06 373 SER A CA 1
ATOM 3071 C C . SER A 1 373 ? -16.961 -3.880 52.807 1.00 89.06 373 SER A C 1
ATOM 3073 O O . SER A 1 373 ? -17.187 -3.699 54.001 1.00 89.06 373 SER A O 1
ATOM 3075 N N . LEU A 1 374 ? -17.522 -3.126 51.852 1.00 88.56 374 LEU A N 1
ATOM 3076 C CA . LEU A 1 374 ? -18.424 -2.018 52.148 1.00 88.56 374 LEU A CA 1
ATOM 3077 C C . LEU A 1 374 ? -19.835 -2.526 52.487 1.00 88.56 374 LEU A C 1
ATOM 3079 O O . LEU A 1 374 ? -20.363 -3.404 51.797 1.00 88.56 374 LEU A O 1
ATOM 3083 N N . PRO A 1 375 ? -20.501 -1.944 53.499 1.00 85.94 375 PRO A N 1
ATOM 3084 C CA . PRO A 1 375 ? -21.875 -2.295 53.821 1.00 85.94 375 PRO A CA 1
ATOM 3085 C C . PRO A 1 375 ? -22.839 -1.854 52.712 1.00 85.94 375 PRO A C 1
ATOM 3087 O O . PRO A 1 375 ? -22.634 -0.855 52.017 1.00 85.94 375 PRO A O 1
ATOM 3090 N N . VAL A 1 376 ? -23.954 -2.577 52.579 1.00 80.25 376 VAL A N 1
ATOM 3091 C CA . VAL A 1 376 ? -24.974 -2.330 51.540 1.00 80.25 376 VAL A CA 1
ATOM 3092 C C . VAL A 1 376 ? -25.557 -0.909 51.621 1.00 80.25 376 VAL A C 1
ATOM 3094 O O . VAL A 1 376 ? -25.941 -0.326 50.609 1.00 80.25 376 VAL A O 1
ATOM 3097 N N . SER A 1 377 ? -25.571 -0.302 52.811 1.00 79.69 377 SER A N 1
ATOM 3098 C CA . SER A 1 377 ? -26.012 1.083 53.036 1.00 79.69 377 SER A CA 1
ATOM 3099 C C . SER A 1 377 ? -25.181 2.133 52.281 1.00 79.69 377 SER A C 1
ATOM 3101 O O . SER A 1 377 ? -25.720 3.199 51.952 1.00 79.69 377 SER A O 1
ATOM 3103 N N . VAL A 1 378 ? -23.909 1.826 51.997 1.00 81.31 378 VAL A N 1
ATOM 3104 C CA . VAL A 1 378 ? -22.941 2.677 51.282 1.00 81.31 378 VAL A CA 1
ATOM 3105 C C . VAL A 1 378 ? -22.940 2.378 49.785 1.00 81.31 378 VAL A C 1
ATOM 3107 O O . VAL A 1 378 ? -22.768 3.292 48.992 1.00 81.31 378 VAL A O 1
ATOM 3110 N N . THR A 1 379 ? -23.170 1.129 49.370 1.00 78.81 379 THR A N 1
ATOM 3111 C CA . THR A 1 379 ? -23.092 0.714 47.952 1.00 78.81 379 THR A CA 1
ATOM 3112 C C . THR A 1 379 ? -24.408 0.856 47.177 1.00 78.81 379 THR A C 1
ATOM 3114 O O . THR A 1 379 ? -24.402 0.799 45.949 1.00 78.81 379 THR A O 1
ATOM 3117 N N . ARG A 1 380 ? -25.537 1.051 47.874 1.00 74.69 380 ARG A N 1
ATOM 3118 C CA . ARG A 1 380 ? -26.882 1.233 47.293 1.00 74.69 380 ARG A CA 1
ATOM 3119 C C . ARG A 1 380 ? -27.213 2.628 46.715 1.00 74.69 380 ARG A C 1
ATOM 3121 O O . ARG A 1 380 ? -28.033 2.665 45.800 1.00 74.69 380 ARG A O 1
ATOM 3128 N N . PRO A 1 381 ? -26.682 3.766 47.211 1.00 73.88 381 PRO A N 1
ATOM 3129 C CA . PRO A 1 381 ? -26.965 5.077 46.626 1.00 73.88 381 PRO A CA 1
ATOM 3130 C C . PRO A 1 381 ? -26.533 5.143 45.154 1.00 73.88 381 PRO A C 1
ATOM 3132 O O . PRO A 1 381 ? -25.446 4.691 44.817 1.00 73.88 381 PRO A O 1
ATOM 3135 N N . SER A 1 382 ? -27.346 5.750 44.288 1.00 68.00 382 SER A N 1
ATOM 3136 C CA . SER A 1 382 ? -26.993 6.041 42.885 1.00 68.00 382 SER A CA 1
ATOM 3137 C C . SER A 1 382 ? -26.315 7.406 42.709 1.00 68.00 382 SER A C 1
ATOM 3139 O O . SER A 1 382 ? -25.720 7.681 41.670 1.00 68.00 382 SER A O 1
ATOM 3141 N N . ASN A 1 383 ? -26.373 8.269 43.731 1.00 78.62 383 ASN A N 1
ATOM 3142 C CA . ASN A 1 383 ? -25.783 9.604 43.711 1.00 78.62 383 ASN A CA 1
ATOM 3143 C C . ASN A 1 383 ? -24.395 9.612 44.373 1.00 78.62 383 ASN A C 1
ATOM 3145 O O . ASN A 1 383 ? -24.243 9.224 45.535 1.00 78.62 383 ASN A O 1
ATOM 3149 N N . LEU A 1 384 ? -23.402 10.133 43.646 1.00 81.38 384 LEU A N 1
ATOM 3150 C CA . LEU A 1 384 ? -22.022 10.280 44.102 1.00 81.38 384 LEU A CA 1
ATOM 3151 C C . LEU A 1 384 ? -21.914 11.098 45.397 1.00 81.38 384 LEU A C 1
ATOM 3153 O O . LEU A 1 384 ? -21.076 10.783 46.234 1.00 81.38 384 LEU A O 1
ATOM 3157 N N . LEU A 1 385 ? -22.743 12.130 45.587 1.00 80.12 385 LEU A N 1
ATOM 3158 C CA . LEU A 1 385 ? -22.679 12.964 46.793 1.00 80.12 385 LEU A CA 1
ATOM 3159 C C . LEU A 1 385 ? -23.041 12.155 48.047 1.00 80.12 385 LEU A C 1
ATOM 3161 O O . LEU A 1 385 ? -22.300 12.168 49.022 1.00 80.12 385 LEU A O 1
ATOM 3165 N N . SER A 1 386 ? -24.121 11.370 47.977 1.00 79.94 386 SER A N 1
ATOM 3166 C CA . SER A 1 386 ? -24.552 10.492 49.073 1.00 79.94 386 SER A CA 1
ATOM 3167 C C . SER A 1 386 ? -23.544 9.373 49.347 1.00 79.94 386 SER A C 1
ATOM 3169 O O . SER A 1 386 ? -23.323 9.020 50.504 1.00 79.94 386 SER A O 1
ATOM 3171 N N . PHE A 1 387 ? -22.903 8.846 48.298 1.00 85.06 387 PHE A N 1
ATOM 3172 C CA . PHE A 1 387 ? -21.817 7.877 48.435 1.00 85.06 387 PHE A CA 1
ATOM 3173 C C . PHE A 1 387 ? -20.629 8.470 49.204 1.00 85.06 387 PHE A C 1
ATOM 3175 O O . PHE A 1 387 ? -20.167 7.864 50.164 1.00 85.06 387 PHE A O 1
ATOM 3182 N N . LYS A 1 388 ? -20.184 9.680 48.841 1.00 82.00 388 LYS A N 1
ATOM 3183 C CA . LYS A 1 388 ? -19.057 10.361 49.497 1.00 82.00 388 LYS A CA 1
ATOM 3184 C C . LYS A 1 388 ? -19.313 10.724 50.960 1.00 82.00 388 LYS A C 1
ATOM 3186 O O . LYS A 1 388 ? -18.358 10.842 51.704 1.00 82.00 388 LYS A O 1
ATOM 3191 N N . THR A 1 389 ? -20.561 10.966 51.358 1.00 80.81 389 THR A N 1
ATOM 3192 C CA . THR A 1 389 ? -20.893 11.299 52.756 1.00 80.81 389 THR A CA 1
ATOM 3193 C C . THR A 1 389 ? -20.925 10.064 53.656 1.00 80.81 389 THR A C 1
ATOM 3195 O O . THR A 1 389 ? -20.709 10.174 54.857 1.00 80.81 389 THR A O 1
ATOM 3198 N N . LYS A 1 390 ? -21.241 8.894 53.093 1.00 80.38 390 LYS A N 1
ATOM 3199 C CA . LYS A 1 390 ? -21.373 7.635 53.841 1.00 80.38 390 LYS A CA 1
ATOM 3200 C C . LYS A 1 390 ? -20.081 6.818 53.916 1.00 80.38 390 LYS A C 1
ATOM 3202 O O . LYS A 1 390 ? -20.040 5.844 54.665 1.00 80.38 390 LYS A O 1
ATOM 3207 N N . MET A 1 391 ? -19.104 7.161 53.085 1.00 76.50 391 MET A N 1
ATOM 3208 C CA . MET A 1 391 ? -17.788 6.533 52.984 1.00 76.50 391 MET A CA 1
ATOM 3209 C C . MET A 1 391 ? -16.780 7.450 53.664 1.00 76.50 391 MET A C 1
ATOM 3211 O O . MET A 1 391 ? -16.024 6.949 54.523 1.00 76.50 391 MET A O 1
#

Radius of gyration: 34.85 Å; chains: 1; bounding box: 66×53×104 Å

Foldseek 3Di:
DDPVVVVVVVVVVVVLVVLLVVLQVVLVVCLVCLLVLLLLLLLLAPAQQQWDWDAPDPVSPRIFTAGPSDRVDTPPDPVSVVSNVVSVVVNCSLVVVLVVLLVLCVPPCPDPPPVSNNSNNCVQQVFWDPVCRSVSSVVSVLSNVLSNLCRNPHPQDPVSLVVNLVSLVVVLVVCVVCLGGDDPVVSVLVSLVSVLSNVLSVLVSVVSVVVVPDVDPVPVNVVSVVVNVVSVVVSVCSVVVVVVVVVVVVVVVVVVVVVVVVVVVVVLVVVLVVLLVVVPDDDDPDDPPDDCVVVCVVSVHDDPVRVVLVVLQLVLLCQVLVVDDPVCVPLWDFLVNPDVDDDPRRRQTDADDDPDPVCCPDSSHSSRVSNSPDDPCLNVDNDPVSNVVVD

pLDDT: mean 81.83, std 12.6, range [44.66, 95.5]

Organism: Pocillopora damicornis (NCBI:txid46731)